Protein AF-A0A817W824-F1 (afdb_monomer_lite)

Sequence (498 aa):
MNGSAAKLKTNGKGLSEIQPPPGTFIQFACSANQTSLAVLGANRNSLYTKHLLQNITEENVPISDLFRRVRNAVHQESNQRQIPLSMDGLRQHKQASLNEVIVARLRTQDFLSKEPLSQSEYRYYERCKEYYRGTGKPLVSVASEVLDNSIGLTSSILKFGIDDNYCNFDVQDFLTTFCEKMPLKMDDIVVKGIQAGSVIMTVAITGETKSNDKKRCLQLVYKSFTDSLQDELGKMKTFFIFMGPEESLLKIQKYQEKLYLHPEFNRVYVRGRDFWQGALSDGKGRGSPYYCPVGWKRWSFYVTDRFDEKFNGWCICYHGTKFAYGISILLNGLKPAYRHEHGAGIYVTPSINYASHPRYAEVKQIPSSFRNTFKLGDYIQYVLECRVHPNSIKKIVLETLRCKNNVRIDPNIENERLEWVIDTYKKTIVDFNDPESPIVCTGLMIRVTQDHPGLLPESQWWFASHLCESENCCKAGIELSILTRKLQRGSTCSIIYD

Foldseek 3Di:
DDDDDDDDDDDDDDPPDDADPAPDKDKDCFDPPADFAQDPDDDPDTLLVVLLVVQLPDAPDQPVRSVVSSQVSSCVVVVNRGGMDIHDNYDPPDSDTRHHPCPPFDDLVVFADPDADDPLRVVVVVVLVVVCVLPLFAQEAEFLQLVDPVHFFPFWKKKWFAQDASVPDRPRVLVVVVVVQFVDDPVQKDWNHFHPDRTITIIGGHPPDDRSVSSVRLVRRVVSPDPVVRNVVSVRRISYIYTGDPVRVVQLSVVVVQWDWDAVPKFAQAPVGPYDPWFDDPPFAALDGAHGLHQWIKTFTDQDPCVSVLQGNWHKWKFAAEPSCVSNCSRFNDFWDCDDPVHIADKIFSDPLLCQQLVTKPKDQDDPSCCVVVVQFGIKIKIFIKTFDPVQFPDFAADPLCFDPPDDLDPRDDNGGGITGGHPVPDRGQGQNPSPGRMHGGIMIMWTKNDTCCQEPSNVSSCRGPCVVDPCCVVSVDPVVVVVVCVVVVHHMDTDRD

Structure (mmCIF, N/CA/C/O backbone):
data_AF-A0A817W824-F1
#
_entry.id   AF-A0A817W824-F1
#
loop_
_atom_site.group_PDB
_atom_site.id
_atom_site.type_symbol
_atom_site.label_atom_id
_atom_site.label_alt_id
_atom_site.label_comp_id
_atom_site.label_asym_id
_atom_site.label_entity_id
_atom_site.label_seq_id
_atom_site.pdbx_PDB_ins_code
_atom_site.Cartn_x
_atom_site.Cartn_y
_atom_site.Cartn_z
_atom_site.occupancy
_atom_site.B_iso_or_equiv
_atom_site.auth_seq_id
_atom_site.auth_comp_id
_atom_site.auth_asym_id
_atom_site.auth_atom_id
_atom_site.pdbx_PDB_model_num
ATOM 1 N N . MET A 1 1 ? -55.460 3.323 70.180 1.00 33.94 1 MET A N 1
ATOM 2 C CA . MET A 1 1 ? -55.180 2.796 71.528 1.00 33.94 1 MET A CA 1
ATOM 3 C C . MET A 1 1 ? -55.317 1.287 71.496 1.00 33.94 1 MET A C 1
ATOM 5 O O . MET A 1 1 ? -56.311 0.809 70.976 1.00 33.94 1 MET A O 1
ATOM 9 N N . ASN A 1 2 ? -54.302 0.620 72.046 1.00 33.72 2 ASN A N 1
ATOM 10 C CA . ASN A 1 2 ? -54.263 -0.722 72.637 1.00 33.72 2 ASN A CA 1
ATOM 11 C C . ASN A 1 2 ? -54.686 -1.945 71.812 1.00 33.72 2 ASN A C 1
ATOM 13 O O . ASN A 1 2 ? -55.840 -2.131 71.445 1.00 33.72 2 ASN A O 1
ATOM 17 N N . GLY A 1 3 ? -53.693 -2.819 71.620 1.00 35.75 3 GLY A N 1
ATOM 18 C CA . GLY A 1 3 ? -53.843 -4.168 71.096 1.00 35.75 3 GLY A CA 1
ATOM 19 C C . GLY A 1 3 ? -54.242 -5.190 72.155 1.00 35.75 3 GLY A C 1
ATOM 20 O O . GLY A 1 3 ? -54.479 -4.867 73.315 1.00 35.75 3 GLY A O 1
ATOM 21 N N . SER A 1 4 ? -54.262 -6.455 71.747 1.00 33.66 4 SER A N 1
ATOM 22 C CA . SER A 1 4 ? -54.171 -7.590 72.661 1.00 33.66 4 SER A CA 1
ATOM 23 C C . SER A 1 4 ? -53.652 -8.824 71.924 1.00 33.66 4 SER A C 1
ATOM 25 O O . SER A 1 4 ? -53.941 -9.064 70.754 1.00 33.66 4 SER A O 1
ATOM 27 N N . ALA A 1 5 ? -52.770 -9.526 72.627 1.00 36.53 5 ALA A N 1
ATOM 28 C CA . ALA A 1 5 ? -51.858 -10.538 72.139 1.00 36.53 5 ALA A CA 1
ATOM 29 C C . ALA A 1 5 ? -52.514 -11.922 72.040 1.00 36.53 5 ALA A C 1
ATOM 31 O O . ALA A 1 5 ? -53.198 -12.365 72.965 1.00 36.53 5 ALA A O 1
ATOM 32 N N . ALA A 1 6 ? -52.225 -12.646 70.959 1.00 35.97 6 ALA A N 1
ATOM 33 C CA . ALA A 1 6 ? -52.549 -14.061 70.843 1.00 35.97 6 ALA A CA 1
ATOM 34 C C . ALA A 1 6 ? -51.421 -14.913 71.454 1.00 35.97 6 ALA A C 1
ATOM 36 O O . ALA A 1 6 ? -50.304 -14.968 70.943 1.00 35.97 6 ALA A O 1
ATOM 37 N N . LYS A 1 7 ? -51.740 -15.587 72.566 1.00 39.16 7 LYS A N 1
ATOM 38 C CA . LYS A 1 7 ? -50.962 -16.682 73.165 1.00 39.16 7 LYS A CA 1
ATOM 39 C C . LYS A 1 7 ? -50.771 -17.812 72.144 1.00 39.16 7 LYS A C 1
ATOM 41 O O . LYS A 1 7 ? -51.750 -18.463 71.783 1.00 39.16 7 LYS A O 1
ATOM 46 N N . LEU A 1 8 ? -49.530 -18.120 71.763 1.00 34.06 8 LEU A N 1
ATOM 47 C CA . LEU A 1 8 ? -49.213 -19.413 71.151 1.00 34.06 8 LEU A CA 1
ATOM 48 C C . LEU A 1 8 ? -49.049 -20.476 72.244 1.00 34.06 8 LEU A C 1
ATOM 50 O O . LEU A 1 8 ? -48.217 -20.351 73.141 1.00 34.06 8 LEU A O 1
ATOM 54 N N . LYS A 1 9 ? -49.868 -21.526 72.152 1.00 35.78 9 LYS A N 1
ATOM 55 C CA . LYS A 1 9 ? -49.741 -22.760 72.930 1.00 35.78 9 LYS A CA 1
ATOM 56 C C . LYS A 1 9 ? -48.498 -23.524 72.472 1.00 35.78 9 LYS A C 1
ATOM 58 O O . LYS A 1 9 ? -48.364 -23.834 71.293 1.00 35.78 9 LYS A O 1
ATOM 63 N N . THR A 1 10 ? -47.638 -23.877 73.416 1.00 41.62 10 THR A N 1
ATOM 64 C CA . THR A 1 10 ? -46.582 -24.875 73.244 1.00 41.62 10 THR A CA 1
ATOM 65 C C . THR A 1 10 ? -47.150 -26.259 73.551 1.00 41.62 10 THR A C 1
ATOM 67 O O . THR A 1 10 ? -47.807 -26.432 74.573 1.00 41.62 10 THR A O 1
ATOM 70 N N . ASN A 1 11 ? -46.926 -27.232 72.662 1.00 35.66 11 ASN A N 1
ATOM 71 C CA . ASN A 1 11 ? -46.833 -28.659 72.997 1.00 35.66 11 ASN A CA 1
ATOM 72 C C . ASN A 1 11 ? -46.368 -29.463 71.771 1.00 35.66 11 ASN A C 1
ATOM 74 O O . ASN A 1 11 ? -47.133 -29.661 70.832 1.00 35.66 11 ASN A O 1
ATOM 78 N N . GLY A 1 12 ? -45.123 -29.950 71.801 1.00 34.41 12 GLY A N 1
ATOM 79 C CA . GLY A 1 12 ? -44.582 -30.883 70.806 1.00 34.41 12 GLY A CA 1
ATOM 80 C C . GLY A 1 12 ? -43.052 -30.870 70.746 1.00 34.41 12 GLY A C 1
ATOM 81 O O . GLY A 1 12 ? -42.460 -29.886 70.330 1.00 34.41 12 GLY A O 1
ATOM 82 N N . LYS A 1 13 ? -42.426 -31.956 71.205 1.00 39.25 13 LYS A N 1
ATOM 83 C CA . LYS A 1 13 ? -40.979 -32.220 71.310 1.00 39.25 13 LYS A CA 1
ATOM 84 C C . LYS A 1 13 ? -40.183 -31.992 70.008 1.00 39.25 13 LYS A C 1
ATOM 86 O O . LYS A 1 13 ? -40.569 -32.509 68.967 1.00 39.25 13 LYS A O 1
ATOM 91 N N . GLY A 1 14 ? -38.992 -31.395 70.144 1.00 39.66 14 GLY A N 1
ATOM 92 C CA . GLY A 1 14 ? -37.876 -31.483 69.189 1.00 39.66 14 GLY A CA 1
ATOM 93 C C . GLY A 1 14 ? -37.469 -30.137 68.585 1.00 39.66 14 GLY A C 1
ATOM 94 O O . GLY A 1 14 ? -38.299 -29.453 67.997 1.00 39.66 14 GLY A O 1
ATOM 95 N N . LEU A 1 15 ? -36.192 -29.756 68.717 1.00 51.53 15 LEU A N 1
ATOM 96 C CA . LEU A 1 15 ? -35.579 -28.678 67.932 1.00 51.53 15 LEU A CA 1
ATOM 97 C C . LEU A 1 15 ? -35.650 -29.085 66.456 1.00 51.53 15 LEU A C 1
ATOM 99 O O . LEU A 1 15 ? -34.786 -29.815 65.977 1.00 51.53 15 LEU A O 1
ATOM 103 N N . SER A 1 16 ? -36.718 -28.683 65.767 1.00 48.47 16 SER A N 1
ATOM 104 C CA . SER A 1 16 ? -36.835 -28.876 64.325 1.00 48.47 16 SER A CA 1
ATOM 105 C C . SER A 1 16 ? -35.619 -28.245 63.657 1.00 48.47 16 SER A C 1
ATOM 107 O O . SER A 1 16 ? -35.269 -27.102 63.958 1.00 48.47 16 SER A O 1
ATOM 109 N N . GLU A 1 17 ? -34.973 -28.997 62.771 1.00 58.81 17 GLU A N 1
ATOM 110 C CA . GLU A 1 17 ? -33.872 -28.506 61.952 1.00 58.81 17 GLU A CA 1
ATOM 111 C C . GLU A 1 17 ? -34.343 -27.251 61.202 1.00 58.81 17 GLU A C 1
ATOM 113 O O . GLU A 1 17 ? -35.356 -27.279 60.496 1.00 58.81 17 GLU A O 1
ATOM 118 N N . ILE A 1 18 ? -33.668 -26.120 61.426 1.00 67.31 18 ILE A N 1
ATOM 119 C CA . ILE A 1 18 ? -33.978 -24.869 60.731 1.00 67.31 18 ILE A CA 1
ATOM 120 C C . ILE A 1 18 ? -33.512 -25.050 59.289 1.00 67.31 18 ILE A C 1
ATOM 122 O O . ILE A 1 18 ? -32.314 -25.051 59.018 1.00 67.31 18 ILE A O 1
ATOM 126 N N . GLN A 1 19 ? -34.459 -25.202 58.368 1.00 75.50 19 GLN A N 1
ATOM 127 C CA . GLN A 1 19 ? -34.163 -25.159 56.941 1.00 75.50 19 GLN A CA 1
ATOM 128 C C . GLN A 1 19 ? -33.895 -23.696 56.545 1.00 75.50 19 GLN A C 1
ATOM 130 O O . GLN A 1 19 ? -34.732 -22.833 56.841 1.00 75.50 19 GLN A O 1
ATOM 135 N N . PRO A 1 20 ? -32.748 -23.375 55.919 1.00 82.56 20 PRO A N 1
ATOM 136 C CA . PRO A 1 20 ? -32.449 -22.006 55.515 1.00 82.56 20 PRO A CA 1
ATOM 137 C C . PRO A 1 20 ? -33.478 -21.527 54.473 1.00 82.56 20 PRO A C 1
ATOM 139 O O . PRO A 1 20 ? -33.808 -22.283 53.553 1.00 82.56 20 PRO A O 1
ATOM 142 N N . PRO A 1 21 ? -33.999 -20.286 54.565 1.00 85.31 21 PRO A N 1
ATOM 143 C CA . PRO A 1 21 ? -34.877 -19.739 53.535 1.00 85.31 21 PRO A CA 1
ATOM 144 C C . PRO A 1 21 ? -34.231 -19.812 52.137 1.00 85.31 21 PRO A C 1
ATOM 146 O O . PRO A 1 21 ? -33.022 -19.582 52.015 1.00 85.31 21 PRO A O 1
ATOM 149 N N . PRO A 1 22 ? -34.993 -20.085 51.060 1.00 81.56 22 PRO A N 1
ATOM 150 C CA . PRO A 1 22 ? -34.438 -20.127 49.710 1.00 81.56 22 PRO A CA 1
ATOM 151 C C . PRO A 1 22 ? -33.696 -18.834 49.344 1.00 81.56 22 PRO A C 1
ATOM 153 O O . PRO A 1 22 ? -34.224 -17.740 49.528 1.00 81.56 22 PRO A O 1
ATOM 156 N N . GLY A 1 23 ? -32.493 -18.961 48.785 1.00 79.19 23 GLY A N 1
ATOM 157 C CA . GLY A 1 23 ? -31.634 -17.829 48.424 1.00 79.19 23 GLY A CA 1
ATOM 158 C C . GLY A 1 23 ? -30.788 -17.276 49.574 1.00 79.19 23 GLY A C 1
ATOM 159 O O . GLY A 1 23 ? -30.166 -16.231 49.404 1.00 79.19 23 GLY A O 1
ATOM 160 N N . THR A 1 24 ? -30.747 -17.954 50.723 1.00 82.56 24 THR A N 1
ATOM 161 C CA . THR A 1 24 ? -29.901 -17.565 51.859 1.00 82.56 24 THR A CA 1
ATOM 162 C C . THR A 1 24 ? -28.733 -18.527 52.048 1.00 82.56 24 THR A C 1
ATOM 164 O O . THR A 1 24 ? -28.834 -19.715 51.748 1.00 82.56 24 THR A O 1
ATOM 167 N N . PHE A 1 25 ? -27.625 -18.006 52.568 1.00 85.62 25 PHE A N 1
ATOM 168 C CA . PHE A 1 25 ? -26.520 -18.795 53.097 1.00 85.62 25 PHE A CA 1
ATOM 169 C C . PHE A 1 25 ? -26.257 -18.296 54.516 1.00 85.62 25 PHE A C 1
ATOM 171 O O . PHE A 1 25 ? -25.904 -17.131 54.709 1.00 85.62 25 PHE A O 1
ATOM 178 N N . ILE A 1 26 ? -26.498 -19.140 55.516 1.00 86.81 26 ILE A N 1
ATOM 179 C CA . ILE A 1 26 ? -26.405 -18.756 56.927 1.00 86.81 26 ILE A CA 1
ATOM 180 C C . ILE A 1 26 ? -25.192 -19.450 57.531 1.00 86.81 26 ILE A C 1
ATOM 182 O O . ILE A 1 26 ? -25.079 -20.675 57.492 1.00 86.81 26 ILE A O 1
ATOM 186 N N . GLN A 1 27 ? -24.296 -18.660 58.118 1.00 89.38 27 GLN A N 1
ATOM 187 C CA . GLN A 1 27 ? -23.074 -19.164 58.724 1.00 89.38 27 GLN A CA 1
ATOM 188 C C . GLN A 1 27 ? -22.977 -18.751 60.191 1.00 89.38 27 GLN A C 1
ATOM 190 O O . GLN A 1 27 ? -22.988 -17.567 60.524 1.00 89.38 27 GLN A O 1
ATOM 195 N N . PHE A 1 28 ? -22.814 -19.742 61.063 1.00 90.44 28 PHE A N 1
ATOM 196 C CA . PHE A 1 28 ? -22.584 -19.546 62.489 1.00 90.44 28 PHE A CA 1
ATOM 197 C C . PHE A 1 28 ? -21.120 -19.805 62.842 1.00 90.44 28 PHE A C 1
ATOM 199 O O . PHE A 1 28 ? -20.484 -20.721 62.310 1.00 90.44 28 PHE A O 1
ATOM 206 N N . ALA A 1 29 ? -20.600 -19.032 63.798 1.00 90.44 29 ALA A N 1
ATOM 207 C CA . ALA A 1 29 ? -19.232 -19.179 64.292 1.00 90.44 29 ALA A CA 1
ATOM 208 C C . ALA A 1 29 ? -18.984 -20.531 64.988 1.00 90.44 29 ALA A C 1
ATOM 210 O O . ALA A 1 29 ? -17.847 -20.994 65.043 1.00 90.44 29 ALA A O 1
ATOM 211 N N . CYS A 1 30 ? -20.026 -21.176 65.515 1.00 88.50 30 CYS A N 1
ATOM 212 C CA . CYS A 1 30 ? -19.957 -22.483 66.164 1.00 88.50 30 CYS A CA 1
ATOM 213 C C . CYS A 1 30 ? -21.294 -23.231 66.027 1.00 88.50 30 CYS A C 1
ATOM 215 O O . CYS A 1 30 ? -22.297 -22.643 65.618 1.00 88.50 30 CYS A O 1
ATOM 217 N N . SER A 1 31 ? -21.293 -24.529 66.331 1.00 86.69 31 SER A N 1
ATOM 218 C CA . SER A 1 31 ? -22.484 -25.379 66.276 1.00 86.69 31 SER A CA 1
ATOM 219 C C . SER A 1 31 ? -23.398 -25.126 67.478 1.00 86.69 31 SER A C 1
ATOM 221 O O . SER A 1 31 ? -22.984 -24.530 68.473 1.00 86.69 31 SER A O 1
ATOM 223 N N . ALA A 1 32 ? -24.646 -25.596 67.406 1.00 78.81 32 ALA A N 1
ATOM 224 C CA . ALA A 1 32 ? -25.571 -25.507 68.533 1.00 78.81 32 ALA A CA 1
ATOM 225 C C . ALA A 1 32 ? -24.942 -26.102 69.806 1.00 78.81 32 ALA A C 1
ATOM 227 O O . ALA A 1 32 ? -24.290 -27.146 69.757 1.00 78.81 32 ALA A O 1
ATOM 228 N N . ASN A 1 33 ? -25.146 -25.430 70.941 1.00 76.94 33 ASN A N 1
ATOM 229 C CA . ASN A 1 33 ? -24.584 -25.790 72.249 1.00 76.94 33 ASN A CA 1
ATOM 230 C C . ASN A 1 33 ? -23.044 -25.723 72.353 1.00 76.94 33 ASN A C 1
ATOM 232 O O . ASN A 1 33 ? -22.486 -26.222 73.328 1.00 76.94 33 ASN A O 1
ATOM 236 N N . GLN A 1 34 ? -22.350 -25.099 71.394 1.00 79.94 34 GLN A N 1
ATOM 237 C CA . GLN A 1 34 ? -20.930 -24.751 71.512 1.00 79.94 34 GLN A CA 1
ATOM 238 C C . GLN A 1 34 ? -20.745 -23.256 71.800 1.00 79.94 34 GLN A C 1
ATOM 240 O O . GLN A 1 34 ? -21.604 -22.432 71.489 1.00 79.94 34 GLN A O 1
ATOM 245 N N . THR A 1 35 ? -19.591 -22.904 72.369 1.00 81.88 35 THR A N 1
ATOM 246 C CA . THR A 1 35 ? -19.188 -21.511 72.601 1.00 81.88 35 THR A CA 1
ATOM 247 C C . THR A 1 35 ? -18.170 -21.090 71.547 1.00 81.88 35 THR A C 1
ATOM 249 O O . THR A 1 35 ? -17.192 -21.796 71.304 1.00 81.88 35 THR A O 1
ATOM 252 N N . SER A 1 36 ? -18.365 -19.918 70.939 1.00 83.88 36 SER A N 1
ATOM 253 C CA . SER A 1 36 ? -17.357 -19.324 70.056 1.00 83.88 36 SER A CA 1
ATOM 254 C C . SER A 1 36 ? -16.150 -18.861 70.872 1.00 83.88 36 SER A C 1
ATOM 256 O O . SER A 1 36 ? -16.294 -18.069 71.802 1.00 83.88 36 SER A O 1
ATOM 258 N N . LEU A 1 37 ? -14.956 -19.321 70.507 1.00 83.50 37 LEU A N 1
ATOM 259 C CA . LEU A 1 37 ? -13.717 -19.001 71.208 1.00 83.50 37 LEU A CA 1
ATOM 260 C C . LEU A 1 37 ? -13.140 -17.655 70.747 1.00 83.50 37 LEU A C 1
ATOM 262 O O . LEU A 1 37 ? -13.257 -17.255 69.583 1.00 83.50 37 LEU A O 1
ATOM 266 N N . ALA A 1 38 ? -12.473 -16.969 71.672 1.00 80.38 38 ALA A N 1
ATOM 267 C CA . ALA A 1 38 ? -11.562 -15.877 71.352 1.00 80.38 38 ALA A CA 1
ATOM 268 C C . ALA A 1 38 ? -10.203 -16.436 70.900 1.00 80.38 38 ALA A C 1
ATOM 270 O O . ALA A 1 38 ? -9.845 -17.571 71.223 1.00 80.38 38 ALA A O 1
ATOM 271 N N . VAL A 1 39 ? -9.436 -15.637 70.161 1.00 74.56 39 VAL A N 1
ATOM 272 C CA . VAL A 1 39 ? -8.028 -15.952 69.879 1.00 74.56 39 VAL A CA 1
ATOM 273 C C . VAL A 1 39 ? -7.235 -15.834 71.186 1.00 74.56 39 VAL A C 1
ATOM 275 O O . VAL A 1 39 ? -7.448 -14.893 71.946 1.00 74.56 39 VAL A O 1
ATOM 278 N N . LEU A 1 40 ? -6.323 -16.770 71.464 1.00 66.62 40 LEU A N 1
ATOM 279 C CA . LEU A 1 40 ? -5.435 -16.667 72.627 1.00 66.62 40 LEU A CA 1
ATOM 280 C C . LEU A 1 40 ? -4.530 -15.426 72.481 1.00 66.62 40 LEU A C 1
ATOM 282 O O . LEU A 1 40 ? -3.820 -15.293 71.486 1.00 66.62 40 LEU A O 1
ATOM 286 N N . GLY A 1 41 ? -4.568 -14.518 73.464 1.00 61.50 41 GLY A N 1
ATOM 287 C CA . GLY A 1 41 ? -3.833 -13.243 73.461 1.00 61.50 41 GLY A CA 1
ATOM 288 C C . GLY A 1 41 ? -4.727 -12.006 73.274 1.00 61.50 41 GLY A C 1
ATOM 289 O O . GLY A 1 41 ? -5.947 -12.107 73.197 1.00 61.50 41 GLY A O 1
ATOM 290 N N . ALA A 1 42 ? -4.124 -10.815 73.211 1.00 56.88 42 ALA A N 1
ATOM 291 C CA . ALA A 1 42 ? -4.818 -9.517 73.161 1.00 56.88 42 ALA A CA 1
ATOM 292 C C . ALA A 1 42 ? -5.423 -9.167 71.779 1.00 56.88 42 ALA A C 1
ATOM 294 O O . ALA A 1 42 ? -5.373 -8.019 71.337 1.00 56.88 42 ALA A O 1
ATOM 295 N N . ASN A 1 43 ? -5.970 -10.149 71.060 1.00 62.16 43 ASN A N 1
ATOM 296 C CA . ASN A 1 43 ? -6.572 -9.923 69.748 1.00 62.16 43 ASN A CA 1
ATOM 297 C C . ASN A 1 43 ? -8.046 -9.507 69.889 1.00 62.16 43 ASN A C 1
ATOM 299 O O . ASN A 1 43 ? -8.803 -10.127 70.628 1.00 62.16 43 ASN A O 1
ATOM 303 N N . ARG A 1 44 ? -8.480 -8.473 69.153 1.00 77.81 44 ARG A N 1
ATOM 304 C CA . ARG A 1 44 ? -9.856 -7.927 69.241 1.00 77.81 44 ARG A CA 1
ATOM 305 C C . ARG A 1 44 ? -10.937 -8.836 68.632 1.00 77.81 44 ARG A C 1
ATOM 307 O O . ARG A 1 44 ? -12.118 -8.586 68.847 1.00 77.81 44 ARG A O 1
ATOM 314 N N . ASN A 1 45 ? -10.551 -9.856 67.863 1.00 83.94 45 ASN A N 1
ATOM 315 C CA . ASN A 1 45 ? -11.455 -10.676 67.054 1.00 83.94 45 ASN A CA 1
ATOM 316 C C . ASN A 1 45 ? -11.655 -12.085 67.634 1.00 83.94 45 ASN A C 1
ATOM 318 O O . ASN A 1 45 ? -10.752 -12.660 68.243 1.00 83.94 45 ASN A O 1
ATOM 322 N N . SER A 1 46 ? -12.827 -12.677 67.370 1.00 89.31 46 SER A N 1
ATOM 323 C CA . SER A 1 46 ? -13.064 -14.101 67.635 1.00 89.31 46 SER A CA 1
ATOM 324 C C . SER A 1 46 ? -12.182 -14.984 66.744 1.00 89.31 46 SER A C 1
ATOM 326 O O . SER A 1 46 ? -11.755 -14.558 65.665 1.00 89.31 46 SER A O 1
ATOM 328 N N . LEU A 1 47 ? -11.948 -16.232 67.160 1.00 90.94 47 LEU A N 1
ATOM 329 C CA . LEU A 1 47 ? -11.202 -17.207 66.359 1.00 90.94 47 LEU A CA 1
ATOM 330 C C . LEU A 1 47 ? -11.839 -17.405 64.974 1.00 90.94 47 LEU A C 1
ATOM 332 O O . LEU A 1 47 ? -11.144 -17.451 63.962 1.00 90.94 47 LEU A O 1
ATOM 336 N N . TYR A 1 48 ? -13.170 -17.442 64.921 1.00 93.00 48 TYR A N 1
ATOM 337 C CA . TYR A 1 48 ? -13.915 -17.515 63.669 1.00 93.00 48 TYR A CA 1
ATOM 338 C C . TYR A 1 48 ? -13.696 -16.274 62.790 1.00 93.00 48 TYR A C 1
ATOM 340 O O . TYR A 1 48 ? -13.384 -16.400 61.609 1.00 93.00 48 TYR A O 1
ATOM 348 N N . THR A 1 49 ? -13.803 -15.073 63.365 1.00 92.44 49 THR A N 1
ATOM 349 C CA . THR A 1 49 ? -13.611 -13.808 62.637 1.00 92.44 49 THR A CA 1
ATOM 350 C C . THR A 1 49 ? -12.194 -13.685 62.077 1.00 92.44 49 THR A C 1
ATOM 352 O O . THR A 1 49 ? -12.035 -13.224 60.952 1.00 92.44 49 THR A O 1
ATOM 355 N N . LYS A 1 50 ? -11.169 -14.132 62.817 1.00 91.88 50 LYS A N 1
ATOM 356 C CA . LYS A 1 50 ? -9.778 -14.193 62.333 1.00 91.88 50 LYS A CA 1
ATOM 357 C C . LYS A 1 50 ? -9.683 -14.992 61.028 1.00 91.88 50 LYS A C 1
ATOM 359 O O . LYS A 1 50 ? -9.186 -14.469 60.036 1.00 91.88 50 LYS A O 1
ATOM 364 N N . HIS A 1 51 ? -10.188 -16.226 61.026 1.00 93.19 51 HIS A N 1
ATOM 365 C CA . HIS A 1 51 ? -10.126 -17.111 59.856 1.00 93.19 51 HIS A CA 1
ATOM 366 C C . HIS A 1 51 ? -11.011 -16.639 58.705 1.00 93.19 51 HIS A C 1
ATOM 368 O O . HIS A 1 51 ? -10.615 -16.749 57.548 1.00 93.19 51 HIS A O 1
ATOM 374 N N . LEU A 1 52 ? -12.174 -16.054 59.002 1.00 93.38 52 LEU A N 1
ATOM 375 C CA . LEU A 1 52 ? -13.020 -15.437 57.982 1.00 93.38 52 LEU A CA 1
ATOM 376 C C . LEU A 1 52 ? -12.281 -14.307 57.258 1.00 93.38 52 LEU A C 1
ATOM 378 O O . LEU A 1 52 ? -12.227 -14.310 56.034 1.00 93.38 52 LEU A O 1
ATOM 382 N N . LEU A 1 53 ? -11.667 -13.379 57.996 1.00 90.94 53 LEU A N 1
ATOM 383 C CA . LEU A 1 53 ? -10.941 -12.251 57.404 1.00 90.94 53 LEU A CA 1
ATOM 384 C C . LEU A 1 53 ? -9.735 -12.691 56.564 1.00 90.94 53 LEU A C 1
ATOM 386 O O . LEU A 1 53 ? -9.414 -12.028 55.586 1.00 90.94 53 LEU A O 1
ATOM 390 N N . GLN A 1 54 ? -9.094 -13.808 56.914 1.00 89.31 54 GLN A N 1
ATOM 391 C CA . GLN A 1 54 ? -7.991 -14.373 56.131 1.00 89.31 54 GLN A CA 1
ATOM 392 C C . GLN A 1 54 ? -8.442 -14.988 54.800 1.00 89.31 54 GLN A C 1
ATOM 394 O O . GLN A 1 54 ? -7.672 -14.979 53.850 1.00 89.31 54 GLN A O 1
ATOM 399 N N . ASN A 1 55 ? -9.663 -15.530 54.731 1.00 88.38 55 ASN A N 1
ATOM 400 C CA . ASN A 1 55 ? -10.162 -16.225 53.539 1.00 88.38 55 ASN A CA 1
ATOM 401 C C . ASN A 1 55 ? -11.062 -15.333 52.662 1.00 88.38 55 ASN A C 1
ATOM 403 O O . ASN A 1 55 ? -11.216 -15.611 51.479 1.00 88.38 55 ASN A O 1
ATOM 407 N N . ILE A 1 56 ? -11.664 -14.268 53.209 1.00 87.38 56 ILE A N 1
ATOM 408 C CA . ILE A 1 56 ? -12.620 -13.411 52.478 1.00 87.38 56 ILE A CA 1
ATOM 409 C C . ILE A 1 56 ? -11.973 -12.529 51.402 1.00 87.38 56 ILE A C 1
ATOM 411 O O . ILE A 1 56 ? -12.667 -12.007 50.535 1.00 87.38 56 ILE A O 1
ATOM 415 N N . THR A 1 57 ? -10.653 -12.351 51.455 1.00 82.31 57 THR A N 1
ATOM 416 C CA . THR A 1 57 ? -9.895 -11.580 50.461 1.00 82.31 57 THR A CA 1
ATOM 417 C C . THR A 1 57 ? -9.538 -12.392 49.218 1.00 82.31 57 THR A C 1
ATOM 419 O O . THR A 1 57 ? -9.026 -11.821 48.263 1.00 82.31 57 THR A O 1
ATOM 422 N N . GLU A 1 58 ? -9.766 -13.708 49.217 1.00 78.88 58 GLU A N 1
ATOM 423 C CA . GLU A 1 58 ? -9.512 -14.546 48.046 1.00 78.88 58 GLU A CA 1
ATOM 424 C C . GLU A 1 58 ? -10.651 -14.420 47.026 1.00 78.88 58 GLU A C 1
ATOM 426 O O . GLU A 1 58 ? -11.810 -14.716 47.319 1.00 78.88 58 GLU A O 1
ATOM 431 N N . GLU A 1 59 ? -10.313 -13.971 45.820 1.00 76.69 59 GLU A N 1
ATOM 432 C CA . GLU A 1 59 ? -11.261 -13.774 44.722 1.00 76.69 59 GLU A CA 1
ATOM 433 C C . GLU A 1 59 ? -11.661 -15.100 44.057 1.00 76.69 59 GLU A C 1
ATOM 435 O O . GLU A 1 59 ? -10.892 -16.063 44.034 1.00 76.69 59 GLU A O 1
ATOM 440 N N . ASN A 1 60 ? -12.855 -15.135 43.454 1.00 73.50 60 ASN A N 1
ATOM 441 C CA . ASN A 1 60 ? -13.364 -16.261 42.653 1.00 73.50 60 ASN A CA 1
ATOM 442 C C . ASN A 1 60 ? -13.456 -17.614 43.394 1.00 73.50 60 ASN A C 1
ATOM 444 O O . ASN A 1 60 ? -13.445 -18.675 42.767 1.00 73.50 60 ASN A O 1
ATOM 448 N N . VAL A 1 61 ? -13.569 -17.598 44.726 1.00 79.94 61 VAL A N 1
ATOM 449 C CA . VAL A 1 61 ? -13.814 -18.804 45.529 1.00 79.94 61 VAL A CA 1
ATOM 450 C C . VAL A 1 61 ? -15.324 -18.958 45.764 1.00 79.94 61 VAL A C 1
ATOM 452 O O . VAL A 1 61 ? -15.940 -18.042 46.323 1.00 79.94 61 VAL A O 1
ATOM 455 N N . PRO A 1 62 ? -15.938 -20.107 45.405 1.00 82.88 62 PRO A N 1
ATOM 456 C CA . PRO A 1 62 ? -17.333 -20.377 45.738 1.00 82.88 62 PRO A CA 1
ATOM 457 C C . PRO A 1 62 ? -17.581 -20.206 47.239 1.00 82.88 62 PRO A C 1
ATOM 459 O O . PRO A 1 62 ? -16.791 -20.677 48.060 1.00 82.88 62 PRO A O 1
ATOM 462 N N . ILE A 1 63 ? -18.691 -19.571 47.623 1.00 85.94 63 ILE A N 1
ATOM 463 C CA . ILE A 1 63 ? -18.991 -19.258 49.030 1.00 85.94 63 ILE A CA 1
ATOM 464 C C . ILE A 1 63 ? -18.968 -20.508 49.927 1.00 85.94 63 ILE A C 1
ATOM 466 O O . ILE A 1 63 ? -18.466 -20.468 51.051 1.00 85.94 63 ILE A O 1
ATOM 470 N N . SER A 1 64 ? -19.413 -21.650 49.395 1.00 84.25 64 SER A N 1
ATOM 471 C CA . SER A 1 64 ? -19.354 -22.956 50.055 1.00 84.25 64 SER A CA 1
ATOM 472 C C . SER A 1 64 ? -17.920 -23.401 50.357 1.00 84.25 64 SER A C 1
ATOM 474 O O . SER A 1 64 ? -17.646 -23.942 51.429 1.00 84.25 64 SER A O 1
ATOM 476 N N . ASP A 1 65 ? -16.989 -23.150 49.437 1.00 86.81 65 ASP A N 1
ATOM 477 C CA . ASP A 1 65 ? -15.582 -23.512 49.582 1.00 86.81 65 ASP A CA 1
ATOM 478 C C . ASP A 1 65 ? -14.857 -22.592 50.555 1.00 86.81 65 ASP A C 1
ATOM 480 O O . ASP A 1 65 ? -14.107 -23.081 51.402 1.00 86.81 65 ASP A O 1
ATOM 484 N N . LEU A 1 66 ? -15.137 -21.288 50.504 1.00 90.56 66 LEU A N 1
ATOM 485 C CA . LEU A 1 66 ? -14.627 -20.319 51.470 1.00 90.56 66 LEU A CA 1
ATOM 486 C C . LEU A 1 66 ? -15.012 -20.725 52.896 1.00 90.56 66 LEU A C 1
ATOM 488 O O . LEU A 1 66 ? -14.147 -20.871 53.762 1.00 90.56 66 LEU A O 1
ATOM 492 N N . PHE A 1 67 ? -16.297 -20.983 53.152 1.00 91.94 67 PHE A N 1
ATOM 493 C CA . PHE A 1 67 ? -16.742 -21.340 54.500 1.00 91.94 67 PHE A CA 1
ATOM 494 C C . PHE A 1 67 ? -16.315 -22.745 54.927 1.00 91.94 67 PHE A C 1
ATOM 496 O O . PHE A 1 67 ? -16.080 -22.972 56.116 1.00 91.94 67 PHE A O 1
ATOM 503 N N . ARG A 1 68 ? -16.103 -23.669 53.982 1.00 90.69 68 ARG A N 1
ATOM 504 C CA . ARG A 1 68 ? -15.455 -24.958 54.256 1.00 90.69 68 ARG A CA 1
ATOM 505 C C . ARG A 1 68 ? -14.012 -24.775 54.740 1.00 90.69 68 ARG A C 1
ATOM 507 O O . ARG A 1 68 ? -13.624 -25.418 55.715 1.00 90.69 68 ARG A O 1
ATOM 514 N N . ARG A 1 69 ? -13.234 -23.872 54.132 1.00 93.94 69 ARG A N 1
ATOM 515 C CA . ARG A 1 69 ? -11.869 -23.543 54.590 1.00 93.94 69 ARG A CA 1
ATOM 516 C C . ARG A 1 69 ? -11.874 -22.910 55.978 1.00 93.94 69 ARG A C 1
ATOM 518 O O . ARG A 1 69 ? -11.159 -23.386 56.858 1.00 93.94 69 ARG A O 1
ATOM 525 N N . VAL A 1 70 ? -12.741 -21.917 56.205 1.00 94.19 70 VAL A N 1
ATOM 526 C CA . VAL A 1 70 ? -12.911 -21.276 57.523 1.00 94.19 70 VAL A CA 1
ATOM 527 C C . VAL A 1 70 ? -13.278 -22.313 58.587 1.00 94.19 70 VAL A C 1
ATOM 529 O O . VAL A 1 70 ? -12.682 -22.331 59.664 1.00 94.19 70 VAL A O 1
ATOM 532 N N . ARG A 1 71 ? -14.215 -23.222 58.287 1.00 94.19 71 ARG A N 1
ATOM 533 C CA . ARG A 1 71 ? -14.610 -24.309 59.192 1.00 94.19 71 ARG A CA 1
ATOM 534 C C . ARG A 1 71 ? -13.426 -25.197 59.565 1.00 94.19 71 ARG A C 1
ATOM 536 O O . ARG A 1 71 ? -13.227 -25.455 60.751 1.00 94.19 71 ARG A O 1
ATOM 543 N N . ASN A 1 72 ? -12.643 -25.631 58.579 1.00 93.81 72 ASN A N 1
ATOM 544 C CA . ASN A 1 72 ? -11.480 -26.488 58.803 1.00 93.81 72 ASN A CA 1
ATOM 545 C C . ASN A 1 72 ? -10.419 -25.788 59.661 1.00 93.81 72 ASN A C 1
ATOM 547 O O . ASN A 1 72 ? -9.925 -26.381 60.618 1.00 93.81 72 ASN A O 1
ATOM 551 N N . ALA A 1 73 ? -10.122 -24.521 59.371 1.00 93.88 73 ALA A N 1
ATOM 552 C CA . ALA A 1 73 ? -9.104 -23.760 60.087 1.00 93.88 73 ALA A CA 1
ATOM 553 C C . ALA A 1 73 ? -9.496 -23.484 61.552 1.00 93.88 73 ALA A C 1
ATOM 555 O O . ALA A 1 73 ? -8.689 -23.676 62.463 1.00 93.88 73 ALA A O 1
ATOM 556 N N . VAL A 1 74 ? -10.764 -23.134 61.807 1.00 93.38 74 VAL A N 1
ATOM 557 C CA . VAL A 1 74 ? -11.295 -22.962 63.172 1.00 93.38 74 VAL A CA 1
ATOM 558 C C . VAL A 1 74 ? -11.296 -24.286 63.937 1.00 93.38 74 VAL A C 1
ATOM 560 O O . VAL A 1 74 ? -10.922 -24.320 65.111 1.00 93.38 74 VAL A O 1
ATOM 563 N N . HIS A 1 75 ? -11.690 -25.386 63.292 1.00 92.56 75 HIS A N 1
ATOM 564 C CA . HIS A 1 75 ? -11.706 -26.704 63.924 1.00 92.56 75 HIS A CA 1
ATOM 565 C C . HIS A 1 75 ? -10.300 -27.167 64.325 1.00 92.56 75 HIS A C 1
ATOM 567 O O . HIS A 1 75 ? -10.113 -27.684 65.426 1.00 92.56 75 HIS A O 1
ATOM 573 N N . GLN A 1 76 ? -9.306 -26.916 63.472 1.00 93.19 76 GLN A N 1
ATOM 574 C CA . GLN A 1 76 ? -7.906 -27.229 63.746 1.00 93.19 76 GLN A CA 1
ATOM 575 C C . GLN A 1 76 ? -7.330 -26.351 64.868 1.00 93.19 76 GLN A C 1
ATOM 577 O O . GLN A 1 76 ? -6.869 -26.887 65.872 1.00 93.19 76 GLN A O 1
ATOM 582 N N . GLU A 1 77 ? -7.408 -25.018 64.761 1.00 92.88 77 GLU A N 1
ATOM 583 C CA . GLU A 1 77 ? -6.807 -24.105 65.754 1.00 92.88 77 GLU A CA 1
ATOM 584 C C . GLU A 1 77 ? -7.491 -24.193 67.130 1.00 92.88 77 GLU A C 1
ATOM 586 O O . GLU A 1 77 ? -6.859 -23.990 68.167 1.00 92.88 77 GLU A O 1
ATOM 591 N N . SER A 1 78 ? -8.777 -24.551 67.175 1.00 89.88 78 SER A N 1
ATOM 592 C CA . SER A 1 78 ? -9.492 -24.748 68.441 1.00 89.88 78 SER A CA 1
ATOM 593 C C . SER A 1 78 ? -9.162 -26.065 69.153 1.00 89.88 78 SER A C 1
ATOM 595 O O . SER A 1 78 ? -9.703 -26.295 70.239 1.00 89.88 78 SER A O 1
ATOM 597 N N . ASN A 1 79 ? -8.298 -26.924 68.596 1.00 90.38 79 ASN A N 1
ATOM 598 C CA . ASN A 1 79 ? -8.128 -28.318 69.024 1.00 90.38 79 ASN A CA 1
ATOM 599 C C . ASN A 1 79 ? -9.479 -29.048 69.076 1.00 90.38 79 ASN A C 1
ATOM 601 O O . ASN A 1 79 ? -9.834 -29.656 70.083 1.00 90.38 79 ASN A O 1
ATOM 605 N N . GLN A 1 80 ? -10.265 -28.915 68.005 1.00 89.38 80 GLN A N 1
ATOM 606 C CA . GLN A 1 80 ? -11.580 -29.535 67.820 1.00 89.38 80 GLN A CA 1
ATOM 607 C C . GLN A 1 80 ? -12.693 -29.050 68.768 1.00 89.38 80 GLN A C 1
ATOM 609 O O . GLN A 1 80 ? -13.804 -29.577 68.735 1.00 89.38 80 GLN A O 1
ATOM 614 N N . ARG A 1 81 ? -12.444 -28.009 69.574 1.00 87.56 81 ARG A N 1
ATOM 615 C CA . ARG A 1 81 ? -13.422 -27.460 70.532 1.00 87.56 81 ARG A CA 1
ATOM 616 C C . ARG A 1 81 ? -14.488 -26.566 69.895 1.00 87.56 81 ARG A C 1
ATOM 618 O O . ARG A 1 81 ? -15.518 -26.328 70.517 1.00 87.56 81 ARG A O 1
ATOM 625 N N . GLN A 1 82 ? -14.255 -26.065 68.681 1.00 90.06 82 GLN A N 1
ATOM 626 C CA . GLN A 1 82 ? -15.190 -25.211 67.949 1.00 90.06 82 GLN A CA 1
ATOM 627 C C . GLN A 1 82 ? -15.400 -25.731 66.524 1.00 90.06 82 GLN A C 1
ATOM 629 O O . GLN A 1 82 ? -14.440 -25.969 65.792 1.00 90.06 82 GLN A O 1
ATOM 634 N N . ILE A 1 83 ? -16.662 -25.888 66.113 1.00 92.19 83 ILE A N 1
ATOM 635 C CA . ILE A 1 83 ? -17.040 -26.309 64.758 1.00 92.19 83 ILE A CA 1
ATOM 636 C C . ILE A 1 83 ? -18.047 -25.305 64.185 1.00 92.19 83 ILE A C 1
ATOM 638 O O . ILE A 1 83 ? -19.208 -25.328 64.596 1.00 92.19 83 ILE A O 1
ATOM 642 N N . PRO A 1 84 ? -17.651 -24.430 63.243 1.00 93.31 84 PRO A N 1
ATOM 643 C CA . PRO A 1 84 ? -18.585 -23.546 62.542 1.00 93.31 84 PRO A CA 1
ATOM 644 C C . PRO A 1 84 ? -19.676 -24.318 61.790 1.00 93.31 84 PRO A C 1
ATOM 646 O O . PRO A 1 84 ? -19.396 -25.357 61.192 1.00 93.31 84 PRO A O 1
ATOM 649 N N . LEU A 1 85 ? -20.906 -23.799 61.786 1.00 90.12 85 LEU A N 1
ATOM 650 C CA . LEU A 1 85 ? -22.069 -24.427 61.146 1.00 90.12 85 LEU A CA 1
ATOM 651 C C . LEU A 1 85 ? -22.523 -23.621 59.924 1.00 90.12 85 LEU A C 1
ATOM 653 O O . LEU A 1 85 ? -22.738 -22.416 60.035 1.00 90.12 85 LEU A O 1
ATOM 657 N N . SER A 1 86 ? -22.686 -24.304 58.791 1.00 88.06 86 SER A N 1
ATOM 658 C CA . SER A 1 86 ? -23.142 -23.741 57.514 1.00 88.06 86 SER A CA 1
ATOM 659 C C . SER A 1 86 ? -24.531 -24.278 57.185 1.00 88.06 86 SER A C 1
ATOM 661 O O . SER A 1 86 ? -24.745 -25.486 57.276 1.00 88.06 86 SER A O 1
ATOM 663 N N . MET A 1 87 ? -25.448 -23.403 56.785 1.00 88.31 87 MET A N 1
ATOM 664 C CA . MET A 1 87 ? -26.759 -23.764 56.247 1.00 88.31 87 MET A CA 1
ATOM 665 C C . MET A 1 87 ? -26.909 -23.131 54.866 1.00 88.31 87 MET A C 1
ATOM 667 O O . MET A 1 87 ? -26.834 -21.907 54.734 1.00 88.31 87 MET A O 1
ATOM 671 N N . ASP A 1 88 ? -27.116 -23.965 53.850 1.00 85.00 88 ASP A N 1
ATOM 672 C CA . ASP A 1 88 ? -27.151 -23.547 52.451 1.00 85.00 88 ASP A CA 1
ATOM 673 C C . ASP A 1 88 ? -28.566 -23.678 51.872 1.00 85.00 88 ASP A C 1
ATOM 675 O O . ASP A 1 88 ? -29.099 -24.778 51.738 1.00 85.00 88 ASP A O 1
ATOM 679 N N . GLY A 1 89 ? -29.190 -22.540 51.568 1.00 83.62 89 GLY A N 1
ATOM 680 C CA . GLY A 1 89 ? -30.463 -22.442 50.856 1.00 83.62 89 GLY A CA 1
ATOM 681 C C . GLY A 1 89 ? -30.307 -21.912 49.426 1.00 83.62 89 GLY A C 1
ATOM 682 O O . GLY A 1 89 ? -31.305 -21.509 48.816 1.00 83.62 89 GLY A O 1
ATOM 683 N N . LEU A 1 90 ? -29.084 -21.839 48.885 1.00 78.81 90 LEU A N 1
ATOM 684 C CA . LEU A 1 90 ? -28.809 -21.351 47.533 1.00 78.81 90 LEU A CA 1
ATOM 685 C C . LEU A 1 90 ? -29.295 -22.367 46.482 1.00 78.81 90 LEU A C 1
ATOM 687 O O . LEU A 1 90 ? -29.207 -23.581 46.652 1.00 78.81 90 LEU A O 1
ATOM 691 N N . ARG A 1 91 ? -29.850 -21.883 45.364 1.00 72.62 91 ARG A N 1
ATOM 692 C CA . ARG A 1 91 ? -30.353 -22.749 44.279 1.00 72.62 91 ARG A CA 1
ATOM 693 C C . ARG A 1 91 ? -29.217 -23.128 43.319 1.00 72.62 91 ARG A C 1
ATOM 695 O O . ARG A 1 91 ? -28.411 -22.270 42.972 1.00 72.62 91 ARG A O 1
ATOM 702 N N . GLN A 1 92 ? -29.231 -24.371 42.818 1.00 55.22 92 GLN A N 1
ATOM 703 C CA . GLN A 1 92 ? -28.180 -25.037 42.013 1.00 55.22 92 GLN A CA 1
ATOM 704 C C . GLN A 1 92 ? -27.619 -24.266 40.794 1.00 55.22 92 GLN A C 1
ATOM 706 O O . GLN A 1 92 ? -26.574 -24.645 40.278 1.00 55.22 92 GLN A O 1
ATOM 711 N N . HIS A 1 93 ? -28.257 -23.186 40.331 1.00 49.22 93 HIS A N 1
ATOM 712 C CA . HIS A 1 93 ? -27.817 -22.418 39.157 1.00 49.22 93 HIS A CA 1
ATOM 713 C C . HIS A 1 93 ? -26.957 -21.181 39.460 1.00 49.22 93 HIS A C 1
ATOM 715 O O . HIS A 1 93 ? -26.605 -20.459 38.531 1.00 49.22 93 HIS A O 1
ATOM 721 N N . LYS A 1 94 ? -26.602 -20.914 40.723 1.00 50.59 94 LYS A N 1
ATOM 722 C CA . LYS A 1 94 ? -25.645 -19.853 41.067 1.00 50.59 94 LYS A CA 1
ATOM 723 C C . LYS A 1 94 ? -24.660 -20.358 42.117 1.00 50.59 94 LYS A C 1
ATOM 725 O O . LYS A 1 94 ? -24.985 -20.373 43.300 1.00 50.59 94 LYS A O 1
ATOM 730 N N . GLN A 1 95 ? -23.455 -20.745 41.698 1.00 57.56 95 GLN A N 1
ATOM 731 C CA . GLN A 1 95 ? -22.303 -20.718 42.602 1.00 57.56 95 GLN A CA 1
ATOM 732 C C . GLN A 1 95 ? -22.069 -19.250 42.961 1.00 57.56 95 GLN A C 1
ATOM 734 O O . GLN A 1 95 ? -21.441 -18.524 42.207 1.00 57.56 95 GLN A O 1
ATOM 739 N N . ALA A 1 96 ? -22.656 -18.780 44.061 1.00 62.81 96 ALA A N 1
ATOM 740 C CA . ALA A 1 96 ? -22.370 -17.438 44.543 1.00 62.81 96 ALA A CA 1
ATOM 741 C C . ALA A 1 96 ? -20.911 -17.417 45.017 1.00 62.81 96 ALA A C 1
ATOM 743 O O . ALA A 1 96 ? -20.561 -18.159 45.936 1.00 62.81 96 ALA A O 1
ATOM 744 N N . SER A 1 97 ? -20.065 -16.604 44.392 1.00 65.12 97 SER A N 1
ATOM 745 C CA . SER A 1 97 ? -18.701 -16.355 44.869 1.00 65.12 97 SER A CA 1
ATOM 746 C C . SER A 1 97 ? -18.634 -14.957 45.480 1.00 65.12 97 SER A C 1
ATOM 748 O O . SER A 1 97 ? -19.302 -14.029 45.020 1.00 65.12 97 SER A O 1
ATOM 750 N N . LEU A 1 98 ? -17.865 -14.798 46.556 1.00 59.16 98 LEU A N 1
ATOM 751 C CA . LEU A 1 98 ? -17.538 -13.465 47.063 1.00 59.16 98 LEU A CA 1
ATOM 752 C C . LEU A 1 98 ? -16.456 -12.872 46.156 1.00 59.16 98 LEU A C 1
ATOM 754 O O . LEU A 1 98 ? -15.534 -13.580 45.758 1.00 59.16 98 LEU A O 1
ATOM 758 N N . ASN A 1 99 ? -16.597 -11.591 45.809 1.00 53.22 99 ASN A N 1
ATOM 759 C CA . ASN A 1 99 ? -15.722 -10.903 44.857 1.00 53.22 99 ASN A CA 1
ATOM 760 C C . ASN A 1 99 ? -15.656 -11.605 43.487 1.00 53.22 99 ASN A C 1
ATOM 762 O O . ASN A 1 99 ? -14.569 -11.786 42.940 1.00 53.22 99 ASN A O 1
ATOM 766 N N . GLU A 1 100 ? -16.802 -12.017 42.921 1.00 47.59 100 GLU A N 1
ATOM 767 C CA . GLU A 1 100 ? -16.838 -12.291 41.480 1.00 47.59 100 GLU A CA 1
ATOM 768 C C . GLU A 1 100 ? -16.333 -11.046 40.758 1.00 47.59 100 GLU A C 1
ATOM 770 O O . GLU A 1 100 ? -16.917 -9.963 40.882 1.00 47.59 100 GLU A O 1
ATOM 775 N N . VAL A 1 101 ? -15.261 -11.201 39.984 1.00 46.72 101 VAL A N 1
ATOM 776 C CA . VAL A 1 101 ? -14.904 -10.205 38.982 1.00 46.72 101 VAL A CA 1
ATOM 777 C C . VAL A 1 101 ? -15.986 -10.286 37.908 1.00 46.72 101 VAL A C 1
ATOM 779 O O . VAL A 1 101 ? -15.857 -10.989 36.908 1.00 46.72 101 VAL A O 1
ATOM 782 N N . ILE A 1 102 ? -17.098 -9.582 38.126 1.00 46.88 102 ILE A N 1
ATOM 783 C CA . ILE A 1 102 ? -18.049 -9.269 37.066 1.00 46.88 102 ILE A CA 1
ATOM 784 C C . ILE A 1 102 ? -17.320 -8.276 36.164 1.00 46.88 102 ILE A C 1
ATOM 786 O O . ILE A 1 102 ? -17.470 -7.062 36.297 1.00 46.88 102 ILE A O 1
ATOM 790 N N . VAL A 1 103 ? -16.499 -8.782 35.242 1.00 50.50 103 VAL A N 1
ATOM 791 C CA . VAL A 1 103 ? -16.147 -7.998 34.062 1.00 50.50 103 VAL A CA 1
ATOM 792 C C . VAL A 1 103 ? -17.475 -7.798 33.346 1.00 50.50 103 VAL A C 1
ATOM 794 O O . VAL A 1 103 ? -18.041 -8.748 32.804 1.00 50.50 103 VAL A O 1
ATOM 797 N N . ALA A 1 104 ? -18.048 -6.599 33.448 1.00 58.50 104 ALA A N 1
ATOM 798 C CA . ALA A 1 104 ? -19.289 -6.275 32.767 1.00 58.50 104 ALA A CA 1
ATOM 799 C C . ALA A 1 104 ? -19.094 -6.570 31.276 1.00 58.50 104 ALA A C 1
ATOM 801 O O . ALA A 1 104 ? -18.332 -5.882 30.598 1.00 58.50 104 ALA A O 1
ATOM 802 N N . ARG A 1 105 ? -19.734 -7.638 30.784 1.00 69.69 105 ARG A N 1
ATOM 803 C CA . ARG A 1 105 ? -19.655 -8.024 29.375 1.00 69.69 105 ARG A CA 1
ATOM 804 C C . ARG A 1 105 ? -20.134 -6.847 28.535 1.00 69.69 105 ARG A C 1
ATOM 806 O O . ARG A 1 105 ? -21.227 -6.333 28.777 1.00 69.69 105 ARG A O 1
ATOM 813 N N . LEU A 1 106 ? -19.341 -6.445 27.546 1.00 80.25 106 LEU A N 1
ATOM 814 C CA . LEU A 1 106 ? -19.748 -5.416 26.596 1.00 80.25 106 LEU A CA 1
ATOM 815 C C . LEU A 1 106 ? -21.003 -5.894 25.855 1.00 80.25 106 LEU A C 1
ATOM 817 O O . LEU A 1 106 ? -20.999 -6.968 25.251 1.00 80.25 106 LEU A O 1
ATOM 821 N N . ARG A 1 107 ? -22.082 -5.106 25.892 1.00 83.44 107 ARG A N 1
ATOM 822 C CA . ARG A 1 107 ? -23.292 -5.376 25.104 1.00 83.44 107 ARG A CA 1
ATOM 823 C C . ARG A 1 107 ? -23.340 -4.415 23.934 1.00 83.44 107 ARG A C 1
ATOM 825 O O . ARG A 1 107 ? -23.254 -3.206 24.118 1.00 83.44 107 ARG A O 1
ATOM 832 N N . THR A 1 108 ? -23.538 -4.945 22.735 1.00 82.62 108 THR A N 1
ATOM 833 C CA . THR A 1 108 ? -23.589 -4.155 21.496 1.00 82.62 108 THR A CA 1
ATOM 834 C C . THR A 1 108 ? -24.610 -3.021 21.580 1.00 82.62 108 THR A C 1
ATOM 836 O O . THR A 1 108 ? -24.310 -1.905 21.165 1.00 82.62 108 THR A O 1
ATOM 839 N N . GLN A 1 109 ? -25.769 -3.267 22.205 1.00 83.69 109 GLN A N 1
ATOM 840 C CA . GLN A 1 109 ? -26.834 -2.272 22.387 1.00 83.69 109 GLN A CA 1
ATOM 841 C C . GLN A 1 109 ? -26.377 -1.009 23.134 1.00 83.69 109 GLN A C 1
ATOM 843 O O . GLN A 1 109 ? -26.931 0.061 22.889 1.00 83.69 109 GLN A O 1
ATOM 848 N N . ASP A 1 110 ? -25.359 -1.110 23.994 1.00 84.31 110 ASP A N 1
ATOM 849 C CA . ASP A 1 110 ? -24.866 0.013 24.798 1.00 84.31 110 ASP A CA 1
ATOM 850 C C . ASP A 1 110 ? -24.035 1.015 23.963 1.00 84.31 110 ASP A C 1
ATOM 852 O O . ASP A 1 110 ? -23.815 2.144 24.397 1.00 84.31 110 ASP A O 1
ATOM 856 N N . PHE A 1 111 ? -23.606 0.638 22.750 1.00 85.25 111 PHE A N 1
ATOM 857 C CA . PHE A 1 111 ? -22.713 1.440 21.897 1.00 85.25 111 PHE A CA 1
ATOM 858 C C . PHE A 1 111 ? -23.352 1.895 20.585 1.00 85.25 111 PHE A C 1
ATOM 860 O O . PHE A 1 111 ? -22.675 2.461 19.727 1.00 85.25 111 PHE A O 1
ATOM 867 N N . LEU A 1 112 ? -24.644 1.641 20.398 1.00 82.25 112 LEU A N 1
ATOM 868 C CA . LEU A 1 112 ? -25.328 1.953 19.153 1.00 82.25 112 LEU A CA 1
ATOM 869 C C . LEU A 1 112 ? -25.413 3.464 18.925 1.00 82.25 112 LEU A C 1
ATOM 871 O O . LEU A 1 112 ? -26.015 4.202 19.707 1.00 82.25 112 LEU A O 1
ATOM 875 N N . SER A 1 113 ? -24.834 3.919 17.816 1.00 80.88 113 SER A N 1
ATOM 876 C CA . SER A 1 113 ? -24.987 5.293 17.356 1.00 80.88 113 SER A CA 1
ATOM 877 C C . SER A 1 113 ? -26.372 5.487 16.746 1.00 80.88 113 SER A C 1
ATOM 879 O O . SER A 1 113 ? -26.860 4.652 15.982 1.00 80.88 113 SER A O 1
ATOM 881 N N . LYS A 1 114 ? -26.993 6.629 17.051 1.00 71.25 114 LYS A N 1
ATOM 882 C CA . LYS A 1 114 ? -28.242 7.063 16.406 1.00 71.25 114 LYS A CA 1
ATOM 883 C C . LYS A 1 114 ? -28.003 7.678 15.026 1.00 71.25 114 LYS A C 1
ATOM 885 O O . LYS A 1 114 ? -28.954 7.819 14.263 1.00 71.25 114 LYS A O 1
ATOM 890 N N . GLU A 1 115 ? -26.762 8.049 14.715 1.00 80.62 115 GLU A N 1
ATOM 891 C CA . GLU A 1 115 ? -26.405 8.676 13.446 1.00 80.62 115 GLU A CA 1
ATOM 892 C C . GLU A 1 115 ? -25.991 7.611 12.420 1.00 80.62 115 GLU A C 1
ATOM 894 O O . GLU A 1 115 ? -24.990 6.908 12.635 1.00 80.62 115 GLU A O 1
ATOM 899 N N . PRO A 1 116 ? -26.739 7.464 11.309 1.00 79.25 116 PRO A N 1
ATOM 900 C CA . PRO A 1 116 ? -26.346 6.566 10.234 1.00 79.25 116 PRO A CA 1
ATOM 901 C C . PRO A 1 116 ? -25.074 7.073 9.546 1.00 79.25 116 PRO A C 1
ATOM 903 O O . PRO A 1 116 ? -24.703 8.241 9.662 1.00 79.25 116 PRO A O 1
ATOM 906 N N . LEU A 1 117 ? -24.423 6.189 8.791 1.00 86.19 117 LEU A N 1
ATOM 907 C CA . LEU A 1 117 ? -23.310 6.576 7.928 1.00 86.19 117 LEU A CA 1
ATOM 908 C C . LEU A 1 117 ? -23.753 7.646 6.928 1.00 86.19 117 LEU A C 1
ATOM 910 O O . LEU A 1 117 ? -24.835 7.554 6.340 1.00 86.19 117 LEU A O 1
ATOM 914 N N . SER A 1 118 ? -22.881 8.620 6.675 1.00 87.38 118 SER A N 1
ATOM 915 C CA . SER A 1 118 ? -23.077 9.534 5.552 1.00 87.38 118 SER A CA 1
ATOM 916 C C . SER A 1 118 ? -23.036 8.777 4.214 1.00 87.38 118 SER A C 1
ATOM 918 O O . SER A 1 118 ? -22.484 7.680 4.096 1.00 87.38 118 SER A O 1
ATOM 920 N N . GLN A 1 119 ? -23.609 9.364 3.159 1.00 86.25 119 GLN A N 1
ATOM 921 C CA . GLN A 1 119 ? -23.662 8.722 1.840 1.00 86.25 119 GLN A CA 1
ATOM 922 C C . GLN A 1 119 ? -22.266 8.433 1.251 1.00 86.25 119 GLN A C 1
ATOM 924 O O . GLN A 1 119 ? -22.098 7.436 0.541 1.00 86.25 119 GLN A O 1
ATOM 929 N N . SER A 1 120 ? -21.284 9.294 1.531 1.00 82.12 120 SER A N 1
ATOM 930 C CA . SER A 1 120 ? -19.880 9.132 1.132 1.00 82.12 120 SER A CA 1
ATOM 931 C C . SER A 1 120 ? -19.208 7.996 1.903 1.00 82.12 120 SER A C 1
ATOM 933 O O . SER A 1 120 ? -18.595 7.120 1.292 1.00 82.12 120 SER A O 1
ATOM 935 N N . GLU A 1 121 ? -19.393 7.935 3.225 1.00 87.44 121 GLU A N 1
ATOM 936 C CA . GLU A 1 121 ? -18.904 6.826 4.053 1.00 87.44 121 GLU A CA 1
ATOM 937 C C . GLU A 1 121 ? -19.504 5.491 3.620 1.00 87.44 121 GLU A C 1
ATOM 939 O O . GLU A 1 121 ? -18.777 4.511 3.471 1.00 87.44 121 GLU A O 1
ATOM 944 N N . TYR A 1 122 ? -20.812 5.451 3.357 1.00 87.56 122 TYR A N 1
ATOM 945 C CA . TYR A 1 122 ? -21.472 4.250 2.858 1.00 87.56 122 TYR A CA 1
ATOM 946 C C . TYR A 1 122 ? -20.810 3.746 1.567 1.00 87.56 122 TYR A C 1
ATOM 948 O O . TYR A 1 122 ? -20.413 2.585 1.489 1.00 87.56 122 TYR A O 1
ATOM 956 N N . ARG A 1 123 ? -20.601 4.626 0.575 1.00 85.00 123 ARG A N 1
ATOM 957 C CA . ARG A 1 123 ? -19.921 4.268 -0.686 1.00 85.00 123 ARG A CA 1
ATOM 958 C C . ARG A 1 123 ? -18.484 3.802 -0.459 1.00 85.00 123 ARG A C 1
ATOM 960 O O . ARG A 1 123 ? -18.049 2.848 -1.100 1.00 85.00 123 ARG A O 1
ATOM 967 N N . TYR A 1 124 ? -17.754 4.460 0.439 1.00 86.00 124 TYR A N 1
ATOM 968 C CA . TYR A 1 124 ? -16.397 4.067 0.807 1.00 86.00 124 TYR A CA 1
ATOM 969 C C . TYR A 1 124 ? -16.362 2.646 1.386 1.00 86.00 124 TYR A C 1
ATOM 971 O O . TYR A 1 124 ? -15.577 1.809 0.937 1.00 86.00 124 TYR A O 1
ATOM 979 N N . TYR A 1 125 ? -17.239 2.343 2.344 1.00 89.69 125 TYR A N 1
ATOM 980 C CA . TYR A 1 125 ? -17.280 1.025 2.970 1.00 89.69 125 TYR A CA 1
ATOM 981 C C . TYR A 1 125 ? -17.821 -0.062 2.035 1.00 89.69 125 TYR A C 1
ATOM 983 O O . TYR A 1 125 ? -17.327 -1.183 2.105 1.00 89.69 125 TYR A O 1
ATOM 991 N N . GLU A 1 126 ? -18.743 0.237 1.113 1.00 87.75 126 GLU A N 1
ATOM 992 C CA . GLU A 1 126 ? -19.143 -0.721 0.068 1.00 87.75 126 GLU A CA 1
ATOM 993 C C . GLU A 1 126 ? -17.966 -1.100 -0.843 1.00 87.75 126 GLU A C 1
ATOM 995 O O . GLU A 1 126 ? -17.747 -2.283 -1.090 1.00 87.75 126 GLU A O 1
ATOM 1000 N N . ARG A 1 127 ? -17.120 -0.141 -1.246 1.00 82.81 127 ARG A N 1
ATOM 1001 C CA . ARG A 1 127 ? -15.882 -0.450 -1.992 1.00 82.81 127 ARG A CA 1
ATOM 1002 C C . ARG A 1 127 ? -14.912 -1.309 -1.178 1.00 82.81 127 ARG A C 1
ATOM 1004 O O . ARG A 1 127 ? -14.275 -2.214 -1.715 1.00 82.81 127 ARG A O 1
ATOM 1011 N N . CYS A 1 128 ? -14.803 -1.058 0.129 1.00 87.12 128 CYS A N 1
ATOM 1012 C CA . CYS A 1 128 ? -14.004 -1.907 1.017 1.00 87.12 128 CYS A CA 1
ATOM 1013 C C . CYS A 1 128 ? -14.574 -3.335 1.093 1.00 87.12 128 CYS A C 1
ATOM 1015 O O . CYS A 1 128 ? -13.811 -4.300 1.095 1.00 87.12 128 CYS A O 1
ATOM 1017 N N . LYS A 1 129 ? -15.905 -3.492 1.091 1.00 88.19 129 LYS A N 1
ATOM 1018 C CA . LYS A 1 129 ? -16.559 -4.808 1.019 1.00 88.19 129 LYS A CA 1
ATOM 1019 C C . LYS A 1 129 ? -16.337 -5.494 -0.319 1.00 88.19 129 LYS A C 1
ATOM 1021 O O . LYS A 1 129 ? -16.127 -6.698 -0.329 1.00 88.19 129 LYS A O 1
ATOM 1026 N N . GLU A 1 130 ? -16.363 -4.778 -1.439 1.00 80.12 130 GLU A N 1
ATOM 1027 C CA . GLU A 1 130 ? -16.027 -5.347 -2.752 1.00 80.12 130 GLU A CA 1
ATOM 1028 C C . GLU A 1 130 ? -14.598 -5.904 -2.765 1.00 80.12 130 GLU A C 1
ATOM 1030 O O . GLU A 1 130 ? -14.385 -7.042 -3.189 1.00 80.12 130 GLU A O 1
ATOM 1035 N N . TYR A 1 131 ? -13.636 -5.151 -2.216 1.00 79.06 131 TYR A N 1
ATOM 1036 C CA . TYR A 1 131 ? -12.267 -5.631 -2.015 1.00 79.06 131 TYR A CA 1
ATOM 1037 C C . TYR A 1 131 ? -12.234 -6.900 -1.154 1.00 79.06 131 TYR A C 1
ATOM 1039 O O . TYR A 1 131 ? -11.620 -7.896 -1.543 1.00 79.06 131 TYR A O 1
ATOM 1047 N N . TYR A 1 132 ? -12.928 -6.898 -0.015 1.00 84.81 132 TYR A N 1
ATOM 1048 C CA . TYR A 1 132 ? -13.020 -8.060 0.868 1.00 84.81 132 TYR A CA 1
ATOM 1049 C C . TYR A 1 132 ? -13.659 -9.273 0.180 1.00 84.81 132 TYR A C 1
ATOM 1051 O O . TYR A 1 132 ? -13.108 -10.364 0.246 1.00 84.81 132 TYR A O 1
ATOM 1059 N N . ARG A 1 133 ? -14.757 -9.101 -0.562 1.00 84.69 133 ARG A N 1
ATOM 1060 C CA . ARG A 1 133 ? -15.421 -10.177 -1.321 1.00 84.69 133 ARG A CA 1
ATOM 1061 C C . ARG A 1 133 ? -14.508 -10.770 -2.393 1.00 84.69 133 ARG A C 1
ATOM 1063 O O . ARG A 1 133 ? -14.552 -11.973 -2.629 1.00 84.69 133 ARG A O 1
ATOM 1070 N N . GLY A 1 134 ? -13.680 -9.943 -3.032 1.00 73.56 134 GLY A N 1
ATOM 1071 C CA . GLY A 1 134 ? -12.722 -10.401 -4.039 1.00 73.56 134 GLY A CA 1
ATOM 1072 C C . GLY A 1 134 ? -11.495 -11.104 -3.453 1.00 73.56 134 GLY A C 1
ATOM 1073 O O . GLY A 1 134 ? -10.957 -12.022 -4.071 1.00 73.56 134 GLY A O 1
ATOM 1074 N N . THR A 1 135 ? -11.035 -10.679 -2.274 1.00 77.06 135 THR A N 1
ATOM 1075 C CA . THR A 1 135 ? -9.738 -11.102 -1.711 1.00 77.06 135 THR A CA 1
ATOM 1076 C C . THR A 1 135 ? -9.839 -12.029 -0.504 1.00 77.06 135 THR A C 1
ATOM 1078 O O . THR A 1 135 ? -8.854 -12.677 -0.164 1.00 77.06 135 THR A O 1
ATOM 1081 N N . GLY A 1 136 ? -10.992 -12.075 0.161 1.00 82.75 136 GLY A N 1
ATOM 1082 C CA . GLY A 1 136 ? -11.175 -12.691 1.472 1.00 82.75 136 GLY A CA 1
ATOM 1083 C C . GLY A 1 136 ? -10.488 -11.944 2.621 1.00 82.75 136 GLY A C 1
ATOM 1084 O O . GLY A 1 136 ? -10.466 -12.468 3.729 1.00 82.75 136 GLY A O 1
ATOM 1085 N N . LYS A 1 137 ? -9.921 -10.748 2.388 1.00 86.81 137 LYS A N 1
ATOM 1086 C CA . LYS A 1 137 ? -9.072 -10.017 3.347 1.00 86.81 137 LYS A CA 1
ATOM 1087 C C . LYS A 1 137 ? -9.605 -8.610 3.642 1.00 86.81 137 LYS A C 1
ATOM 1089 O O . LYS A 1 137 ? -10.154 -7.974 2.740 1.00 86.81 137 LYS A O 1
ATOM 1094 N N . PRO A 1 138 ? -9.421 -8.078 4.866 1.00 91.62 138 PRO A N 1
ATOM 1095 C CA . PRO A 1 138 ? -9.769 -6.695 5.161 1.00 91.62 138 PRO A CA 1
ATOM 1096 C C . PRO A 1 138 ? -8.875 -5.715 4.397 1.00 91.62 138 PRO A C 1
ATOM 1098 O O . PRO A 1 138 ? -7.675 -5.941 4.234 1.00 91.62 138 PRO A O 1
ATOM 1101 N N . LEU A 1 139 ? -9.432 -4.567 4.011 1.00 86.44 139 LEU A N 1
ATOM 1102 C CA . LEU A 1 139 ? -8.621 -3.414 3.640 1.00 86.44 139 LEU A CA 1
ATOM 1103 C C . LEU A 1 139 ? -8.035 -2.787 4.913 1.00 86.44 139 LEU A C 1
ATOM 1105 O O . LEU A 1 139 ? -8.769 -2.250 5.744 1.00 86.44 139 LEU A O 1
ATOM 1109 N N . VAL A 1 140 ? -6.711 -2.846 5.056 1.00 88.31 140 VAL A N 1
ATOM 1110 C CA . VAL A 1 140 ? -5.985 -2.290 6.205 1.00 88.31 140 VAL A CA 1
ATOM 1111 C C . VAL A 1 140 ? -5.403 -0.928 5.836 1.00 88.31 140 VAL A C 1
ATOM 1113 O O . VAL A 1 140 ? -4.608 -0.808 4.905 1.00 88.31 140 VAL A O 1
ATOM 1116 N N . SER A 1 141 ? -5.783 0.104 6.584 1.00 84.88 141 SER A N 1
ATOM 1117 C CA . SER A 1 141 ? -5.348 1.487 6.390 1.00 84.88 141 SER A CA 1
ATOM 1118 C C . SER A 1 141 ? -4.757 2.055 7.678 1.00 84.88 141 SER A C 1
ATOM 1120 O O . SER A 1 141 ? -5.198 1.740 8.781 1.00 84.88 141 SER A O 1
ATOM 1122 N N . VAL A 1 142 ? -3.739 2.900 7.560 1.00 84.62 142 VAL A N 1
ATOM 1123 C CA . VAL A 1 142 ? -3.076 3.528 8.706 1.00 84.62 142 VAL A CA 1
ATOM 1124 C C . VAL A 1 142 ? -2.765 4.980 8.384 1.00 84.62 142 VAL A C 1
ATOM 1126 O O . VAL A 1 142 ? -2.279 5.295 7.298 1.00 84.62 142 VAL A O 1
ATOM 1129 N N . ALA A 1 143 ? -3.055 5.863 9.330 1.00 81.75 143 ALA A N 1
ATOM 1130 C CA . ALA A 1 143 ? -2.795 7.283 9.202 1.00 81.75 143 ALA A CA 1
ATOM 1131 C C . ALA A 1 143 ? -1.288 7.576 9.254 1.00 81.75 143 ALA A C 1
ATOM 1133 O O . ALA A 1 143 ? -0.511 6.884 9.927 1.00 81.75 143 ALA A O 1
ATOM 1134 N N . SER A 1 144 ? -0.868 8.635 8.568 1.00 70.50 144 SER A N 1
ATOM 1135 C CA . SER A 1 144 ? 0.534 9.060 8.515 1.00 70.50 144 SER A CA 1
ATOM 1136 C C . SER A 1 144 ? 1.085 9.370 9.908 1.00 70.50 144 SER A C 1
ATOM 1138 O O . SER A 1 144 ? 2.204 8.982 10.252 1.00 70.50 144 SER A O 1
ATOM 1140 N N . GLU A 1 145 ? 0.239 9.958 10.751 1.00 81.44 145 GLU A N 1
ATOM 1141 C CA . GLU A 1 145 ? 0.510 10.340 12.127 1.00 81.44 145 GLU A CA 1
ATOM 1142 C C . GLU A 1 145 ? 0.791 9.129 13.017 1.00 81.44 145 GLU A C 1
ATOM 1144 O O . GLU A 1 145 ? 1.414 9.279 14.059 1.00 81.44 145 GLU A O 1
ATOM 1149 N N . VAL A 1 146 ? 0.387 7.913 12.640 1.00 81.75 146 VAL A N 1
ATOM 1150 C CA . VAL A 1 146 ? 0.795 6.692 13.356 1.00 81.75 146 VAL A CA 1
ATOM 1151 C C . VAL A 1 146 ? 2.210 6.291 12.954 1.00 81.75 146 VAL A C 1
ATOM 1153 O O . VAL A 1 146 ? 3.010 5.883 13.795 1.00 81.75 146 VAL A O 1
ATOM 1156 N N . LEU A 1 147 ? 2.545 6.417 11.673 1.00 73.50 147 LEU A N 1
ATOM 1157 C CA . LEU A 1 147 ? 3.797 5.927 11.101 1.00 73.50 147 LEU A CA 1
ATOM 1158 C C . LEU A 1 147 ? 4.999 6.858 11.311 1.00 73.50 147 LEU A C 1
ATOM 1160 O O . LEU A 1 147 ? 6.136 6.398 11.159 1.00 73.50 147 LEU A O 1
ATOM 1164 N N . ASP A 1 148 ? 4.759 8.129 11.624 1.00 66.56 148 ASP A N 1
ATOM 1165 C CA . ASP A 1 148 ? 5.782 9.166 11.752 1.00 66.56 148 ASP A CA 1
ATOM 1166 C C . ASP A 1 148 ? 5.921 9.683 13.185 1.00 66.56 148 ASP A C 1
ATOM 1168 O O . ASP A 1 148 ? 5.093 10.456 13.647 1.00 66.56 148 ASP A O 1
ATOM 1172 N N . ASN A 1 149 ? 7.020 9.349 13.863 1.00 74.00 149 ASN A N 1
ATOM 1173 C CA . ASN A 1 149 ? 7.288 9.749 15.249 1.00 74.00 149 ASN A CA 1
ATOM 1174 C C . ASN A 1 149 ? 7.422 11.265 15.488 1.00 74.00 149 ASN A C 1
ATOM 1176 O O . ASN A 1 149 ? 7.402 11.667 16.646 1.00 74.00 149 ASN A O 1
ATOM 1180 N N . SER A 1 150 ? 7.555 12.092 14.447 1.00 67.75 150 SER A N 1
ATOM 1181 C CA . SER A 1 150 ? 7.662 13.550 14.594 1.00 67.75 150 SER A CA 1
ATOM 1182 C C . SER A 1 150 ? 6.313 14.264 14.740 1.00 67.75 150 SER A C 1
ATOM 1184 O O . SER A 1 150 ? 6.267 15.385 15.240 1.00 67.75 150 SER A O 1
ATOM 1186 N N . ILE A 1 151 ? 5.212 13.609 14.359 1.00 69.56 151 ILE A N 1
ATOM 1187 C CA . ILE A 1 151 ? 3.857 14.173 14.413 1.00 69.56 151 ILE A CA 1
ATOM 1188 C C . ILE A 1 151 ? 3.122 13.662 15.662 1.00 69.56 151 ILE A C 1
ATOM 1190 O O . ILE A 1 151 ? 3.227 12.491 16.023 1.00 69.56 151 ILE A O 1
ATOM 1194 N N . GLY A 1 152 ? 2.367 14.518 16.349 1.00 76.44 152 GLY A N 1
ATOM 1195 C CA . GLY A 1 152 ? 1.512 14.105 17.469 1.00 76.44 152 GLY A CA 1
ATOM 1196 C C . GLY A 1 152 ? 0.236 13.390 17.005 1.00 76.44 152 GLY A C 1
ATOM 1197 O O . GLY A 1 152 ? -0.259 13.647 15.914 1.00 76.44 152 GLY A O 1
ATOM 1198 N N . LEU A 1 153 ? -0.326 12.509 17.838 1.00 82.81 153 LEU A N 1
ATOM 1199 C CA . LEU A 1 153 ? -1.662 11.948 17.598 1.00 82.81 153 LEU A CA 1
ATOM 1200 C C . LEU A 1 153 ? -2.729 12.835 18.243 1.00 82.81 153 LEU A C 1
ATOM 1202 O O . LEU A 1 153 ? -2.690 13.045 19.453 1.00 82.81 153 LEU A O 1
ATOM 1206 N N . THR A 1 154 ? -3.700 13.302 17.455 1.00 85.06 154 THR A N 1
ATOM 1207 C CA . THR A 1 154 ? -4.899 13.982 17.979 1.00 85.06 154 THR A CA 1
ATOM 1208 C C . THR A 1 154 ? -5.888 12.986 18.585 1.00 85.06 154 THR A C 1
ATOM 1210 O O . THR A 1 154 ? -6.534 13.276 19.586 1.00 85.06 154 THR A O 1
ATOM 1213 N N . SER A 1 155 ? -5.965 11.777 18.027 1.00 88.75 155 SER A N 1
ATOM 1214 C CA . SER A 1 155 ? -6.673 10.636 18.609 1.00 88.75 155 SER A CA 1
ATOM 1215 C C . SER A 1 155 ? -5.991 9.317 18.239 1.00 88.75 155 SER A C 1
ATOM 1217 O O . SER A 1 155 ? -5.147 9.250 17.342 1.00 88.75 155 SER A O 1
ATOM 1219 N N . SER A 1 156 ? -6.299 8.260 18.990 1.00 91.50 156 SER A N 1
ATOM 1220 C CA . SER A 1 156 ? -5.734 6.920 18.805 1.00 91.50 156 SER A CA 1
ATOM 1221 C C . SER A 1 156 ? -6.871 5.918 18.682 1.00 91.50 156 SER A C 1
ATOM 1223 O O . SER A 1 156 ? -7.231 5.274 19.668 1.00 91.50 156 SER A O 1
ATOM 1225 N N . ILE A 1 157 ? -7.477 5.850 17.494 1.00 94.81 157 ILE A N 1
ATOM 1226 C CA . ILE A 1 157 ? -8.602 4.953 17.237 1.00 94.81 157 ILE A CA 1
ATOM 1227 C C . ILE A 1 157 ? -8.217 3.792 16.319 1.00 94.81 157 ILE A C 1
ATOM 1229 O O . ILE A 1 157 ? -7.343 3.908 15.454 1.00 94.81 157 ILE A O 1
ATOM 1233 N N . LEU A 1 158 ? -8.917 2.684 16.526 1.00 96.19 158 LEU A N 1
ATOM 1234 C CA . LEU A 1 158 ? -9.105 1.596 15.584 1.00 96.19 158 LEU A CA 1
ATOM 1235 C C . LEU A 1 158 ? -10.545 1.689 15.073 1.00 96.19 158 LEU A C 1
ATOM 1237 O O . LEU A 1 158 ? -11.481 1.637 15.873 1.00 96.19 158 LEU A O 1
ATOM 1241 N N . LYS A 1 159 ? -10.735 1.850 13.763 1.00 95.88 159 LYS A N 1
ATOM 1242 C CA . LYS A 1 159 ? -12.068 1.813 13.143 1.00 95.88 159 LYS A CA 1
ATOM 1243 C C . LYS A 1 159 ? -12.211 0.533 12.338 1.00 95.88 159 LYS A C 1
ATOM 1245 O O . LYS A 1 159 ? -11.372 0.257 11.487 1.00 95.88 159 LYS A O 1
ATOM 1250 N N . PHE A 1 160 ? -13.252 -0.236 12.620 1.00 96.62 160 PHE A N 1
ATOM 1251 C CA . PHE A 1 160 ? -13.524 -1.536 12.023 1.00 96.62 160 PHE A CA 1
ATOM 1252 C C . PHE A 1 160 ? -14.746 -1.457 11.118 1.00 96.62 160 PHE A C 1
ATOM 1254 O O . PHE A 1 160 ? -15.731 -0.808 11.463 1.00 96.62 160 PHE A O 1
ATOM 1261 N N . GLY A 1 161 ? -14.688 -2.161 9.994 1.00 96.06 161 GLY A N 1
ATOM 1262 C CA . GLY A 1 161 ? -15.853 -2.545 9.212 1.00 96.06 161 GLY A CA 1
ATOM 1263 C C . GLY A 1 161 ? -15.984 -4.062 9.217 1.00 96.06 161 GLY A C 1
ATOM 1264 O O . GLY A 1 161 ? -15.060 -4.759 8.789 1.00 96.06 161 GLY A O 1
ATOM 1265 N N . ILE A 1 162 ? -17.114 -4.566 9.709 1.00 95.75 162 ILE A N 1
ATOM 1266 C CA . ILE A 1 162 ? -17.386 -5.996 9.879 1.00 95.75 162 ILE A CA 1
ATOM 1267 C C . ILE A 1 162 ? -18.687 -6.333 9.150 1.00 95.75 162 ILE A C 1
ATOM 1269 O O . ILE A 1 162 ? -19.720 -5.710 9.395 1.00 95.75 162 ILE A O 1
ATOM 1273 N N . ASP A 1 163 ? -18.640 -7.294 8.229 1.00 93.19 163 ASP A N 1
ATOM 1274 C CA . ASP A 1 163 ? -19.776 -7.695 7.397 1.00 93.19 163 ASP A CA 1
ATOM 1275 C C . ASP A 1 163 ? -20.703 -8.648 8.160 1.00 93.19 163 ASP A C 1
ATOM 1277 O O . ASP A 1 163 ? -20.838 -9.828 7.839 1.00 93.19 163 ASP A O 1
ATOM 1281 N N . ASP A 1 164 ? -21.299 -8.137 9.235 1.00 87.88 164 ASP A N 1
ATOM 1282 C CA . ASP A 1 164 ? -22.266 -8.858 10.054 1.00 87.88 164 ASP A CA 1
ATOM 1283 C C . ASP A 1 164 ? -23.533 -8.037 10.297 1.00 87.88 164 ASP A C 1
ATOM 1285 O O . ASP A 1 164 ? -23.579 -6.820 10.086 1.00 87.88 164 ASP A O 1
ATOM 1289 N N . ASN A 1 165 ? -24.576 -8.726 10.750 1.00 79.62 165 ASN A N 1
ATOM 1290 C CA . ASN A 1 165 ? -25.833 -8.107 11.111 1.00 79.62 165 ASN A CA 1
ATOM 1291 C C . ASN A 1 165 ? -25.665 -7.300 12.401 1.00 79.62 165 ASN A C 1
ATOM 1293 O O . ASN A 1 165 ? -25.516 -7.849 13.493 1.00 79.62 165 ASN A O 1
ATOM 1297 N N . TYR A 1 166 ? -25.781 -5.984 12.255 1.00 72.75 166 TYR A N 1
ATOM 1298 C CA . TYR A 1 166 ? -25.739 -5.001 13.330 1.00 72.75 166 TYR A CA 1
ATOM 1299 C C . TYR A 1 166 ? -26.588 -5.351 14.566 1.00 72.75 166 TYR A C 1
ATOM 1301 O O . TYR A 1 166 ? -26.156 -5.105 15.689 1.00 72.75 166 TYR A O 1
ATOM 1309 N N . CYS A 1 167 ? -27.768 -5.954 14.394 1.00 73.00 167 CYS A N 1
ATOM 1310 C CA . CYS A 1 167 ? -28.658 -6.287 15.509 1.00 73.00 167 CYS A CA 1
ATOM 1311 C C . CYS A 1 167 ? -28.183 -7.488 16.342 1.00 73.00 167 CYS A C 1
ATOM 1313 O O . CYS A 1 167 ? -28.549 -7.586 17.512 1.00 73.00 167 CYS A O 1
ATOM 1315 N N . ASN A 1 168 ? -27.379 -8.377 15.751 1.00 81.19 168 ASN A N 1
ATOM 1316 C CA . ASN A 1 168 ? -26.957 -9.648 16.351 1.00 81.19 168 ASN A CA 1
ATOM 1317 C C . ASN A 1 168 ? -25.444 -9.725 16.599 1.00 81.19 168 ASN A C 1
ATOM 1319 O O . ASN A 1 168 ? -24.947 -10.760 17.036 1.00 81.19 168 ASN A O 1
ATOM 1323 N N . PHE A 1 169 ? -24.708 -8.659 16.293 1.00 88.44 169 PHE A N 1
ATOM 1324 C CA . PHE A 1 169 ? -23.265 -8.611 16.470 1.00 88.44 169 PHE A CA 1
ATOM 1325 C C . PHE A 1 169 ? -22.892 -8.707 17.954 1.00 88.44 169 PHE A C 1
ATOM 1327 O O . PHE A 1 169 ? -23.460 -7.985 18.772 1.00 88.44 169 PHE A O 1
ATOM 1334 N N . ASP A 1 170 ? -21.928 -9.562 18.301 1.00 90.38 170 ASP A N 1
ATOM 1335 C CA . ASP A 1 170 ? -21.381 -9.687 19.656 1.00 90.38 170 ASP A CA 1
ATOM 1336 C C . ASP A 1 170 ? -20.044 -8.941 19.750 1.00 90.38 170 ASP A C 1
ATOM 1338 O O . ASP A 1 170 ? -18.988 -9.443 19.360 1.00 90.38 170 ASP A O 1
ATOM 1342 N N . VAL A 1 171 ? -20.099 -7.708 20.258 1.00 91.75 171 VAL A N 1
ATOM 1343 C CA . VAL A 1 171 ? -18.917 -6.849 20.388 1.00 91.75 171 VAL A CA 1
ATOM 1344 C C . VAL A 1 171 ? -17.871 -7.419 21.348 1.00 91.75 171 VAL A C 1
ATOM 1346 O O . VAL A 1 171 ? -16.677 -7.221 21.122 1.00 91.75 171 VAL A O 1
ATOM 1349 N N . GLN A 1 172 ? -18.290 -8.135 22.399 1.00 91.38 172 GLN A N 1
ATOM 1350 C CA . GLN A 1 172 ? -17.355 -8.730 23.350 1.00 91.38 172 GLN A CA 1
ATOM 1351 C C . GLN A 1 172 ? -16.551 -9.830 22.665 1.00 91.38 172 GLN A C 1
ATOM 1353 O O . GLN A 1 172 ? -15.325 -9.806 22.722 1.00 91.38 172 GLN A O 1
ATOM 1358 N N . ASP A 1 173 ? -17.240 -10.775 22.027 1.00 91.88 173 ASP A N 1
ATOM 1359 C CA . ASP A 1 173 ? -16.611 -11.934 21.390 1.00 91.88 173 ASP A CA 1
ATOM 1360 C C . ASP A 1 173 ? -15.644 -11.510 20.275 1.00 91.88 173 ASP A C 1
ATOM 1362 O O . ASP A 1 173 ? -14.492 -11.955 20.225 1.00 91.88 173 ASP A O 1
ATOM 1366 N N . PHE A 1 174 ? -16.073 -10.553 19.444 1.00 95.12 174 PHE A N 1
ATOM 1367 C CA . PHE A 1 174 ? -15.231 -9.994 18.393 1.00 95.12 174 PHE A CA 1
ATOM 1368 C C . PHE A 1 174 ? -13.956 -9.353 18.955 1.00 95.12 174 PHE A C 1
ATOM 1370 O O . PHE A 1 174 ? -12.859 -9.655 18.481 1.00 95.12 174 PHE A O 1
ATOM 1377 N N . LEU A 1 175 ? -14.078 -8.468 19.954 1.00 94.56 175 LEU A N 1
ATOM 1378 C CA . LEU A 1 175 ? -12.924 -7.754 20.505 1.00 94.56 175 LEU A CA 1
ATOM 1379 C C . LEU A 1 175 ? -11.998 -8.676 21.295 1.00 94.56 175 LEU A C 1
ATOM 1381 O O . LEU A 1 175 ? -10.785 -8.531 21.175 1.00 94.56 175 LEU A O 1
ATOM 1385 N N . THR A 1 176 ? -12.536 -9.648 22.036 1.00 92.44 176 THR A N 1
ATOM 1386 C CA . THR A 1 176 ? -11.730 -10.671 22.712 1.00 92.44 176 THR A CA 1
ATOM 1387 C C . THR A 1 176 ? -10.899 -11.445 21.689 1.00 92.44 176 THR A C 1
ATOM 1389 O O . THR A 1 176 ? -9.673 -11.462 21.793 1.00 92.44 176 THR A O 1
ATOM 1392 N N . THR A 1 177 ? -11.534 -11.968 20.636 1.00 93.81 177 THR A N 1
ATOM 1393 C CA . THR A 1 177 ? -10.844 -12.707 19.566 1.00 93.81 177 THR A CA 1
ATOM 1394 C C . THR A 1 177 ? -9.815 -11.838 18.835 1.00 93.81 177 THR A C 1
ATOM 1396 O O . THR A 1 177 ? -8.729 -12.300 18.482 1.00 93.81 177 THR A O 1
ATOM 1399 N N . PHE A 1 178 ? -10.131 -10.562 18.595 1.00 94.75 178 PHE A N 1
ATOM 1400 C CA . PHE A 1 178 ? -9.210 -9.622 17.958 1.00 94.75 178 PHE A CA 1
ATOM 1401 C C . PHE A 1 178 ? -7.984 -9.340 18.836 1.00 94.75 178 PHE A C 1
ATOM 1403 O O . PHE A 1 178 ? -6.854 -9.397 18.350 1.00 94.75 178 PHE A O 1
ATOM 1410 N N . CYS A 1 179 ? -8.191 -9.062 20.125 1.00 92.06 179 CYS A N 1
ATOM 1411 C CA . CYS A 1 179 ? -7.125 -8.780 21.085 1.00 92.06 179 CYS A CA 1
ATOM 1412 C C . CYS A 1 179 ? -6.219 -9.998 21.320 1.00 92.06 179 CYS A C 1
ATOM 1414 O O . CYS A 1 179 ? -5.012 -9.827 21.420 1.00 92.06 179 CYS A O 1
ATOM 1416 N N . GLU A 1 180 ? -6.745 -11.227 21.311 1.00 92.69 180 GLU A N 1
ATOM 1417 C CA . GLU A 1 180 ? -5.924 -12.452 21.383 1.00 92.69 180 GLU A CA 1
ATOM 1418 C C . GLU A 1 180 ? -4.923 -12.580 20.223 1.00 92.69 180 GLU A C 1
ATOM 1420 O O . GLU A 1 180 ? -3.860 -13.185 20.369 1.00 92.69 180 GLU A O 1
ATOM 1425 N N . LYS A 1 181 ? -5.248 -11.995 19.066 1.00 91.19 181 LYS A N 1
ATOM 1426 C CA . LYS A 1 181 ? -4.427 -12.037 17.847 1.00 91.19 181 LYS A CA 1
ATOM 1427 C C . LYS A 1 181 ? -3.502 -10.832 17.690 1.00 91.19 181 LYS A C 1
ATOM 1429 O O . LYS A 1 181 ? -2.710 -10.788 16.748 1.00 91.19 181 LYS A O 1
ATOM 1434 N N . MET A 1 182 ? -3.612 -9.843 18.572 1.00 90.31 182 MET A N 1
ATOM 1435 C CA . MET A 1 182 ? -2.942 -8.552 18.449 1.00 90.31 182 MET A CA 1
ATOM 1436 C C . MET A 1 182 ? -2.127 -8.235 19.705 1.00 90.31 182 MET A C 1
ATOM 1438 O O . MET A 1 182 ? -2.437 -8.704 20.794 1.00 90.31 182 MET A O 1
ATOM 1442 N N . PRO A 1 183 ? -1.092 -7.385 19.611 1.00 87.75 183 PRO A N 1
ATOM 1443 C CA . PRO A 1 183 ? -0.393 -6.869 20.786 1.00 87.75 183 PRO A CA 1
ATOM 1444 C C . PRO A 1 183 ? -1.232 -5.779 21.489 1.00 87.75 183 PRO A C 1
ATOM 1446 O O . PRO A 1 183 ? -0.789 -4.637 21.619 1.00 87.75 183 PRO A O 1
ATOM 1449 N N . LEU A 1 184 ? -2.464 -6.116 21.887 1.00 88.56 184 LEU A N 1
ATOM 1450 C CA . LEU A 1 184 ? -3.473 -5.216 22.446 1.00 88.56 184 LEU A CA 1
ATOM 1451 C C . LEU A 1 184 ? -4.317 -5.959 23.491 1.00 88.56 184 LEU A C 1
ATOM 1453 O O . LEU A 1 184 ? -4.729 -7.089 23.251 1.00 88.56 184 LEU A O 1
ATOM 1457 N N . LYS A 1 185 ? -4.587 -5.335 24.641 1.00 87.12 185 LYS A N 1
ATOM 1458 C CA . LYS A 1 185 ? -5.438 -5.917 25.690 1.00 87.12 185 LYS A CA 1
ATOM 1459 C C . LYS A 1 185 ? -6.836 -5.311 25.662 1.00 87.12 185 LYS A C 1
ATOM 1461 O O . LYS A 1 185 ? -7.001 -4.153 25.289 1.00 87.12 185 LYS A O 1
ATOM 1466 N N . MET A 1 186 ? -7.821 -6.071 26.140 1.00 85.94 186 MET A N 1
ATOM 1467 C CA . MET A 1 186 ? -9.197 -5.585 26.306 1.00 85.94 186 MET A CA 1
ATOM 1468 C C . MET A 1 186 ? -9.284 -4.357 27.223 1.00 85.94 186 MET A C 1
ATOM 1470 O O . MET A 1 186 ? -10.020 -3.428 26.913 1.00 85.94 186 MET A O 1
ATOM 1474 N N . ASP A 1 187 ? -8.487 -4.306 28.291 1.00 84.94 187 ASP A N 1
ATOM 1475 C CA . ASP A 1 187 ? -8.484 -3.174 29.233 1.00 84.94 187 ASP A CA 1
ATOM 1476 C C . ASP A 1 187 ? -7.873 -1.892 28.635 1.00 84.94 187 ASP A C 1
ATOM 1478 O O . ASP A 1 187 ? -8.110 -0.786 29.123 1.00 84.94 187 ASP A O 1
ATOM 1482 N N . ASP A 1 188 ? -7.103 -2.023 27.549 1.00 87.00 188 ASP A N 1
ATOM 1483 C CA . ASP A 1 188 ? -6.462 -0.899 26.864 1.00 87.00 188 ASP A CA 1
ATOM 1484 C C . ASP A 1 188 ? -7.381 -0.234 25.831 1.00 87.00 188 ASP A C 1
ATOM 1486 O O . ASP A 1 188 ? -6.956 0.715 25.159 1.00 87.00 188 ASP A O 1
ATOM 1490 N N . ILE A 1 189 ? -8.618 -0.716 25.678 1.00 90.06 189 ILE A N 1
ATOM 1491 C CA . ILE A 1 189 ? -9.554 -0.232 24.669 1.00 90.06 189 ILE A CA 1
ATOM 1492 C C . ILE A 1 189 ? -10.923 0.142 25.230 1.00 90.06 189 ILE A C 1
ATOM 1494 O O . ILE A 1 189 ? -11.448 -0.464 26.155 1.00 90.06 189 ILE A O 1
ATOM 1498 N N . VAL A 1 190 ? -11.545 1.135 24.595 1.00 90.75 190 VAL A N 1
ATOM 1499 C CA . VAL A 1 190 ? -12.924 1.548 24.873 1.00 90.75 190 VAL A CA 1
ATOM 1500 C C . VAL A 1 190 ? -13.690 1.697 23.569 1.00 90.75 190 VAL A C 1
ATOM 1502 O O . VAL A 1 190 ? -13.294 2.466 22.689 1.00 90.75 190 VAL A O 1
ATOM 1505 N N . VAL A 1 191 ? -14.823 1.004 23.461 1.00 91.81 191 VAL A N 1
ATOM 1506 C CA . VAL A 1 191 ? -15.758 1.153 22.339 1.00 91.81 191 VAL A CA 1
ATOM 1507 C C . VAL A 1 191 ? -16.406 2.536 22.408 1.00 91.81 191 VAL A C 1
ATOM 1509 O O . VAL A 1 191 ? -16.938 2.937 23.442 1.00 91.81 191 VAL A O 1
ATOM 1512 N N . LYS A 1 192 ? -16.323 3.296 21.314 1.00 91.06 192 LYS A N 1
ATOM 1513 C CA . LYS A 1 192 ? -16.868 4.659 21.206 1.00 91.06 192 LYS A CA 1
ATOM 1514 C C . LYS A 1 192 ? -18.221 4.708 20.521 1.00 91.06 192 LYS A C 1
ATOM 1516 O O . LYS A 1 192 ? -19.018 5.582 20.838 1.00 91.06 192 LYS A O 1
ATOM 1521 N N . GLY A 1 193 ? -18.473 3.785 19.604 1.00 88.62 193 GLY A N 1
ATOM 1522 C CA . GLY A 1 193 ? -19.747 3.706 18.912 1.00 88.62 193 GLY A CA 1
ATOM 1523 C C . GLY A 1 193 ? -19.765 2.610 17.860 1.00 88.62 193 GLY A C 1
ATOM 1524 O O . GLY A 1 193 ? -18.714 2.200 17.359 1.00 88.62 193 GLY A O 1
ATOM 1525 N N . ILE A 1 194 ? -20.972 2.158 17.539 1.00 86.94 194 ILE A N 1
ATOM 1526 C CA . ILE A 1 194 ? -21.275 1.190 16.490 1.00 86.94 194 ILE A CA 1
ATOM 1527 C C . ILE A 1 194 ? -22.399 1.772 15.629 1.00 86.94 194 ILE A C 1
ATOM 1529 O O . ILE A 1 194 ? -23.464 2.099 16.147 1.00 86.94 194 ILE A O 1
ATOM 1533 N N . GLN A 1 195 ? -22.176 1.925 14.326 1.00 86.19 195 GLN A N 1
ATOM 1534 C CA . GLN A 1 195 ? -23.163 2.461 13.379 1.00 86.19 195 GLN A CA 1
ATOM 1535 C C . GLN A 1 195 ? -23.826 1.344 12.558 1.00 86.19 195 GLN A C 1
ATOM 1537 O O . GLN A 1 195 ? -23.209 0.311 12.283 1.00 86.19 195 GLN A O 1
ATOM 1542 N N . ALA A 1 196 ? -25.090 1.568 12.174 1.00 71.94 196 ALA A N 1
ATOM 1543 C CA . ALA A 1 196 ? -25.913 0.625 11.416 1.00 71.94 196 ALA A CA 1
ATOM 1544 C C . ALA A 1 196 ? -25.551 0.571 9.917 1.00 71.94 196 ALA A C 1
ATOM 1546 O O . ALA A 1 196 ? -25.147 1.569 9.318 1.00 71.94 196 ALA A O 1
ATOM 1547 N N . GLY A 1 197 ? -25.733 -0.610 9.318 1.00 71.56 197 GLY A N 1
ATOM 1548 C CA . GLY A 1 197 ? -25.241 -0.995 7.992 1.00 71.56 197 GLY A CA 1
ATOM 1549 C C . GLY A 1 197 ? -24.636 -2.400 8.074 1.00 71.56 197 GLY A C 1
ATOM 1550 O O . GLY A 1 197 ? -25.201 -3.268 8.738 1.00 71.56 197 GLY A O 1
ATOM 1551 N N . SER A 1 198 ? -23.453 -2.598 7.488 1.00 73.38 198 SER A N 1
ATOM 1552 C CA . SER A 1 198 ? -22.504 -3.547 8.095 1.00 73.38 198 SER A CA 1
ATOM 1553 C C . SER A 1 198 ? -21.950 -2.894 9.368 1.00 73.38 198 SER A C 1
ATOM 1555 O O . SER A 1 198 ? -21.880 -1.668 9.431 1.00 73.38 198 SER A O 1
ATOM 1557 N N . VAL A 1 199 ? -21.589 -3.674 10.385 1.00 88.31 199 VAL A N 1
ATOM 1558 C CA . VAL A 1 199 ? -21.116 -3.164 11.683 1.00 88.31 199 VAL A CA 1
ATOM 1559 C C . VAL A 1 199 ? -19.885 -2.271 11.481 1.00 88.31 199 VAL A C 1
ATOM 1561 O O . VAL A 1 199 ? -18.797 -2.765 11.179 1.00 88.31 199 VAL A O 1
ATOM 1564 N N . ILE A 1 200 ? -20.051 -0.953 11.649 1.00 92.75 200 ILE A N 1
ATOM 1565 C CA . ILE A 1 200 ? -18.941 0.011 11.667 1.00 92.75 200 ILE A CA 1
ATOM 1566 C C . ILE A 1 200 ? -18.675 0.403 13.110 1.00 92.75 200 ILE A C 1
ATOM 1568 O O . ILE A 1 200 ? -19.498 1.076 13.726 1.00 92.75 200 ILE A O 1
ATOM 1572 N N . MET A 1 201 ? -17.536 -0.019 13.648 1.00 93.81 201 MET A N 1
ATOM 1573 C CA . MET A 1 201 ? -17.208 0.145 15.060 1.00 93.81 201 MET A CA 1
ATOM 1574 C C . MET A 1 201 ? -15.961 1.005 15.240 1.00 93.81 201 MET A C 1
ATOM 1576 O O . MET A 1 201 ? -14.923 0.733 14.641 1.00 93.81 201 MET A O 1
ATOM 1580 N N . THR A 1 202 ? -16.040 1.997 16.124 1.00 94.81 202 THR A N 1
ATOM 1581 C CA . THR A 1 202 ? -14.888 2.804 16.539 1.00 94.81 202 THR A CA 1
ATOM 1582 C C . THR A 1 202 ? -14.452 2.399 17.941 1.00 94.81 202 THR A C 1
ATOM 1584 O O . THR A 1 202 ? -15.247 2.415 18.880 1.00 94.81 202 THR A O 1
ATOM 1587 N N . VAL A 1 203 ? -13.169 2.086 18.096 1.00 94.56 203 VAL A N 1
ATOM 1588 C CA . VAL A 1 203 ? -12.531 1.713 19.360 1.00 94.56 203 VAL A CA 1
ATOM 1589 C C . VAL A 1 203 ? -11.392 2.686 19.635 1.00 94.56 203 VAL A C 1
ATOM 1591 O O . VAL A 1 203 ? -10.541 2.898 18.779 1.00 94.56 203 VAL A O 1
ATOM 1594 N N . ALA A 1 204 ? -11.353 3.292 20.817 1.00 92.94 204 ALA A N 1
ATOM 1595 C CA . ALA A 1 204 ? -10.256 4.161 21.233 1.00 92.94 204 ALA A CA 1
ATOM 1596 C C . ALA A 1 204 ? -9.274 3.411 22.132 1.00 92.94 204 ALA A C 1
ATOM 1598 O O . ALA A 1 204 ? -9.697 2.649 22.995 1.00 92.94 204 ALA A O 1
ATOM 1599 N N . ILE A 1 205 ? -7.981 3.698 21.985 1.00 90.69 205 ILE A N 1
ATOM 1600 C CA . ILE A 1 205 ? -6.928 3.165 22.856 1.00 90.69 205 ILE A CA 1
ATOM 1601 C C . ILE A 1 205 ? -6.785 4.069 24.088 1.00 90.69 205 ILE A C 1
ATOM 1603 O O . ILE A 1 205 ? -6.466 5.266 23.990 1.00 90.69 205 ILE A O 1
ATOM 1607 N N . THR A 1 206 ? -7.049 3.509 25.263 1.00 81.19 206 THR A N 1
ATOM 1608 C CA . THR A 1 206 ? -7.216 4.247 26.520 1.00 81.19 206 THR A CA 1
ATOM 1609 C C . THR A 1 206 ? -6.096 4.085 27.525 1.00 81.19 206 THR A C 1
ATOM 1611 O O . THR A 1 206 ? -5.998 4.993 28.346 1.00 81.19 206 THR A O 1
ATOM 1614 N N . GLY A 1 207 ? -5.257 3.042 27.438 1.00 63.97 207 GLY A N 1
ATOM 1615 C CA . GLY A 1 207 ? -4.221 2.740 28.441 1.00 63.97 207 GLY A CA 1
ATOM 1616 C C . GLY A 1 207 ? -3.485 3.988 28.956 1.00 63.97 207 GLY A C 1
ATOM 1617 O O . GLY A 1 207 ? -3.219 4.896 28.158 1.00 63.97 207 GLY A O 1
ATOM 1618 N N . GLU A 1 208 ? -3.197 4.038 30.269 1.00 52.66 208 GLU A N 1
ATOM 1619 C CA . GLU A 1 208 ? -2.708 5.184 31.085 1.00 52.66 208 GLU A CA 1
ATOM 1620 C C . GLU A 1 208 ? -1.323 5.743 30.693 1.00 52.66 208 GLU A C 1
ATOM 1622 O O . GLU A 1 208 ? -0.457 6.045 31.512 1.00 52.66 208 GLU A O 1
ATOM 1627 N N . THR A 1 209 ? -1.066 5.881 29.407 1.00 50.41 209 THR A N 1
ATOM 1628 C CA . THR A 1 209 ? 0.261 6.095 28.860 1.00 50.41 209 THR A CA 1
ATOM 1629 C C . THR A 1 209 ? 0.287 7.345 27.988 1.00 50.41 209 THR A C 1
ATOM 1631 O O . THR A 1 209 ? -0.738 7.805 27.465 1.00 50.41 209 THR A O 1
ATOM 1634 N N . LYS A 1 210 ? 1.470 7.962 27.885 1.00 59.06 210 LYS A N 1
ATOM 1635 C CA . LYS A 1 210 ? 1.673 9.224 27.155 1.00 59.06 210 LYS A CA 1
ATOM 1636 C C . LYS A 1 210 ? 1.335 9.011 25.670 1.00 59.06 210 LYS A C 1
ATOM 1638 O O . LYS A 1 210 ? 1.343 7.885 25.182 1.00 59.06 210 LYS A O 1
ATOM 1643 N N . SER A 1 211 ? 1.075 10.076 24.903 1.00 60.50 211 SER A N 1
ATOM 1644 C CA . SER A 1 211 ? 0.701 9.960 23.473 1.00 60.50 211 SER A CA 1
ATOM 1645 C C . SER A 1 211 ? 1.673 9.105 22.637 1.00 60.50 211 SER A C 1
ATOM 1647 O O . SER A 1 211 ? 1.245 8.402 21.719 1.00 60.50 211 SER A O 1
ATOM 1649 N N . ASN A 1 212 ? 2.965 9.104 22.990 1.00 63.16 212 ASN A N 1
ATOM 1650 C CA . ASN A 1 212 ? 3.994 8.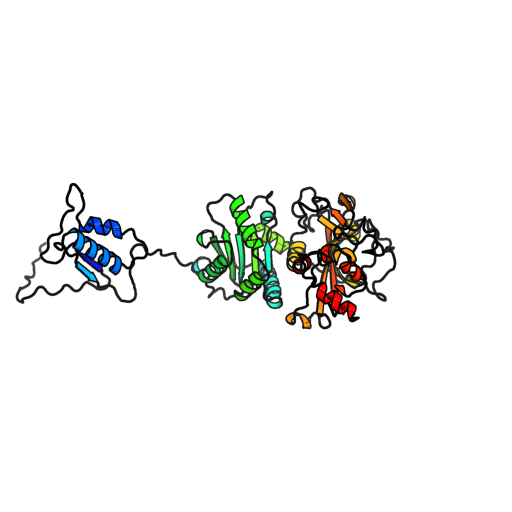261 22.374 1.00 63.16 212 ASN A CA 1
ATOM 1651 C C . ASN A 1 212 ? 3.727 6.756 22.530 1.00 63.16 212 ASN A C 1
ATOM 1653 O O . ASN A 1 212 ? 4.019 5.991 21.612 1.00 63.16 212 ASN A O 1
ATOM 1657 N N . ASP A 1 213 ? 3.138 6.331 23.641 1.00 78.75 213 ASP A N 1
ATOM 1658 C CA . ASP A 1 213 ? 2.879 4.923 23.933 1.00 78.75 213 ASP A CA 1
ATOM 1659 C C . ASP A 1 213 ? 1.640 4.426 23.176 1.00 78.75 213 ASP A C 1
ATOM 1661 O O . ASP A 1 213 ? 1.681 3.368 22.547 1.00 78.75 213 ASP A O 1
ATOM 1665 N N . LYS A 1 214 ? 0.579 5.243 23.096 1.00 85.94 214 LYS A N 1
ATOM 1666 C CA . LYS A 1 214 ? -0.605 4.954 22.259 1.00 85.94 214 LYS A CA 1
ATOM 1667 C C . LYS A 1 214 ? -0.246 4.862 20.780 1.00 85.94 214 LYS A C 1
ATOM 1669 O O . LYS A 1 214 ? -0.680 3.956 20.069 1.00 85.94 214 LYS A O 1
ATOM 1674 N N . LYS A 1 215 ? 0.618 5.767 20.320 1.00 87.38 215 LYS A N 1
ATOM 1675 C CA . LYS A 1 215 ? 1.184 5.713 18.973 1.00 87.38 215 LYS A CA 1
ATOM 1676 C C . LYS A 1 215 ? 1.979 4.439 18.746 1.00 87.38 215 LYS A C 1
ATOM 1678 O O . LYS A 1 215 ? 1.810 3.780 17.721 1.00 87.38 215 LYS A O 1
ATOM 1683 N N . ARG A 1 216 ? 2.835 4.073 19.702 1.00 86.31 216 ARG A N 1
ATOM 1684 C CA . ARG A 1 216 ? 3.619 2.845 19.625 1.00 86.31 216 ARG A CA 1
ATOM 1685 C C . ARG A 1 216 ? 2.725 1.608 19.581 1.00 86.31 216 ARG A C 1
ATOM 1687 O O . ARG A 1 216 ? 3.016 0.704 18.803 1.00 86.31 216 ARG A O 1
ATOM 1694 N N . CYS A 1 217 ? 1.636 1.593 20.343 1.00 88.81 217 CYS A N 1
ATOM 1695 C CA . CYS A 1 217 ? 0.628 0.540 20.303 1.00 88.81 217 CYS A CA 1
ATOM 1696 C C . CYS A 1 217 ? 0.032 0.395 18.892 1.00 88.81 217 CYS A C 1
ATOM 1698 O O . CYS A 1 217 ? 0.147 -0.675 18.296 1.00 88.81 217 CYS A O 1
ATOM 1700 N N . LEU A 1 218 ? -0.465 1.482 18.286 1.00 90.56 218 LEU A N 1
ATOM 1701 C CA . LEU A 1 218 ? -0.970 1.457 16.903 1.00 90.56 218 LEU A CA 1
ATOM 1702 C C . LEU A 1 218 ? 0.088 0.984 15.893 1.00 90.56 218 LEU A C 1
ATOM 1704 O O . LEU A 1 218 ? -0.223 0.225 14.980 1.00 90.56 218 LEU A O 1
ATOM 1708 N N . GLN A 1 219 ? 1.354 1.380 16.062 1.00 86.44 219 GLN A N 1
ATOM 1709 C CA . GLN A 1 219 ? 2.450 0.896 15.215 1.00 86.44 219 GLN A CA 1
ATOM 1710 C C . GLN A 1 219 ? 2.704 -0.610 15.368 1.00 86.44 219 GLN A C 1
ATOM 1712 O O . GLN A 1 219 ? 3.063 -1.260 14.388 1.00 86.44 219 GLN A O 1
ATOM 1717 N N . LEU A 1 220 ? 2.588 -1.161 16.579 1.00 88.06 220 LEU A N 1
ATOM 1718 C CA . LEU A 1 220 ? 2.758 -2.594 16.839 1.00 88.06 220 LEU A CA 1
ATOM 1719 C C . LEU A 1 220 ? 1.591 -3.397 16.262 1.00 88.06 220 LEU A C 1
ATOM 1721 O O . LEU A 1 220 ? 1.824 -4.404 15.594 1.00 88.06 220 LEU A O 1
ATOM 1725 N N . VAL A 1 221 ? 0.363 -2.905 16.438 1.00 90.56 221 VAL A N 1
ATOM 1726 C CA . VAL A 1 221 ? -0.835 -3.462 15.801 1.00 90.56 221 VAL A CA 1
ATOM 1727 C C . VAL A 1 221 ? -0.660 -3.463 14.280 1.00 90.56 221 VAL A C 1
ATOM 1729 O O . VAL A 1 221 ? -0.704 -4.526 13.671 1.00 90.56 221 VAL A O 1
ATOM 1732 N N . TYR A 1 222 ? -0.310 -2.323 13.668 1.00 89.25 222 TYR A N 1
ATOM 1733 C CA . TYR A 1 222 ? -0.071 -2.228 12.221 1.00 89.25 222 TYR A CA 1
ATOM 1734 C C . TYR A 1 222 ? 0.999 -3.213 11.719 1.00 89.25 222 TYR A C 1
ATOM 1736 O O . TYR A 1 222 ? 0.825 -3.862 10.690 1.00 89.25 222 TYR A O 1
ATOM 1744 N N . LYS A 1 223 ? 2.105 -3.371 12.457 1.00 82.31 223 LYS A N 1
ATOM 1745 C CA . LYS A 1 223 ? 3.183 -4.310 12.100 1.00 82.31 223 LYS A CA 1
ATOM 1746 C C . LYS A 1 223 ? 2.778 -5.783 12.184 1.00 82.31 223 LYS A C 1
ATOM 1748 O O . LYS A 1 223 ? 3.474 -6.610 11.602 1.00 82.31 223 LYS A O 1
ATOM 1753 N N . SER A 1 224 ? 1.694 -6.103 12.887 1.00 87.44 224 SER A N 1
ATOM 1754 C CA . SER A 1 224 ? 1.222 -7.480 13.066 1.00 87.44 224 SER A CA 1
ATOM 1755 C C . SER A 1 224 ? 0.423 -7.995 11.861 1.00 87.44 224 SER A C 1
ATOM 1757 O O . SER A 1 224 ? 0.278 -9.206 11.711 1.00 87.44 224 SER A O 1
ATOM 1759 N N . PHE A 1 225 ? -0.034 -7.112 10.959 1.00 83.56 225 PHE A N 1
ATOM 1760 C CA . PHE A 1 225 ? -0.844 -7.434 9.772 1.00 83.56 225 PHE A CA 1
ATOM 1761 C C . PHE A 1 225 ? -0.084 -8.181 8.665 1.00 83.56 225 PHE A C 1
ATOM 1763 O O . PHE A 1 225 ? 0.110 -7.688 7.552 1.00 83.56 225 PHE A O 1
ATOM 1770 N N . THR A 1 226 ? 0.314 -9.412 8.963 1.00 81.69 226 THR A N 1
ATOM 1771 C CA . THR A 1 226 ? 0.782 -10.394 7.981 1.00 81.69 226 THR A CA 1
ATOM 1772 C C . THR A 1 226 ? -0.372 -10.889 7.102 1.00 81.69 226 THR A C 1
ATOM 1774 O O . THR A 1 226 ? -1.541 -10.730 7.458 1.00 81.69 226 THR A O 1
ATOM 1777 N N . ASP A 1 227 ? -0.060 -11.526 5.968 1.00 75.75 227 ASP A N 1
ATOM 1778 C CA . ASP A 1 227 ? -1.080 -12.156 5.116 1.00 75.75 227 ASP A CA 1
ATOM 1779 C C . ASP A 1 227 ? -1.921 -13.183 5.890 1.00 75.75 227 ASP A C 1
ATOM 1781 O O . ASP A 1 227 ? -3.144 -13.148 5.799 1.00 75.75 227 ASP A O 1
ATOM 1785 N N . SER A 1 228 ? -1.275 -14.015 6.717 1.00 84.94 228 SER A N 1
ATOM 1786 C CA . SER A 1 228 ? -1.951 -15.011 7.561 1.00 84.94 228 SER A CA 1
ATOM 1787 C C . SER A 1 228 ? -2.923 -14.367 8.549 1.00 84.94 228 SER A C 1
ATOM 1789 O O . SER A 1 228 ? -4.028 -14.865 8.739 1.00 84.94 228 SER A O 1
ATOM 1791 N N . LEU A 1 229 ? -2.536 -13.250 9.175 1.00 88.50 229 LEU A N 1
ATOM 1792 C CA . LEU A 1 229 ? -3.425 -12.547 10.099 1.00 88.50 229 LEU A CA 1
ATOM 1793 C C . LEU A 1 229 ? -4.605 -11.906 9.360 1.00 88.50 229 LEU A C 1
ATOM 1795 O O . LEU A 1 229 ? -5.730 -11.945 9.848 1.00 88.50 229 LEU A O 1
ATOM 1799 N N . GLN A 1 230 ? -4.376 -11.345 8.171 1.00 87.19 230 GLN A N 1
ATOM 1800 C CA . GLN A 1 230 ? -5.460 -10.805 7.348 1.00 87.19 230 GLN A CA 1
ATOM 1801 C C . GLN A 1 230 ? -6.453 -11.892 6.914 1.00 87.19 230 GLN A C 1
ATOM 1803 O O . GLN A 1 230 ? -7.651 -11.623 6.905 1.00 87.19 230 GLN A O 1
ATOM 1808 N N . ASP A 1 231 ? -5.988 -13.112 6.627 1.00 87.62 231 ASP A N 1
ATOM 1809 C CA . ASP A 1 231 ? -6.866 -14.257 6.350 1.00 87.62 231 ASP A CA 1
ATOM 1810 C C . ASP A 1 231 ? -7.725 -14.627 7.570 1.00 87.62 231 ASP A C 1
ATOM 1812 O O . ASP A 1 231 ? -8.916 -14.912 7.439 1.00 87.62 231 ASP A O 1
ATOM 1816 N N . GLU A 1 232 ? -7.153 -14.604 8.778 1.00 93.88 232 GLU A N 1
ATOM 1817 C CA . GLU A 1 232 ? -7.909 -14.842 10.013 1.00 93.88 232 GLU A CA 1
ATOM 1818 C C . GLU A 1 232 ? -8.957 -13.758 10.276 1.00 93.88 232 GLU A C 1
ATOM 1820 O O . GLU A 1 232 ? -10.111 -14.073 10.564 1.00 93.88 232 GLU A O 1
ATOM 1825 N N . LEU A 1 233 ? -8.593 -12.486 10.110 1.00 95.19 233 LEU A N 1
ATOM 1826 C CA . LEU A 1 233 ? -9.528 -11.366 10.240 1.00 95.19 233 LEU A CA 1
ATOM 1827 C C . LEU A 1 233 ? -10.630 -11.411 9.173 1.00 95.19 233 LEU A C 1
ATOM 1829 O O . LEU A 1 233 ? -11.781 -11.068 9.445 1.00 95.19 233 LEU A O 1
ATOM 1833 N N . GLY A 1 234 ? -10.301 -11.894 7.975 1.00 93.50 234 GLY A N 1
ATOM 1834 C CA . GLY A 1 234 ? -11.268 -12.153 6.918 1.00 93.50 234 GLY A CA 1
ATOM 1835 C C . GLY A 1 234 ? -12.311 -13.206 7.302 1.00 93.50 234 GLY A C 1
ATOM 1836 O O . GLY A 1 234 ? -13.497 -13.025 7.019 1.00 93.50 234 GLY A O 1
ATOM 1837 N N . LYS A 1 235 ? -11.907 -14.268 8.019 1.00 94.81 235 LYS A N 1
ATOM 1838 C CA . LYS A 1 235 ? -12.827 -15.273 8.599 1.00 94.81 235 LYS A CA 1
ATOM 1839 C C . LYS A 1 235 ? -13.710 -14.685 9.699 1.00 94.81 235 LYS A C 1
ATOM 1841 O O . LYS A 1 235 ? -14.851 -15.107 9.847 1.00 94.81 235 LYS A O 1
ATOM 1846 N N . MET A 1 236 ? -13.221 -13.668 10.408 1.00 95.00 236 MET A N 1
ATOM 1847 C CA . MET A 1 236 ? -14.006 -12.857 11.350 1.00 95.00 236 MET A CA 1
ATOM 1848 C C . MET A 1 236 ? -14.916 -11.832 10.644 1.00 95.00 236 MET A C 1
ATOM 1850 O O . MET A 1 236 ? -15.367 -10.877 11.271 1.00 95.00 236 MET A O 1
ATOM 1854 N N . LYS A 1 237 ? -15.150 -11.980 9.330 1.00 95.12 237 LYS A N 1
ATOM 1855 C CA . LYS A 1 237 ? -15.939 -11.070 8.480 1.00 95.12 237 LYS A CA 1
ATOM 1856 C C . LYS A 1 237 ? -15.458 -9.618 8.500 1.00 95.12 237 LYS A C 1
ATOM 1858 O O . LYS A 1 237 ? -16.216 -8.704 8.181 1.00 95.12 237 LYS A O 1
ATOM 1863 N N . THR A 1 238 ? -14.204 -9.374 8.872 1.00 96.62 238 THR A N 1
ATOM 1864 C CA . THR A 1 238 ? -13.663 -8.016 8.890 1.00 96.62 238 THR A CA 1
ATOM 1865 C C . THR A 1 238 ? -13.299 -7.618 7.465 1.00 96.62 238 THR A C 1
ATOM 1867 O O . THR A 1 238 ? -12.435 -8.239 6.849 1.00 96.62 238 THR A O 1
ATOM 1870 N N . PHE A 1 239 ? -13.942 -6.575 6.942 1.00 94.56 239 PHE A N 1
ATOM 1871 C CA . PHE A 1 239 ? -13.679 -6.050 5.600 1.00 94.56 239 PHE A CA 1
ATOM 1872 C C . PHE A 1 239 ? -12.823 -4.778 5.613 1.00 94.56 239 PHE A C 1
ATOM 1874 O O . PHE A 1 239 ? -12.258 -4.407 4.584 1.00 94.56 239 PHE A O 1
ATOM 1881 N N . PHE A 1 240 ? -12.707 -4.097 6.755 1.00 95.06 240 PHE A N 1
ATOM 1882 C CA . PHE A 1 240 ? -11.955 -2.849 6.869 1.00 95.06 240 PHE A CA 1
ATOM 1883 C C . PHE A 1 240 ? -11.370 -2.653 8.264 1.00 95.06 240 PHE A C 1
ATOM 1885 O O . PHE A 1 240 ? -12.052 -2.901 9.258 1.00 95.06 240 PHE A O 1
ATOM 1892 N N . ILE A 1 241 ? -10.132 -2.157 8.333 1.00 95.62 241 ILE A N 1
ATOM 1893 C CA . ILE A 1 241 ? -9.519 -1.667 9.570 1.00 95.62 241 ILE A CA 1
ATOM 1894 C C . ILE A 1 241 ? -8.737 -0.387 9.277 1.00 95.62 241 ILE A C 1
ATOM 1896 O O . ILE A 1 241 ? -7.881 -0.365 8.394 1.00 95.62 241 ILE A O 1
ATOM 1900 N N . PHE A 1 242 ? -8.978 0.658 10.064 1.00 94.38 242 PHE A N 1
ATOM 1901 C CA . PHE A 1 242 ? -8.196 1.889 10.069 1.00 94.38 242 PHE A CA 1
ATOM 1902 C C . PHE A 1 242 ? -7.532 2.137 11.422 1.00 94.38 242 PHE A C 1
ATOM 1904 O O . PHE A 1 242 ? -8.149 1.923 12.462 1.00 94.38 242 PHE A O 1
ATOM 1911 N N . MET A 1 243 ? -6.293 2.629 11.398 1.00 94.00 243 MET A N 1
ATOM 1912 C CA . MET A 1 243 ? -5.490 2.977 12.573 1.00 94.00 243 MET A CA 1
ATOM 1913 C C . MET A 1 243 ? -5.041 4.437 12.510 1.00 94.00 243 MET A C 1
ATOM 1915 O O . MET A 1 243 ? -4.263 4.794 11.628 1.00 94.00 243 MET A O 1
ATOM 1919 N N . GLY A 1 244 ? -5.440 5.266 13.474 1.00 91.69 244 GLY A N 1
ATOM 1920 C CA . GLY A 1 244 ? -4.976 6.655 13.579 1.00 91.69 244 GLY A CA 1
ATOM 1921 C C . GLY A 1 244 ? -6.095 7.635 13.905 1.00 91.69 244 GLY A C 1
ATOM 1922 O O . GLY A 1 244 ? -7.103 7.206 14.454 1.00 91.69 244 GLY A O 1
ATOM 1923 N N . PRO A 1 245 ? -5.933 8.938 13.624 1.00 91.50 245 PRO A N 1
ATOM 1924 C CA . PRO A 1 245 ? -6.969 9.919 13.920 1.00 91.50 245 PRO A CA 1
ATOM 1925 C C . PRO A 1 245 ? -8.179 9.850 12.980 1.00 91.50 245 PRO A C 1
ATOM 1927 O O . PRO A 1 245 ? -8.023 9.651 11.776 1.00 91.50 245 PRO A O 1
ATOM 1930 N N . GLU A 1 246 ? -9.387 10.079 13.507 1.00 89.38 246 GLU A N 1
ATOM 1931 C CA . GLU A 1 246 ? -10.627 10.041 12.708 1.00 89.38 246 GLU A CA 1
ATOM 1932 C C . GLU A 1 246 ? -10.650 11.089 11.582 1.00 89.38 246 GLU A C 1
ATOM 1934 O O . GLU A 1 246 ? -11.057 10.789 10.461 1.00 89.38 246 GLU A O 1
ATOM 1939 N N . GLU A 1 247 ? -10.119 12.289 11.828 1.00 87.44 247 GLU A N 1
ATOM 1940 C CA . GLU A 1 247 ? -9.978 13.330 10.801 1.00 87.44 247 GLU A CA 1
ATOM 1941 C C . GLU A 1 247 ? -9.142 12.867 9.600 1.00 87.44 247 GLU A C 1
ATOM 1943 O O . GLU A 1 247 ? -9.423 13.233 8.455 1.00 87.44 247 GLU A O 1
ATOM 1948 N N . SER A 1 248 ? -8.118 12.047 9.842 1.00 84.38 248 SER A N 1
ATOM 1949 C CA . SER A 1 248 ? -7.251 11.513 8.792 1.00 84.38 248 SER A CA 1
ATOM 1950 C C . SER A 1 248 ? -8.005 10.487 7.943 1.00 84.38 248 SER A C 1
ATOM 1952 O O . SER A 1 248 ? -7.850 10.479 6.723 1.00 84.38 248 SER A O 1
ATOM 1954 N N . LEU A 1 249 ? -8.902 9.695 8.545 1.00 87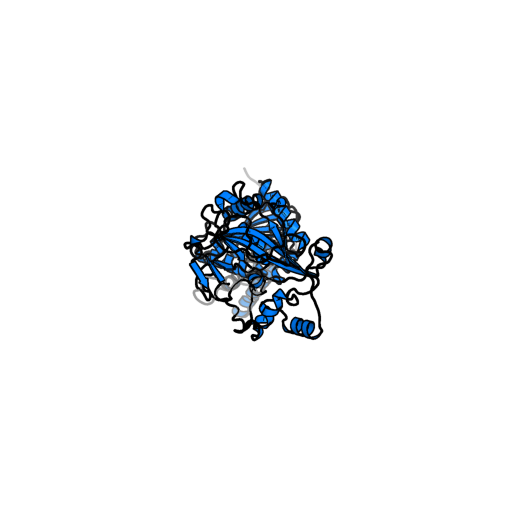.56 249 LEU A N 1
ATOM 1955 C CA . LEU A 1 249 ? -9.798 8.815 7.793 1.00 87.56 249 LEU A CA 1
ATOM 1956 C C . LEU A 1 249 ? -10.773 9.606 6.912 1.00 87.56 249 LEU A C 1
ATOM 1958 O O . LEU A 1 249 ? -10.925 9.273 5.739 1.00 87.56 249 LEU A O 1
ATOM 1962 N N . LEU A 1 250 ? -11.382 10.676 7.431 1.00 85.31 250 LEU A N 1
ATOM 1963 C CA . LEU A 1 250 ? -12.284 11.529 6.643 1.00 85.31 250 LEU A CA 1
ATOM 1964 C C . LEU A 1 250 ? -11.569 12.139 5.426 1.00 85.31 250 LEU A C 1
ATOM 1966 O O . LEU A 1 250 ? -12.126 12.188 4.326 1.00 85.31 250 LEU A O 1
ATOM 1970 N N . LYS A 1 251 ? -10.306 12.559 5.590 1.00 79.00 251 LYS A N 1
ATOM 1971 C CA . LYS A 1 251 ? -9.465 13.022 4.472 1.00 79.00 251 LYS A CA 1
ATOM 1972 C C . LYS A 1 251 ? -9.234 11.911 3.446 1.00 79.00 251 LYS A C 1
ATOM 1974 O O . LYS A 1 251 ? -9.450 12.149 2.261 1.00 79.00 251 LYS A O 1
ATOM 1979 N N . ILE A 1 252 ? -8.870 10.703 3.888 1.00 76.44 252 ILE A N 1
ATOM 1980 C CA . ILE A 1 252 ? -8.674 9.532 3.012 1.00 76.44 252 ILE A CA 1
ATOM 1981 C C . ILE A 1 252 ? -9.939 9.227 2.204 1.00 76.44 252 ILE A C 1
ATOM 1983 O O . ILE A 1 252 ? -9.860 9.019 0.993 1.00 76.44 252 ILE A O 1
ATOM 1987 N N . GLN A 1 253 ? -11.105 9.222 2.850 1.00 80.62 253 GLN A N 1
ATOM 1988 C CA . GLN A 1 253 ? -12.389 8.967 2.194 1.00 80.62 253 GLN A CA 1
ATOM 1989 C C . GLN A 1 253 ? -12.678 10.023 1.119 1.00 80.62 253 GLN A C 1
ATOM 1991 O O . GLN A 1 253 ? -12.987 9.680 -0.022 1.00 80.62 253 GLN A O 1
ATOM 1996 N N . LYS A 1 254 ? -12.464 11.303 1.440 1.00 76.19 254 LYS A N 1
ATOM 1997 C CA . LYS A 1 254 ? -12.606 12.414 0.490 1.00 76.19 254 LYS A CA 1
ATOM 1998 C C . LYS A 1 254 ? -11.616 12.331 -0.678 1.00 76.19 254 LYS A C 1
ATOM 2000 O O . LYS A 1 254 ? -11.959 12.713 -1.794 1.00 76.19 254 LYS A O 1
ATOM 2005 N N . TYR A 1 255 ? -10.389 11.862 -0.450 1.00 68.75 255 TYR A N 1
ATOM 2006 C CA . TYR A 1 255 ? -9.404 11.668 -1.519 1.00 68.75 255 TYR A CA 1
ATOM 2007 C C . TYR A 1 255 ? -9.728 10.460 -2.399 1.00 68.75 255 TYR A C 1
ATOM 2009 O O . TYR A 1 255 ? -9.561 10.541 -3.613 1.00 68.75 255 TYR A O 1
ATOM 2017 N N . GLN A 1 256 ? -10.274 9.377 -1.839 1.00 68.94 256 GLN A N 1
ATOM 2018 C CA . GLN A 1 256 ? -10.783 8.253 -2.633 1.00 68.94 256 GLN A CA 1
ATOM 2019 C C . GLN A 1 256 ? -11.884 8.672 -3.606 1.00 68.94 256 GLN A C 1
ATOM 2021 O O . GLN A 1 256 ? -11.944 8.167 -4.725 1.00 68.94 256 GLN A O 1
ATOM 2026 N N . GLU A 1 257 ? -12.752 9.597 -3.200 1.00 66.94 257 GLU A N 1
ATOM 2027 C CA . GLU A 1 257 ? -13.761 10.175 -4.090 1.00 66.94 257 GLU A CA 1
ATOM 2028 C C . GLU A 1 257 ? -13.155 11.021 -5.212 1.00 66.94 257 GLU A C 1
ATOM 2030 O O . GLU A 1 257 ? -13.870 11.380 -6.137 1.00 66.94 257 GLU A O 1
ATOM 2035 N N . LYS A 1 258 ? -11.859 11.344 -5.160 1.00 64.00 258 LYS A N 1
ATOM 2036 C CA . LYS A 1 258 ? -11.146 12.096 -6.198 1.00 64.00 258 LYS A CA 1
ATOM 2037 C C . LYS A 1 258 ? -10.236 11.237 -7.073 1.00 64.00 258 LYS A C 1
ATOM 2039 O O . LYS A 1 258 ? -9.746 11.735 -8.083 1.00 64.00 258 LYS A O 1
ATOM 2044 N N . LEU A 1 259 ? -9.995 9.975 -6.711 1.00 70.81 259 LEU A N 1
ATOM 2045 C CA . LEU A 1 259 ? -9.175 9.073 -7.515 1.00 70.81 259 LEU A CA 1
ATOM 2046 C C . LEU A 1 259 ? -10.002 8.557 -8.698 1.00 70.81 259 LEU A C 1
ATOM 2048 O O . LEU A 1 259 ? -10.686 7.537 -8.608 1.00 70.81 259 LEU A O 1
ATOM 2052 N N . TYR A 1 260 ? -9.939 9.278 -9.812 1.00 78.69 260 TYR A N 1
ATOM 2053 C CA . TYR A 1 260 ? -10.607 8.902 -11.053 1.00 78.69 260 TYR A CA 1
ATOM 2054 C C . TYR A 1 260 ? -9.604 8.315 -12.042 1.00 78.69 260 TYR A C 1
ATOM 2056 O O . TYR A 1 260 ? -8.470 8.780 -12.159 1.00 78.69 260 TYR A O 1
ATOM 2064 N N . LEU A 1 261 ? -10.025 7.291 -12.782 1.00 86.69 261 LEU A N 1
ATOM 2065 C CA . LEU A 1 261 ? -9.298 6.870 -13.975 1.00 86.69 261 LEU A CA 1
ATOM 2066 C C . LEU A 1 261 ? -9.488 7.913 -15.080 1.00 86.69 261 LEU A C 1
ATOM 2068 O O . LEU A 1 261 ? -10.525 8.569 -15.148 1.00 86.69 261 LEU A O 1
ATOM 2072 N N . HIS A 1 262 ? -8.517 8.000 -15.987 1.00 90.38 262 HIS A N 1
ATOM 2073 C CA . HIS A 1 262 ? -8.591 8.821 -17.195 1.00 90.38 262 HIS A CA 1
ATOM 2074 C C . HIS A 1 262 ? -8.425 7.943 -18.448 1.00 90.38 262 HIS A C 1
ATOM 2076 O O . HIS A 1 262 ? -7.349 7.914 -19.053 1.00 90.38 262 HIS A O 1
ATOM 2082 N N . PRO A 1 263 ? -9.460 7.170 -18.837 1.00 91.31 263 PRO A N 1
ATOM 2083 C CA . PRO A 1 263 ? -9.299 6.057 -19.773 1.00 91.31 263 PRO A CA 1
ATOM 2084 C C . PRO A 1 263 ? -8.751 6.436 -21.154 1.00 91.31 263 PRO A C 1
ATOM 2086 O O . PRO A 1 263 ? -8.069 5.623 -21.773 1.00 91.31 263 PRO A O 1
ATOM 2089 N N . GLU A 1 264 ? -8.982 7.664 -21.626 1.00 92.50 264 GLU A N 1
ATOM 2090 C CA . GLU A 1 264 ? -8.474 8.154 -22.920 1.00 92.50 264 GLU A CA 1
ATOM 2091 C C . GLU A 1 264 ? -6.937 8.173 -23.021 1.00 92.50 264 GLU A C 1
ATOM 2093 O O . GLU A 1 264 ? -6.364 8.054 -24.110 1.00 92.50 264 GLU A O 1
ATOM 2098 N N . PHE A 1 265 ? -6.241 8.253 -21.884 1.00 92.81 265 PHE A N 1
ATOM 2099 C CA . PHE A 1 265 ? -4.779 8.223 -21.825 1.00 92.81 265 PHE A CA 1
ATOM 2100 C C . PHE A 1 265 ? -4.215 6.827 -21.538 1.00 92.81 265 PHE A C 1
ATOM 2102 O O . PHE A 1 265 ? -3.000 6.674 -21.365 1.00 92.81 265 PHE A O 1
ATOM 2109 N N . ASN A 1 266 ? -5.066 5.797 -21.481 1.00 95.81 266 ASN A N 1
ATOM 2110 C CA . ASN A 1 266 ? -4.603 4.423 -21.332 1.00 95.81 266 ASN A CA 1
ATOM 2111 C C . ASN A 1 266 ? -3.818 4.002 -22.574 1.00 95.81 266 ASN A C 1
ATOM 2113 O O . ASN A 1 266 ? -4.147 4.376 -23.702 1.00 95.81 266 ASN A O 1
ATOM 2117 N N . ARG A 1 267 ? -2.760 3.223 -22.366 1.00 96.19 267 ARG A N 1
ATOM 2118 C CA . ARG A 1 267 ? -1.850 2.779 -23.428 1.00 96.19 267 ARG A CA 1
ATOM 2119 C C . ARG A 1 267 ? -1.503 1.316 -23.230 1.00 96.19 267 ARG A C 1
ATOM 2121 O O . ARG A 1 267 ? -1.480 0.831 -22.100 1.00 96.19 267 ARG A O 1
ATOM 2128 N N . VAL A 1 268 ? -1.221 0.620 -24.319 1.00 96.62 268 VAL A N 1
ATOM 2129 C CA . VAL A 1 268 ? -0.676 -0.737 -24.303 1.00 96.62 268 VAL A CA 1
ATOM 2130 C C . VAL A 1 268 ? 0.619 -0.714 -25.097 1.00 96.62 268 VAL A C 1
ATOM 2132 O O . VAL A 1 268 ? 0.619 -0.688 -26.329 1.00 96.62 268 VAL A O 1
ATOM 2135 N N . TYR A 1 269 ? 1.725 -0.705 -24.362 1.00 96.56 269 TYR A N 1
ATOM 2136 C CA . TYR A 1 269 ? 3.054 -0.532 -24.922 1.00 96.56 269 TYR A CA 1
ATOM 2137 C C . TYR A 1 269 ? 3.558 -1.861 -25.489 1.00 96.56 269 TYR A C 1
ATOM 2139 O O . TYR A 1 269 ? 4.140 -2.691 -24.788 1.00 96.56 269 TYR A O 1
ATOM 2147 N N . VAL A 1 270 ? 3.310 -2.074 -26.779 1.00 94.62 270 VAL A N 1
ATOM 2148 C CA . VAL A 1 270 ? 3.723 -3.262 -27.534 1.00 94.62 270 VAL A CA 1
ATOM 2149 C C . VAL A 1 270 ? 4.040 -2.873 -28.974 1.00 94.62 270 VAL A C 1
ATOM 2151 O O . VAL A 1 270 ? 3.442 -1.945 -29.523 1.00 94.62 270 VAL A O 1
ATOM 2154 N N . ARG A 1 271 ? 4.983 -3.584 -29.605 1.00 90.31 271 ARG A N 1
ATOM 2155 C CA . ARG A 1 271 ? 5.280 -3.399 -31.032 1.00 90.31 271 ARG A CA 1
ATOM 2156 C C . ARG A 1 271 ? 4.001 -3.563 -31.858 1.00 90.31 271 ARG A C 1
ATOM 2158 O O . ARG A 1 271 ? 3.254 -4.512 -31.651 1.00 90.31 271 ARG A O 1
ATOM 2165 N N . GLY A 1 272 ? 3.767 -2.636 -32.785 1.00 89.88 272 GLY A N 1
ATOM 2166 C CA . GLY A 1 272 ? 2.541 -2.588 -33.590 1.00 89.88 272 GLY A CA 1
ATOM 2167 C C . GLY A 1 272 ? 1.383 -1.808 -32.954 1.00 89.88 272 GLY A C 1
ATOM 2168 O O . GLY A 1 272 ? 0.360 -1.633 -33.609 1.00 89.88 272 GLY A O 1
ATOM 2169 N N . ARG A 1 273 ? 1.537 -1.307 -31.720 1.00 92.56 273 ARG A N 1
ATOM 2170 C CA . ARG A 1 273 ? 0.590 -0.388 -31.071 1.00 92.56 273 ARG A CA 1
ATOM 2171 C C . ARG A 1 273 ? 1.321 0.838 -30.510 1.00 92.56 273 ARG A C 1
ATOM 2173 O O . ARG A 1 273 ? 2.025 1.497 -31.266 1.00 92.56 273 ARG A O 1
ATOM 2180 N N . ASP A 1 274 ? 1.168 1.152 -29.220 1.00 94.25 274 ASP A N 1
ATOM 2181 C CA . ASP A 1 274 ? 1.730 2.332 -28.559 1.00 94.25 274 ASP A CA 1
ATOM 2182 C C . ASP A 1 274 ? 3.252 2.154 -28.386 1.00 94.25 274 ASP A C 1
ATOM 2184 O O . ASP A 1 274 ? 3.741 1.920 -27.288 1.00 94.25 274 ASP A O 1
ATOM 2188 N N . PHE A 1 275 ? 4.014 2.170 -29.479 1.00 96.00 275 PHE A N 1
ATOM 2189 C CA . PHE A 1 275 ? 5.440 1.848 -29.504 1.00 96.00 275 PHE A CA 1
ATOM 2190 C C . PHE A 1 275 ? 6.254 2.911 -30.234 1.00 96.00 275 PHE A C 1
ATOM 2192 O O . PHE A 1 275 ? 5.861 3.402 -31.290 1.00 96.00 275 PHE A O 1
ATOM 2199 N N . TRP A 1 276 ? 7.437 3.202 -29.697 1.00 96.00 276 TRP A N 1
ATOM 2200 C CA . TRP A 1 276 ? 8.460 4.020 -30.343 1.00 96.00 276 TRP A CA 1
ATOM 2201 C C . TRP A 1 276 ? 9.858 3.511 -29.981 1.00 96.00 276 TRP A C 1
ATOM 2203 O O . TRP A 1 276 ? 10.041 2.779 -29.005 1.00 96.00 276 TRP A O 1
ATOM 2213 N N . GLN A 1 277 ? 10.852 3.902 -30.779 1.00 94.12 277 GLN A N 1
ATOM 2214 C CA . GLN A 1 277 ? 12.263 3.609 -30.530 1.00 94.12 277 GLN A CA 1
ATOM 2215 C C . GLN A 1 277 ? 12.987 4.850 -30.009 1.00 94.12 277 GLN A C 1
ATOM 2217 O O . GLN A 1 277 ? 12.698 5.965 -30.436 1.00 94.12 277 GLN A O 1
ATOM 2222 N N . GLY A 1 278 ? 13.947 4.644 -29.106 1.00 94.88 278 GLY A N 1
ATOM 2223 C CA . GLY A 1 278 ? 14.698 5.731 -28.486 1.00 94.88 278 GLY A CA 1
ATOM 2224 C C . GLY A 1 278 ? 13.839 6.617 -27.580 1.00 94.88 278 GLY A C 1
ATOM 2225 O O . GLY A 1 278 ? 12.778 6.213 -27.092 1.00 94.88 278 GLY A O 1
ATOM 2226 N N . ALA A 1 279 ? 14.336 7.821 -27.310 1.00 96.38 279 ALA A N 1
ATOM 2227 C CA . ALA A 1 279 ? 13.621 8.804 -26.509 1.00 96.38 279 ALA A CA 1
ATOM 2228 C C . ALA A 1 279 ? 12.416 9.354 -27.289 1.00 96.38 279 ALA A C 1
ATOM 2230 O O . ALA A 1 279 ? 12.537 9.700 -28.464 1.00 96.38 279 ALA A O 1
ATOM 2231 N N . LEU A 1 280 ? 11.260 9.453 -26.631 1.00 96.00 280 LEU A N 1
ATOM 2232 C CA . LEU A 1 280 ? 10.047 9.993 -27.238 1.00 96.00 280 LEU A CA 1
ATOM 2233 C C . LEU A 1 280 ? 10.248 11.459 -27.641 1.00 96.00 280 LEU A C 1
ATOM 2235 O O . LEU A 1 280 ? 10.640 12.279 -26.811 1.00 96.00 280 LEU A O 1
ATOM 2239 N N . SER A 1 281 ? 9.909 11.782 -28.888 1.00 92.50 281 SER A N 1
ATOM 2240 C CA . SER A 1 281 ? 9.987 13.134 -29.449 1.00 92.50 281 SER A CA 1
ATOM 2241 C C . SER A 1 281 ? 8.628 13.555 -30.017 1.00 92.50 281 SER A C 1
ATOM 2243 O O . SER A 1 281 ? 8.408 13.555 -31.223 1.00 92.50 281 SER A O 1
ATOM 2245 N N . ASP A 1 282 ? 7.684 13.860 -29.125 1.00 93.31 282 ASP A N 1
ATOM 2246 C CA . ASP A 1 282 ? 6.313 14.291 -29.455 1.00 93.31 282 ASP A CA 1
ATOM 2247 C C . ASP A 1 282 ? 6.078 15.793 -29.185 1.00 93.31 282 ASP A C 1
ATOM 2249 O O . ASP A 1 282 ? 4.941 16.257 -29.148 1.00 93.31 282 ASP A O 1
ATOM 2253 N N . GLY A 1 283 ? 7.154 16.546 -28.933 1.00 90.88 283 GLY A N 1
ATOM 2254 C CA . GLY A 1 283 ? 7.111 17.974 -28.614 1.00 90.88 283 GLY A CA 1
ATOM 2255 C C . GLY A 1 283 ? 6.681 18.320 -27.182 1.00 90.88 283 GLY A C 1
ATOM 2256 O O . GLY A 1 283 ? 6.751 19.491 -26.816 1.00 90.88 283 GLY A O 1
ATOM 2257 N N . LYS A 1 284 ? 6.280 17.354 -26.339 1.00 91.06 284 LYS A N 1
ATOM 2258 C CA . LYS A 1 284 ? 5.901 17.643 -24.944 1.00 91.06 284 LYS A CA 1
ATOM 2259 C C . LYS A 1 284 ? 7.115 17.667 -24.012 1.00 91.06 284 LYS A C 1
ATOM 2261 O O . LYS A 1 284 ? 7.935 16.745 -24.001 1.00 91.06 284 LYS A O 1
ATOM 2266 N N . GLY A 1 285 ? 7.184 18.683 -23.150 1.00 91.19 285 GLY A N 1
ATOM 2267 C CA . GLY A 1 285 ? 8.244 18.826 -22.154 1.00 91.19 285 GLY A CA 1
ATOM 2268 C C . GLY A 1 285 ? 8.153 17.764 -21.057 1.00 91.19 285 GLY A C 1
ATOM 2269 O O . GLY A 1 285 ? 7.213 17.752 -20.264 1.00 91.19 285 GLY A O 1
ATOM 2270 N N . ARG A 1 286 ? 9.151 16.876 -20.986 1.00 92.50 286 ARG A N 1
ATOM 2271 C CA . ARG A 1 286 ? 9.237 15.808 -19.972 1.00 92.50 286 ARG A CA 1
ATOM 2272 C C . ARG A 1 286 ? 10.433 15.915 -19.036 1.00 92.50 286 ARG A C 1
ATOM 2274 O O . ARG A 1 286 ? 10.619 15.001 -18.260 1.00 92.50 286 ARG A O 1
ATOM 2281 N N . GLY A 1 287 ? 11.265 16.954 -19.106 1.00 92.88 287 GLY A N 1
ATOM 2282 C CA . GLY A 1 287 ? 12.417 17.147 -18.201 1.00 92.88 287 GLY A CA 1
ATOM 2283 C C . GLY A 1 287 ? 13.575 16.145 -18.354 1.00 92.88 287 GLY A C 1
ATOM 2284 O O . GLY A 1 287 ? 14.728 16.496 -18.127 1.00 92.88 287 GLY A O 1
ATOM 2285 N N . SER A 1 288 ? 13.296 14.921 -18.795 1.00 93.88 288 SER A N 1
ATOM 2286 C CA . SER A 1 288 ? 14.245 13.851 -19.081 1.00 93.88 288 SER A CA 1
ATOM 2287 C C . SER A 1 288 ? 13.784 13.034 -20.295 1.00 93.88 288 SER A C 1
ATOM 2289 O O . SER A 1 288 ? 12.590 13.041 -20.621 1.00 93.88 288 SER A O 1
ATOM 2291 N N . PRO A 1 289 ? 14.691 12.283 -20.951 1.00 95.81 289 PRO A N 1
ATOM 2292 C CA . PRO A 1 289 ? 14.303 11.296 -21.954 1.00 95.81 289 PRO A CA 1
ATOM 2293 C C . PRO A 1 289 ? 13.248 10.323 -21.415 1.00 95.81 289 PRO A C 1
ATOM 2295 O O . PRO A 1 289 ? 13.340 9.871 -20.273 1.00 95.81 289 PRO A O 1
ATOM 2298 N N . TYR A 1 290 ? 12.257 9.998 -22.248 1.00 96.38 290 TYR A N 1
ATOM 2299 C CA . TYR A 1 290 ? 11.211 9.025 -21.939 1.00 96.38 290 TYR A CA 1
ATOM 2300 C C . TYR A 1 290 ? 11.231 7.897 -22.967 1.00 96.38 290 TYR A C 1
ATOM 2302 O O . TYR A 1 290 ? 10.992 8.116 -24.155 1.00 96.38 290 TYR A O 1
ATOM 2310 N N . TYR A 1 291 ? 11.533 6.692 -22.503 1.00 96.88 291 TYR A N 1
ATOM 2311 C CA . TYR A 1 291 ? 11.639 5.504 -23.342 1.00 96.88 291 TYR A CA 1
ATOM 2312 C C . TYR A 1 291 ? 10.361 4.675 -23.261 1.00 96.88 291 TYR A C 1
ATOM 2314 O O . TYR A 1 291 ? 9.697 4.653 -22.224 1.00 96.88 291 TYR A O 1
ATOM 2322 N N . CYS A 1 292 ? 10.023 3.995 -24.357 1.00 96.94 292 CYS A N 1
ATOM 2323 C CA . CYS A 1 292 ? 8.821 3.172 -24.440 1.00 96.94 292 CYS A CA 1
ATOM 2324 C C . CYS A 1 292 ? 8.854 2.054 -23.386 1.00 96.94 292 CYS A C 1
ATOM 2326 O O . CYS A 1 292 ? 9.737 1.196 -23.461 1.00 96.94 292 CYS A O 1
ATOM 2328 N N . PRO A 1 293 ? 7.897 2.000 -22.440 1.00 96.44 293 PRO A N 1
ATOM 2329 C CA . PRO A 1 293 ? 7.832 0.942 -21.435 1.00 96.44 293 PRO A CA 1
ATOM 2330 C C . PRO A 1 293 ? 7.178 -0.314 -22.029 1.00 96.44 293 PRO A C 1
ATOM 2332 O O . PRO A 1 293 ? 6.093 -0.729 -21.625 1.00 96.44 293 PRO A O 1
ATOM 2335 N N . VAL A 1 294 ? 7.825 -0.889 -23.046 1.00 95.00 294 VAL A N 1
ATOM 2336 C CA . VAL A 1 294 ? 7.347 -2.075 -23.770 1.00 95.00 294 VAL A CA 1
ATOM 2337 C C . VAL A 1 294 ? 7.058 -3.207 -22.786 1.00 95.00 294 VAL A C 1
ATOM 2339 O O . VAL A 1 294 ? 7.851 -3.464 -21.887 1.00 95.00 294 VAL A O 1
ATOM 2342 N N . GLY A 1 295 ? 5.920 -3.879 -22.952 1.00 94.62 295 GLY A N 1
ATOM 2343 C CA . GLY A 1 295 ? 5.495 -4.954 -22.055 1.00 94.62 295 GLY A CA 1
ATOM 2344 C C . GLY A 1 295 ? 4.498 -4.542 -20.975 1.00 94.62 295 GLY A C 1
ATOM 2345 O O . GLY A 1 295 ? 4.088 -5.383 -20.179 1.00 94.62 295 GLY A O 1
ATOM 2346 N N . TRP A 1 296 ? 4.078 -3.277 -20.957 1.00 97.38 296 TRP A N 1
ATOM 2347 C CA . TRP A 1 296 ? 3.208 -2.742 -19.912 1.00 97.38 296 TRP A CA 1
ATOM 2348 C C . TRP A 1 296 ? 1.921 -2.134 -20.473 1.00 97.38 296 TRP A C 1
ATOM 2350 O O . TRP A 1 296 ? 1.896 -1.530 -21.547 1.00 97.38 296 TRP A O 1
ATOM 2360 N N . LYS A 1 297 ? 0.839 -2.261 -19.705 1.00 96.50 297 LYS A N 1
ATOM 2361 C CA . LYS A 1 297 ? -0.443 -1.581 -19.911 1.00 96.50 297 LYS A CA 1
ATOM 2362 C C . LYS A 1 297 ? -0.557 -0.443 -18.907 1.00 96.50 297 LYS A C 1
ATOM 2364 O O . LYS A 1 297 ? -0.455 -0.665 -17.703 1.00 96.50 297 LYS A O 1
ATOM 2369 N N . ARG A 1 298 ? -0.765 0.772 -19.399 1.00 97.19 298 ARG A N 1
ATOM 2370 C CA . ARG A 1 298 ? -0.956 1.966 -18.576 1.00 97.19 298 ARG A CA 1
ATOM 2371 C C . ARG A 1 298 ? -2.430 2.201 -18.313 1.00 97.19 298 ARG A C 1
ATOM 2373 O O . ARG A 1 298 ? -3.214 2.333 -19.253 1.00 97.19 298 ARG A O 1
ATOM 2380 N N . TRP A 1 299 ? -2.755 2.340 -17.037 1.00 95.50 299 TRP A N 1
ATOM 2381 C CA . TRP A 1 299 ? -4.023 2.841 -16.533 1.00 95.50 299 TRP A CA 1
ATOM 2382 C C . TRP A 1 299 ? -3.797 4.234 -15.973 1.00 95.50 299 TRP A C 1
ATOM 2384 O O . TRP A 1 299 ? -3.063 4.419 -15.007 1.00 95.50 299 TRP A O 1
ATOM 2394 N N . SER A 1 300 ? -4.382 5.226 -16.618 1.00 95.38 300 SER A N 1
ATOM 2395 C CA . SER A 1 300 ? -4.132 6.630 -16.304 1.00 95.38 300 SER A CA 1
ATOM 2396 C C . SER A 1 300 ? -4.982 7.076 -15.137 1.00 95.38 300 SER A C 1
ATOM 2398 O O . SER A 1 300 ? -6.162 6.728 -15.075 1.00 95.38 300 SER A O 1
ATOM 2400 N N . PHE A 1 301 ? -4.422 7.925 -14.286 1.00 92.00 301 PHE A N 1
ATOM 2401 C CA . PHE A 1 301 ? -5.196 8.657 -13.296 1.00 92.00 301 PHE A CA 1
ATOM 2402 C C . PHE A 1 301 ? -5.517 10.055 -13.806 1.00 92.00 301 PHE A C 1
ATOM 2404 O O . PHE A 1 301 ? -4.697 10.706 -14.456 1.00 92.00 301 PHE A O 1
ATOM 2411 N N . TYR A 1 302 ? -6.728 10.507 -13.514 1.00 86.38 302 TYR A N 1
ATOM 2412 C CA . TYR A 1 302 ? -7.093 11.903 -13.639 1.00 86.38 302 TYR A CA 1
ATOM 2413 C C . TYR A 1 302 ? -6.441 12.663 -12.484 1.00 86.38 302 TYR A C 1
ATOM 2415 O O . TYR A 1 302 ? -6.628 12.315 -11.319 1.00 86.38 302 TYR A O 1
ATOM 2423 N N . VAL A 1 303 ? -5.659 13.689 -12.820 1.00 84.38 303 VAL A N 1
ATOM 2424 C CA . VAL A 1 303 ? -4.932 14.511 -11.841 1.00 84.38 303 VAL A CA 1
ATOM 2425 C C . VAL A 1 303 ? -5.457 15.945 -11.843 1.00 84.38 303 VAL A C 1
ATOM 2427 O O . VAL A 1 303 ? -5.725 16.508 -10.786 1.00 84.38 303 VAL A O 1
ATOM 2430 N N . THR A 1 304 ? -5.593 16.557 -13.024 1.00 83.31 304 THR A N 1
ATOM 2431 C CA . THR A 1 304 ? -6.112 17.922 -13.198 1.00 83.31 304 THR A CA 1
ATOM 2432 C C . THR A 1 304 ? -6.458 18.198 -14.665 1.00 83.31 304 THR A C 1
ATOM 2434 O O . THR A 1 304 ? -5.789 17.673 -15.553 1.00 83.31 304 THR A O 1
ATOM 2437 N N . ASP A 1 305 ? -7.428 19.084 -14.911 1.00 79.69 305 ASP A N 1
ATOM 2438 C CA . ASP A 1 305 ? -7.783 19.589 -16.248 1.00 79.69 305 ASP A CA 1
ATOM 2439 C C . ASP A 1 305 ? -6.622 20.305 -16.962 1.00 79.69 305 ASP A C 1
ATOM 2441 O O . ASP A 1 305 ? -6.559 20.341 -18.187 1.00 79.69 305 ASP A O 1
ATOM 2445 N N . ARG A 1 306 ? -5.669 20.871 -16.206 1.00 84.88 306 ARG A N 1
ATOM 2446 C CA . ARG A 1 306 ? -4.521 21.630 -16.742 1.00 84.88 306 ARG A CA 1
ATOM 2447 C C . ARG A 1 306 ? -3.223 20.827 -16.666 1.00 84.88 306 ARG A C 1
ATOM 2449 O O . ARG A 1 306 ? -2.181 21.344 -16.269 1.00 84.88 306 ARG A O 1
ATOM 2456 N N . PHE A 1 307 ? -3.299 19.537 -17.002 1.00 88.31 307 PHE A N 1
ATOM 2457 C CA . PHE A 1 307 ? -2.199 18.580 -16.840 1.00 88.31 307 PHE A CA 1
ATOM 2458 C C . PHE A 1 307 ? -0.915 19.011 -17.561 1.00 88.31 307 PHE A C 1
ATOM 2460 O O . PHE A 1 307 ? 0.139 19.090 -16.931 1.00 88.31 307 PHE A O 1
ATOM 2467 N N . ASP A 1 308 ? -0.999 19.304 -18.863 1.00 88.81 308 ASP A N 1
ATOM 2468 C CA . ASP A 1 308 ? 0.177 19.659 -19.666 1.00 88.81 308 ASP A CA 1
ATOM 2469 C C . ASP A 1 308 ? 0.782 21.004 -19.221 1.00 88.81 308 ASP A C 1
ATOM 2471 O O . ASP A 1 308 ? 2.001 21.120 -19.185 1.00 88.81 308 ASP A O 1
ATOM 2475 N N . GLU A 1 309 ? -0.032 21.986 -18.808 1.00 88.12 309 GLU A N 1
ATOM 2476 C CA . GLU A 1 309 ? 0.449 23.261 -18.243 1.00 88.12 309 GLU A CA 1
ATOM 2477 C C . GLU A 1 309 ? 1.198 23.028 -16.923 1.00 88.12 309 GLU A C 1
ATOM 2479 O O . GLU A 1 309 ? 2.332 23.477 -16.758 1.00 88.12 309 GLU A O 1
ATOM 2484 N N . LYS A 1 310 ? 0.583 22.286 -15.992 1.00 89.06 310 LYS A N 1
ATOM 2485 C CA . LYS A 1 310 ? 1.117 22.074 -14.640 1.00 89.06 310 LYS A CA 1
ATOM 2486 C C . LYS A 1 310 ? 2.392 21.231 -14.631 1.00 89.06 310 LYS A C 1
ATOM 2488 O O . LYS A 1 310 ? 3.298 21.500 -13.846 1.00 89.06 310 LYS A O 1
ATOM 2493 N N . PHE A 1 311 ? 2.452 20.196 -15.467 1.00 93.25 311 PHE A N 1
ATOM 2494 C CA . PHE A 1 311 ? 3.532 19.205 -15.449 1.00 93.25 311 PHE A CA 1
ATOM 2495 C C . PHE A 1 311 ? 4.495 19.332 -16.633 1.00 93.25 311 PHE A C 1
ATOM 2497 O O . PHE A 1 311 ? 5.295 18.422 -16.879 1.00 93.25 311 PHE A O 1
ATOM 2504 N N . ASN A 1 312 ? 4.455 20.451 -17.362 1.00 9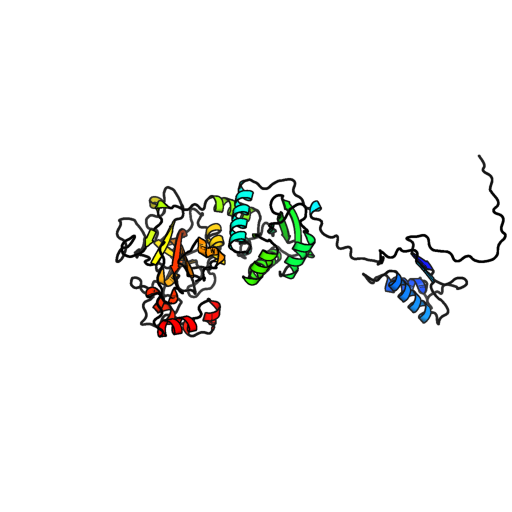4.75 312 ASN A N 1
ATOM 2505 C CA . ASN A 1 312 ? 5.436 20.735 -18.399 1.00 94.75 312 ASN A CA 1
ATOM 2506 C C . ASN A 1 312 ? 6.855 20.706 -17.809 1.00 94.75 312 ASN A C 1
ATOM 2508 O O . ASN A 1 312 ? 7.154 21.382 -16.827 1.00 94.75 312 ASN A O 1
ATOM 2512 N N . GLY A 1 313 ? 7.735 19.902 -18.400 1.00 96.25 313 GLY A N 1
ATOM 2513 C CA . GLY A 1 313 ? 9.114 19.746 -17.934 1.00 96.25 313 GLY A CA 1
ATOM 2514 C C . GLY A 1 313 ? 9.288 18.819 -16.726 1.00 96.25 313 GLY A C 1
ATOM 2515 O O . GLY A 1 313 ? 10.420 18.630 -16.289 1.00 96.25 313 GLY A O 1
ATOM 2516 N N . TRP A 1 314 ? 8.223 18.201 -16.204 1.00 97.56 314 TRP A N 1
ATOM 2517 C CA . TRP A 1 314 ? 8.339 17.208 -15.132 1.00 97.56 314 TRP A CA 1
ATOM 2518 C C . TRP A 1 314 ? 8.734 15.837 -15.680 1.00 97.56 314 TRP A C 1
ATOM 2520 O O . TRP A 1 314 ? 8.123 15.336 -16.633 1.00 97.56 314 TRP A O 1
ATOM 2530 N N . CYS A 1 315 ? 9.707 15.209 -15.022 1.00 97.88 315 CYS A N 1
ATOM 2531 C CA . CYS A 1 315 ? 10.256 13.901 -15.368 1.00 97.88 315 CYS A CA 1
ATOM 2532 C C . CYS A 1 315 ? 9.242 12.781 -15.166 1.00 97.88 315 CYS A C 1
ATOM 2534 O O . CYS A 1 315 ? 8.514 12.787 -14.178 1.00 97.88 315 CYS A O 1
ATOM 2536 N N . ILE A 1 316 ? 9.218 11.803 -16.076 1.00 97.81 316 ILE A N 1
ATOM 2537 C CA . ILE A 1 316 ? 8.476 10.549 -15.885 1.00 97.81 316 ILE A CA 1
ATOM 2538 C C . ILE A 1 316 ? 9.397 9.544 -15.199 1.00 97.81 316 ILE A C 1
ATOM 2540 O O . ILE A 1 316 ? 10.526 9.329 -15.638 1.00 97.81 316 ILE A O 1
ATOM 2544 N N . CYS A 1 317 ? 8.902 8.911 -14.143 1.00 97.88 317 CYS A N 1
ATOM 2545 C CA . CYS A 1 317 ? 9.610 7.858 -13.428 1.00 97.88 317 CYS A CA 1
ATOM 2546 C C . CYS A 1 317 ? 8.637 6.807 -12.888 1.00 97.88 317 CYS A C 1
ATOM 2548 O O . CYS A 1 317 ? 7.420 6.986 -12.911 1.00 97.88 317 CYS A O 1
ATOM 2550 N N . TYR A 1 318 ? 9.187 5.728 -12.347 1.00 98.50 318 TYR A N 1
ATOM 2551 C CA . TYR A 1 318 ? 8.447 4.594 -11.827 1.00 98.50 318 TYR A CA 1
ATOM 2552 C C . TYR A 1 318 ? 8.818 4.308 -10.375 1.00 98.50 318 TYR A C 1
ATOM 2554 O O . TYR A 1 318 ? 9.978 4.445 -9.975 1.00 98.50 318 TYR A O 1
ATOM 2562 N N . HIS A 1 319 ? 7.826 3.878 -9.602 1.00 97.50 319 HIS A N 1
ATOM 2563 C CA . HIS A 1 319 ? 7.989 3.408 -8.232 1.00 97.50 319 HIS A CA 1
ATOM 2564 C C . HIS A 1 319 ? 7.396 2.002 -8.098 1.00 97.50 319 HIS A C 1
ATOM 2566 O O . HIS A 1 319 ? 6.184 1.807 -8.231 1.00 97.50 319 HIS A O 1
ATOM 2572 N N . GLY A 1 320 ? 8.257 1.015 -7.850 1.00 95.44 320 GLY A N 1
ATOM 2573 C CA . GLY A 1 320 ? 7.832 -0.337 -7.495 1.00 95.44 320 GLY A CA 1
ATOM 2574 C C . GLY A 1 320 ? 7.388 -0.398 -6.036 1.00 95.44 320 GLY A C 1
ATOM 2575 O O . GLY A 1 320 ? 7.992 0.238 -5.175 1.00 95.44 320 GLY A O 1
ATOM 2576 N N . THR A 1 321 ? 6.334 -1.163 -5.755 1.00 91.75 321 THR A N 1
ATOM 2577 C CA . THR A 1 321 ? 5.903 -1.447 -4.381 1.00 91.75 321 THR A CA 1
ATOM 2578 C C . THR A 1 321 ? 5.223 -2.818 -4.282 1.00 91.75 321 THR A C 1
ATOM 2580 O O . THR A 1 321 ? 5.062 -3.530 -5.275 1.00 91.75 321 THR A O 1
ATOM 2583 N N . LYS A 1 322 ? 4.825 -3.208 -3.068 1.00 86.31 322 LYS A N 1
ATOM 2584 C CA . LYS A 1 322 ? 4.029 -4.420 -2.821 1.00 86.31 322 LYS A CA 1
ATOM 2585 C C . LYS A 1 322 ? 2.545 -4.150 -3.051 1.00 86.31 322 LYS A C 1
ATOM 2587 O O . LYS A 1 322 ? 2.063 -3.054 -2.768 1.00 86.31 322 LYS A O 1
ATOM 2592 N N . PHE A 1 323 ? 1.777 -5.153 -3.473 1.00 84.19 323 PHE A N 1
ATOM 2593 C CA . PHE A 1 323 ? 0.318 -5.048 -3.638 1.00 84.19 323 PHE A CA 1
ATOM 2594 C C . PHE A 1 323 ? -0.378 -4.559 -2.368 1.00 84.19 323 PHE A C 1
ATOM 2596 O O . PHE A 1 323 ? -1.251 -3.700 -2.452 1.00 84.19 323 PHE A O 1
ATOM 2603 N N . ALA A 1 324 ? 0.075 -5.017 -1.197 1.00 76.00 324 ALA A N 1
ATOM 2604 C CA . ALA A 1 324 ? -0.481 -4.607 0.093 1.00 76.00 324 ALA A CA 1
ATOM 2605 C C . ALA A 1 324 ? -0.368 -3.093 0.371 1.00 76.00 324 ALA A C 1
ATOM 2607 O O . ALA A 1 324 ? -1.138 -2.561 1.166 1.00 76.00 324 ALA A O 1
ATOM 2608 N N . TYR A 1 325 ? 0.568 -2.385 -0.273 1.00 80.25 325 TYR A N 1
ATOM 2609 C CA . TYR A 1 325 ? 0.776 -0.949 -0.064 1.00 80.25 325 TYR A CA 1
ATOM 2610 C C . TYR A 1 325 ? 0.187 -0.074 -1.170 1.00 80.25 325 TYR A C 1
ATOM 2612 O O . TYR A 1 325 ? 0.053 1.127 -0.955 1.00 80.25 325 TYR A O 1
ATOM 2620 N N . GLY A 1 326 ? -0.183 -0.640 -2.324 1.00 83.00 326 GLY A N 1
ATOM 2621 C CA . GLY A 1 326 ? -0.589 0.125 -3.508 1.00 83.00 326 GLY A CA 1
ATOM 2622 C C . GLY A 1 326 ? -1.718 1.109 -3.230 1.00 83.00 326 GLY A C 1
ATOM 2623 O O . GLY A 1 326 ? -1.567 2.304 -3.467 1.00 83.00 326 GLY A O 1
ATOM 2624 N N . ILE A 1 327 ? -2.816 0.627 -2.642 1.00 75.44 327 ILE A N 1
ATOM 2625 C CA . ILE A 1 327 ? -3.948 1.487 -2.275 1.00 75.44 327 ILE A CA 1
ATOM 2626 C C . ILE A 1 327 ? -3.527 2.524 -1.234 1.00 75.44 327 ILE A C 1
ATOM 2628 O O . ILE A 1 327 ? -3.805 3.702 -1.413 1.00 75.44 327 ILE A O 1
ATOM 2632 N N . SER A 1 328 ? -2.801 2.133 -0.184 1.00 70.94 328 SER A N 1
ATOM 2633 C CA . SER A 1 328 ? -2.347 3.090 0.833 1.00 70.94 328 SER A CA 1
ATOM 2634 C C . SER A 1 328 ? -1.487 4.210 0.235 1.00 70.94 328 SER A C 1
ATOM 2636 O O . SER A 1 328 ? -1.680 5.370 0.584 1.00 70.94 328 SER A O 1
ATOM 2638 N N . ILE A 1 329 ? -0.602 3.893 -0.714 1.00 84.00 329 ILE A N 1
ATOM 2639 C CA . ILE A 1 329 ? 0.228 4.883 -1.411 1.00 84.00 329 ILE A CA 1
ATOM 2640 C C . ILE A 1 329 ? -0.623 5.801 -2.290 1.00 84.00 329 ILE A C 1
ATOM 2642 O O . ILE A 1 329 ? -0.412 7.008 -2.289 1.00 84.00 329 ILE A O 1
ATOM 2646 N N . LEU A 1 330 ? -1.602 5.265 -3.020 1.00 81.75 330 LEU A N 1
ATOM 2647 C CA . LEU A 1 330 ? -2.488 6.087 -3.851 1.00 81.75 330 LEU A CA 1
ATOM 2648 C C . LEU A 1 330 ? -3.345 7.052 -3.022 1.00 81.75 330 LEU A C 1
ATOM 2650 O O . LEU A 1 330 ? -3.659 8.139 -3.494 1.00 81.75 330 LEU A O 1
ATOM 2654 N N . LEU A 1 331 ? -3.710 6.666 -1.797 1.00 72.19 331 LEU A N 1
ATOM 2655 C CA . LEU A 1 331 ? -4.571 7.473 -0.930 1.00 72.19 331 LEU A CA 1
ATOM 2656 C C . LEU A 1 331 ? -3.813 8.452 -0.042 1.00 72.19 331 LEU A C 1
ATOM 2658 O O . LEU A 1 331 ? -4.329 9.529 0.241 1.00 72.19 331 LEU A O 1
ATOM 2662 N N . ASN A 1 332 ? -2.623 8.070 0.418 1.00 69.56 332 ASN A N 1
ATOM 2663 C CA . ASN A 1 332 ? -1.862 8.844 1.396 1.00 69.56 332 ASN A CA 1
ATOM 2664 C C . ASN A 1 332 ? -0.613 9.498 0.796 1.00 69.56 332 ASN A C 1
ATOM 2666 O O . ASN A 1 332 ? -0.081 10.430 1.388 1.00 69.56 332 ASN A O 1
ATOM 2670 N N . GLY A 1 333 ? -0.134 9.026 -0.355 1.00 83.12 333 GLY A N 1
ATOM 2671 C CA . GLY A 1 333 ? 1.138 9.429 -0.944 1.00 83.12 333 GLY A CA 1
ATOM 2672 C C . GLY A 1 333 ? 2.308 8.520 -0.562 1.00 83.12 333 GLY A C 1
ATOM 2673 O O . GLY A 1 333 ? 2.149 7.436 0.006 1.00 83.12 333 GLY A O 1
ATOM 2674 N N . LEU A 1 334 ? 3.523 8.952 -0.900 1.00 87.69 334 LEU A N 1
ATOM 2675 C CA . LEU A 1 334 ? 4.738 8.155 -0.715 1.00 87.69 334 LEU A CA 1
ATOM 2676 C C . LEU A 1 334 ? 5.403 8.435 0.626 1.00 87.69 334 LEU A C 1
ATOM 2678 O O . LEU A 1 334 ? 5.690 9.579 0.979 1.00 87.69 334 LEU A O 1
ATOM 2682 N N . LYS A 1 335 ? 5.730 7.362 1.348 1.00 83.69 335 LYS A N 1
ATOM 2683 C CA . LYS A 1 335 ? 6.549 7.441 2.554 1.00 83.69 335 LYS A CA 1
ATOM 2684 C C . LYS A 1 335 ? 8.038 7.463 2.180 1.00 83.69 335 LYS A C 1
ATOM 2686 O O . LYS A 1 335 ? 8.507 6.513 1.552 1.00 83.69 335 LYS A O 1
ATOM 2691 N N . PRO A 1 336 ? 8.807 8.476 2.607 1.00 84.31 336 PRO A N 1
ATOM 2692 C CA . PRO A 1 336 ? 10.244 8.501 2.412 1.00 84.31 336 PRO A CA 1
ATOM 2693 C C . PRO A 1 336 ? 10.976 7.377 3.134 1.00 84.31 336 PRO A C 1
ATOM 2695 O O . PRO A 1 336 ? 10.664 6.998 4.266 1.00 84.31 336 PRO A O 1
ATOM 2698 N N . ALA A 1 337 ? 12.039 6.919 2.496 1.00 82.56 337 ALA A N 1
ATOM 2699 C CA . ALA A 1 337 ? 13.086 6.144 3.123 1.00 82.56 337 ALA A CA 1
ATOM 2700 C C . ALA A 1 337 ? 13.903 7.047 4.066 1.00 82.56 337 ALA A C 1
ATOM 2702 O O . ALA A 1 337 ? 14.324 8.129 3.667 1.00 82.56 337 ALA A O 1
ATOM 2703 N N . TYR A 1 338 ? 14.156 6.605 5.305 1.00 68.38 338 TYR A N 1
ATOM 2704 C CA . TYR A 1 338 ? 14.949 7.365 6.293 1.00 68.38 338 TYR A CA 1
ATOM 2705 C C . TYR A 1 338 ? 16.415 6.915 6.379 1.00 68.38 338 TYR A C 1
ATOM 2707 O O . TYR A 1 338 ? 17.293 7.720 6.680 1.00 68.38 338 TYR A O 1
ATOM 2715 N N . ARG A 1 339 ? 16.692 5.627 6.134 1.00 63.69 339 ARG A N 1
ATOM 2716 C CA . ARG A 1 339 ? 18.038 5.031 6.148 1.00 63.69 339 ARG A CA 1
ATOM 2717 C C . ARG A 1 339 ? 18.162 4.024 5.009 1.00 63.69 339 ARG A C 1
ATOM 2719 O O . ARG A 1 339 ? 17.773 2.874 5.165 1.00 63.69 339 ARG A O 1
ATOM 2726 N N . HIS A 1 340 ? 18.666 4.481 3.871 1.00 71.88 340 HIS A N 1
ATOM 2727 C CA . HIS A 1 340 ? 18.920 3.665 2.683 1.00 71.88 340 HIS A CA 1
ATOM 2728 C C . HIS A 1 340 ? 20.295 3.997 2.095 1.00 71.88 340 HIS A C 1
ATOM 2730 O O . HIS A 1 340 ? 20.909 4.987 2.499 1.00 71.88 340 HIS A O 1
ATOM 2736 N N . GLU A 1 341 ? 20.762 3.168 1.157 1.00 75.62 341 GLU A N 1
ATOM 2737 C CA . GLU A 1 341 ? 22.115 3.196 0.571 1.00 75.62 341 GLU A CA 1
ATOM 2738 C C . GLU A 1 341 ? 22.524 4.586 0.054 1.00 75.62 341 GLU A C 1
ATOM 2740 O O . GLU A 1 341 ? 23.686 4.971 0.168 1.00 75.62 341 GLU A O 1
ATOM 2745 N N . HIS A 1 342 ? 21.563 5.400 -0.401 1.00 82.69 342 HIS A N 1
ATOM 2746 C CA . HIS A 1 342 ? 21.822 6.742 -0.938 1.00 82.69 342 HIS A CA 1
ATOM 2747 C C . HIS A 1 342 ? 21.273 7.900 -0.088 1.00 82.69 342 HIS A C 1
ATOM 2749 O O . HIS A 1 342 ? 21.373 9.075 -0.476 1.00 82.69 342 HIS A O 1
ATOM 2755 N N . GLY A 1 343 ? 20.802 7.600 1.125 1.00 83.44 343 GLY A N 1
ATOM 2756 C CA . GLY A 1 343 ? 20.304 8.563 2.106 1.00 83.44 343 GLY A CA 1
ATOM 2757 C C . GLY A 1 343 ? 18.779 8.633 2.189 1.00 83.44 343 GLY A C 1
ATOM 2758 O O . GLY A 1 343 ? 18.066 7.757 1.702 1.00 83.44 343 GLY A O 1
ATOM 2759 N N . ALA A 1 344 ? 18.271 9.665 2.862 1.00 85.81 344 ALA A N 1
ATOM 2760 C CA . ALA A 1 344 ? 16.835 9.849 3.035 1.00 85.81 344 ALA A CA 1
ATOM 2761 C C . ALA A 1 344 ? 16.182 10.498 1.804 1.00 85.81 344 ALA A C 1
ATOM 2763 O O . ALA A 1 344 ? 16.740 11.452 1.250 1.00 85.81 344 ALA A O 1
ATOM 2764 N N . GLY A 1 345 ? 15.008 10.000 1.414 1.00 91.44 345 GLY A N 1
ATOM 2765 C CA . GLY A 1 345 ? 14.228 10.519 0.289 1.00 91.44 345 GLY A CA 1
ATOM 2766 C C . GLY A 1 345 ? 13.204 9.523 -0.253 1.00 91.44 345 GLY A C 1
ATOM 2767 O O . GLY A 1 345 ? 13.029 8.433 0.295 1.00 91.44 345 GLY A O 1
ATOM 2768 N N . ILE A 1 346 ? 12.526 9.892 -1.337 1.00 93.69 346 ILE A N 1
ATOM 2769 C CA . ILE A 1 346 ? 11.688 8.965 -2.112 1.00 93.69 346 ILE A CA 1
ATOM 2770 C C . ILE A 1 346 ? 12.519 8.389 -3.251 1.00 93.69 346 ILE A C 1
ATOM 2772 O O . ILE A 1 346 ? 13.176 9.132 -3.972 1.00 93.69 346 ILE A O 1
ATOM 2776 N N . TYR A 1 347 ? 12.469 7.071 -3.408 1.00 94.94 347 TYR A N 1
ATOM 2777 C CA . TYR A 1 347 ? 13.236 6.350 -4.414 1.00 94.94 347 TYR A CA 1
ATOM 2778 C C . TYR A 1 347 ? 12.348 6.025 -5.612 1.00 94.94 347 TYR A C 1
ATOM 2780 O O . TYR A 1 347 ? 11.307 5.373 -5.472 1.00 94.94 347 TYR A O 1
ATOM 2788 N N . VAL A 1 348 ? 12.763 6.501 -6.781 1.00 97.25 348 VAL A N 1
ATOM 2789 C CA . VAL A 1 348 ? 12.116 6.262 -8.077 1.00 97.25 348 VAL A CA 1
ATOM 2790 C C . VAL A 1 348 ? 13.174 6.000 -9.140 1.00 97.25 348 VAL A C 1
ATOM 2792 O O . VAL A 1 348 ? 14.368 6.172 -8.902 1.00 97.25 348 VAL A O 1
ATOM 2795 N N . THR A 1 349 ? 12.749 5.580 -10.324 1.00 98.19 349 THR A N 1
ATOM 2796 C CA . THR A 1 349 ? 13.662 5.304 -11.436 1.00 98.19 349 THR A CA 1
ATOM 2797 C C . THR A 1 349 ? 13.054 5.700 -12.779 1.00 98.19 349 THR A C 1
ATOM 2799 O O . THR A 1 349 ? 11.851 5.532 -12.967 1.00 98.19 349 THR A O 1
ATOM 2802 N N . PRO A 1 350 ? 13.841 6.193 -13.748 1.00 97.81 350 PRO A N 1
ATOM 2803 C CA . PRO A 1 350 ? 13.367 6.387 -15.117 1.00 97.81 350 PRO A CA 1
ATOM 2804 C C . PRO A 1 350 ? 13.203 5.059 -15.881 1.00 97.81 350 PRO A C 1
ATOM 2806 O O . PRO A 1 350 ? 12.611 5.048 -16.958 1.00 97.81 350 PRO A O 1
ATOM 2809 N N . SER A 1 351 ? 13.709 3.940 -15.347 1.00 97.81 351 SER A N 1
ATOM 2810 C CA . SER A 1 351 ? 13.635 2.621 -15.979 1.00 97.81 351 SER A CA 1
ATOM 2811 C C . SER A 1 351 ? 12.530 1.772 -15.362 1.00 97.81 351 SER A C 1
ATOM 2813 O O . SER A 1 351 ? 12.623 1.323 -14.217 1.00 97.81 351 SER A O 1
ATOM 2815 N N . ILE A 1 352 ? 11.501 1.470 -16.152 1.00 97.62 352 ILE A N 1
ATOM 2816 C CA . ILE A 1 352 ? 10.480 0.510 -15.726 1.00 97.62 352 ILE A CA 1
ATOM 2817 C C . ILE A 1 352 ? 11.063 -0.900 -15.563 1.00 97.62 352 ILE A C 1
ATOM 2819 O O . ILE A 1 352 ? 10.618 -1.651 -14.698 1.00 97.62 352 ILE A O 1
ATOM 2823 N N . ASN A 1 353 ? 12.102 -1.242 -16.334 1.00 96.12 353 ASN A N 1
ATOM 2824 C CA . ASN A 1 353 ? 12.783 -2.529 -16.231 1.00 96.12 353 ASN A CA 1
ATOM 2825 C C . ASN A 1 353 ? 13.453 -2.675 -14.863 1.00 96.12 353 ASN A C 1
ATOM 2827 O O . ASN A 1 353 ? 13.251 -3.695 -14.205 1.00 96.12 353 ASN A O 1
ATOM 2831 N N . TYR A 1 354 ? 14.151 -1.638 -14.389 1.00 96.44 354 TYR A N 1
ATOM 2832 C CA . TYR A 1 354 ? 14.718 -1.609 -13.039 1.00 96.44 354 TYR A CA 1
ATOM 2833 C C . TYR A 1 354 ? 13.628 -1.644 -11.958 1.00 96.44 354 TYR A C 1
ATOM 2835 O O . TYR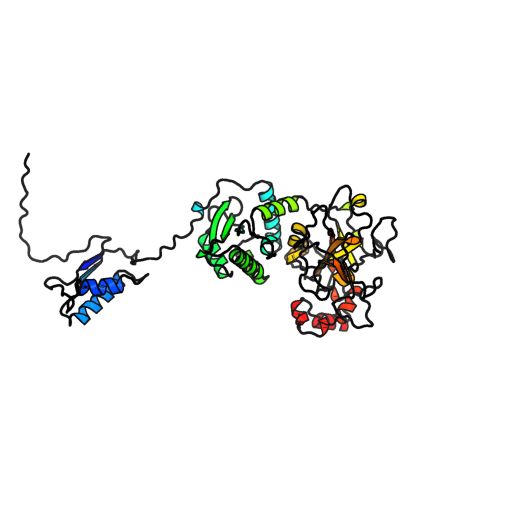 A 1 354 ? 13.686 -2.481 -11.055 1.00 96.44 354 TYR A O 1
ATOM 2843 N N . ALA A 1 355 ? 12.581 -0.816 -12.093 1.00 96.81 355 ALA A N 1
ATOM 2844 C CA . ALA A 1 355 ? 11.448 -0.797 -11.159 1.00 96.81 355 ALA A CA 1
ATOM 2845 C C . ALA A 1 355 ? 10.746 -2.158 -11.047 1.00 96.81 355 ALA A C 1
ATOM 2847 O O . ALA A 1 355 ? 10.196 -2.478 -9.997 1.00 96.81 355 ALA A O 1
ATOM 2848 N N . SER A 1 356 ? 10.769 -2.956 -12.119 1.00 94.75 356 SER A N 1
ATOM 2849 C CA . SER A 1 356 ? 10.123 -4.265 -12.184 1.00 94.75 356 SER A CA 1
ATOM 2850 C C . SER A 1 356 ? 10.860 -5.374 -11.436 1.00 94.75 356 SER A C 1
ATOM 2852 O O . SER A 1 356 ? 10.319 -6.469 -11.302 1.00 94.75 356 SER A O 1
ATOM 2854 N N . HIS A 1 357 ? 12.080 -5.141 -10.945 1.00 92.94 357 HIS A N 1
ATOM 2855 C CA . HIS A 1 357 ? 12.765 -6.158 -10.155 1.00 92.94 357 HIS A CA 1
ATOM 2856 C C . HIS A 1 357 ? 11.954 -6.474 -8.884 1.00 92.94 357 HIS A C 1
ATOM 2858 O O . HIS A 1 357 ? 11.527 -5.532 -8.210 1.00 92.94 357 HIS A O 1
ATOM 2864 N N . PRO A 1 358 ? 11.775 -7.746 -8.473 1.00 88.75 358 PRO A N 1
ATOM 2865 C CA . PRO A 1 358 ? 10.835 -8.056 -7.390 1.00 88.75 358 PRO A CA 1
ATOM 2866 C C . PRO A 1 358 ? 11.258 -7.597 -5.988 1.00 88.75 358 PRO A C 1
ATOM 2868 O O . PRO A 1 358 ? 10.459 -7.620 -5.056 1.00 88.75 358 PRO A O 1
ATOM 2871 N N . ARG A 1 359 ? 12.489 -7.083 -5.842 1.00 86.50 359 ARG A N 1
ATOM 2872 C CA . ARG A 1 359 ? 12.878 -6.262 -4.676 1.00 86.50 359 ARG A CA 1
ATOM 2873 C C . ARG A 1 359 ? 11.982 -5.027 -4.526 1.00 86.50 359 ARG A C 1
ATOM 2875 O O . ARG A 1 359 ? 11.685 -4.636 -3.400 1.00 86.50 359 ARG A O 1
ATOM 2882 N N . TYR A 1 360 ? 11.617 -4.402 -5.642 1.00 90.56 360 TYR A N 1
ATOM 2883 C CA . TYR A 1 360 ? 10.846 -3.164 -5.684 1.00 90.56 360 TYR A CA 1
ATOM 2884 C C . TYR A 1 360 ? 9.379 -3.445 -6.008 1.00 90.56 360 TYR A C 1
ATOM 2886 O O . TYR A 1 360 ? 8.515 -3.031 -5.245 1.00 90.56 360 TYR A O 1
ATOM 2894 N N . ALA A 1 361 ? 9.092 -4.172 -7.091 1.00 93.12 361 ALA A N 1
ATOM 2895 C CA . ALA A 1 361 ? 7.730 -4.448 -7.548 1.00 93.12 361 ALA A CA 1
ATOM 2896 C C . ALA A 1 361 ? 7.348 -5.915 -7.344 1.00 93.12 361 ALA A C 1
ATOM 2898 O O . ALA A 1 361 ? 7.825 -6.795 -8.058 1.00 93.12 361 ALA A O 1
ATOM 2899 N N . GLU A 1 3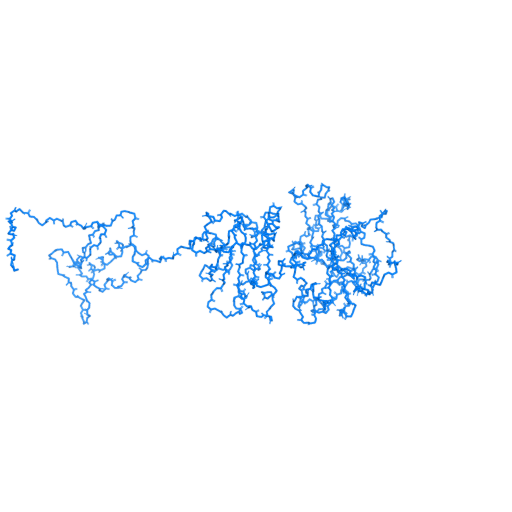62 ? 6.459 -6.182 -6.393 1.00 90.94 362 GLU A N 1
ATOM 2900 C CA . GLU A 1 362 ? 6.025 -7.546 -6.081 1.00 90.94 362 GLU A CA 1
ATOM 2901 C C . GLU A 1 362 ? 5.412 -8.245 -7.307 1.00 90.94 362 GLU A C 1
ATOM 2903 O O . GLU A 1 362 ? 4.602 -7.666 -8.030 1.00 90.94 362 GLU A O 1
ATOM 2908 N N . VAL A 1 363 ? 5.782 -9.509 -7.520 1.00 91.19 363 VAL A N 1
ATOM 2909 C CA . VAL A 1 363 ? 5.161 -10.396 -8.510 1.00 91.19 363 VAL A CA 1
ATOM 2910 C C . VAL A 1 363 ? 4.161 -11.282 -7.780 1.00 91.19 363 VAL A C 1
ATOM 2912 O O . VAL A 1 363 ? 4.526 -11.941 -6.809 1.00 91.19 363 VAL A O 1
ATOM 2915 N N . LYS A 1 364 ? 2.911 -11.329 -8.247 1.00 89.44 364 LYS A N 1
ATOM 2916 C CA . LYS A 1 364 ? 1.886 -12.215 -7.682 1.00 89.44 364 LYS A CA 1
ATOM 2917 C C . LYS A 1 364 ? 1.355 -13.182 -8.719 1.00 89.44 364 LYS A C 1
ATOM 2919 O O . LYS A 1 364 ? 1.088 -12.800 -9.855 1.00 89.44 364 LYS A O 1
ATOM 2924 N N . GLN A 1 365 ? 1.153 -14.426 -8.298 1.00 90.69 365 GLN A N 1
ATOM 2925 C CA . GLN A 1 365 ? 0.312 -15.350 -9.043 1.00 90.69 365 GLN A CA 1
ATOM 2926 C C . GLN A 1 365 ? -1.141 -14.880 -8.932 1.00 90.69 365 GLN A C 1
ATOM 2928 O O . GLN A 1 365 ? -1.595 -14.494 -7.852 1.00 90.69 365 GLN A O 1
ATOM 2933 N N . ILE A 1 366 ? -1.858 -14.885 -10.048 1.00 89.81 366 ILE A N 1
ATOM 2934 C CA . ILE A 1 366 ? -3.265 -14.501 -10.100 1.00 89.81 366 ILE A CA 1
ATOM 2935 C C . ILE A 1 366 ? -4.087 -15.616 -9.433 1.00 89.81 366 ILE A C 1
ATOM 2937 O O . ILE A 1 366 ? -4.054 -16.759 -9.903 1.00 89.81 366 ILE A O 1
ATOM 2941 N N . PRO A 1 367 ? -4.833 -15.325 -8.348 1.00 84.19 367 PRO A N 1
ATOM 2942 C CA . PRO A 1 367 ? -5.665 -16.330 -7.699 1.00 84.19 367 PRO A CA 1
ATOM 2943 C C . PRO A 1 367 ? -6.775 -16.821 -8.629 1.00 84.19 367 PRO A C 1
ATOM 2945 O O . PRO A 1 367 ? -7.283 -16.072 -9.467 1.00 84.19 367 PRO A O 1
ATOM 2948 N N . SER A 1 368 ? -7.215 -18.065 -8.434 1.00 80.06 368 SER A N 1
ATOM 2949 C CA . SER A 1 368 ? -8.305 -18.664 -9.215 1.00 80.06 368 SER A CA 1
ATOM 2950 C C . SER A 1 368 ? -9.593 -17.829 -9.186 1.00 80.06 368 SER A C 1
ATOM 2952 O O . SER A 1 368 ? -10.287 -17.755 -10.198 1.00 80.06 368 SER A O 1
ATOM 2954 N N . SER A 1 369 ? -9.870 -17.124 -8.083 1.00 78.25 369 SER A N 1
ATOM 2955 C CA . SER A 1 369 ? -11.018 -16.215 -7.945 1.00 78.25 369 SER A CA 1
ATOM 2956 C C . SER A 1 369 ? -11.005 -15.031 -8.923 1.00 78.25 369 SER A C 1
ATOM 2958 O O . SER A 1 369 ? -12.062 -14.495 -9.243 1.00 78.25 369 SER A O 1
ATOM 2960 N N . PHE A 1 370 ? -9.839 -14.644 -9.450 1.00 81.50 370 PHE A N 1
ATOM 2961 C CA . PHE A 1 370 ? -9.681 -13.517 -10.376 1.00 81.50 370 PHE A CA 1
ATOM 2962 C C . PHE A 1 370 ? -9.569 -13.937 -11.849 1.00 81.50 370 PHE A C 1
ATOM 2964 O O . PHE A 1 370 ? -9.370 -13.085 -12.718 1.00 81.50 370 PHE A O 1
ATOM 2971 N N . ARG A 1 371 ? -9.744 -15.227 -12.164 1.00 79.25 371 ARG A N 1
ATOM 2972 C CA . ARG A 1 371 ? -9.655 -15.750 -13.541 1.00 79.25 371 ARG A CA 1
ATOM 2973 C C . ARG A 1 371 ? -10.699 -15.164 -14.489 1.00 79.25 371 ARG A C 1
ATOM 2975 O O . ARG A 1 371 ? -10.444 -15.072 -15.681 1.00 79.25 371 ARG A O 1
ATOM 2982 N N . ASN A 1 372 ? -11.842 -14.704 -13.981 1.00 78.94 372 ASN A N 1
ATOM 2983 C CA . ASN A 1 372 ? -12.833 -14.012 -14.812 1.00 78.94 372 ASN A CA 1
ATOM 2984 C C . ASN A 1 372 ? -12.325 -12.654 -15.323 1.00 78.94 372 ASN A C 1
ATOM 2986 O O . ASN A 1 372 ? -12.692 -12.244 -16.424 1.00 78.94 372 ASN A O 1
ATOM 2990 N N . THR A 1 373 ? -11.471 -11.987 -14.541 1.00 80.88 373 THR A N 1
ATOM 2991 C CA . THR A 1 373 ? -10.873 -10.686 -14.872 1.00 80.88 373 THR A CA 1
ATOM 2992 C C . THR A 1 373 ? -9.596 -10.851 -15.690 1.00 80.88 373 THR A C 1
ATOM 2994 O O . THR A 1 373 ? -9.408 -10.150 -16.677 1.00 80.88 373 THR A O 1
ATOM 2997 N N . PHE A 1 374 ? -8.734 -11.798 -15.313 1.00 84.62 374 PHE A N 1
ATOM 2998 C CA . PHE A 1 374 ? -7.466 -12.080 -15.990 1.00 84.62 374 PHE A CA 1
ATOM 2999 C C . PHE A 1 374 ? -7.495 -13.486 -16.598 1.00 84.62 374 PHE A C 1
ATOM 3001 O O . PHE A 1 374 ? -6.900 -14.424 -16.070 1.00 84.62 374 PHE A O 1
ATOM 3008 N N . LYS A 1 375 ? -8.233 -13.643 -17.701 1.00 81.31 375 LYS A N 1
ATOM 3009 C CA . LYS A 1 375 ? -8.555 -14.961 -18.278 1.00 81.31 375 LYS A CA 1
ATOM 3010 C C . LYS A 1 375 ? -7.328 -15.742 -18.722 1.00 81.31 375 LYS A C 1
ATOM 3012 O O . LYS A 1 375 ? -7.213 -16.926 -18.417 1.00 81.31 375 LYS A O 1
ATOM 3017 N N . LEU A 1 376 ? -6.422 -15.076 -19.432 1.00 85.50 376 LEU A N 1
ATOM 3018 C CA . LEU A 1 376 ? -5.234 -15.709 -20.000 1.00 85.50 376 LEU A CA 1
ATOM 3019 C C . LEU A 1 376 ? -4.007 -15.605 -19.083 1.00 85.50 376 LEU A C 1
ATOM 3021 O O . LEU A 1 376 ? -2.980 -16.203 -19.390 1.00 85.50 376 LEU A O 1
ATOM 3025 N N . GLY A 1 377 ? -4.099 -14.839 -17.988 1.00 91.00 377 GLY A N 1
ATOM 3026 C CA . GLY A 1 377 ? -2.978 -14.487 -17.117 1.00 91.00 377 GLY A CA 1
ATOM 3027 C C . GLY A 1 377 ? -2.797 -15.415 -15.928 1.00 91.00 377 GLY A C 1
ATOM 3028 O O . GLY A 1 377 ? -3.748 -15.694 -15.202 1.00 91.00 377 GLY A O 1
ATOM 3029 N N . ASP A 1 378 ? -1.547 -15.804 -15.686 1.00 92.62 378 ASP A N 1
ATOM 3030 C CA . ASP A 1 378 ? -1.143 -16.577 -14.510 1.00 92.62 378 ASP A CA 1
ATOM 3031 C C . ASP A 1 378 ? -0.417 -15.715 -13.476 1.00 92.62 378 ASP A C 1
ATOM 3033 O O . ASP A 1 378 ? -0.528 -15.972 -12.278 1.00 92.62 378 ASP A O 1
ATOM 3037 N N . TYR A 1 379 ? 0.285 -14.669 -13.916 1.00 93.81 379 TYR A N 1
ATOM 3038 C CA . TYR A 1 379 ? 1.000 -13.744 -13.042 1.00 93.81 379 TYR A CA 1
ATOM 3039 C C . TYR A 1 379 ? 0.667 -12.292 -13.364 1.00 93.81 379 TYR A C 1
ATOM 3041 O O . TYR A 1 379 ? 0.385 -11.930 -14.506 1.00 93.81 379 TYR A O 1
ATOM 3049 N N . ILE A 1 380 ? 0.727 -11.455 -12.332 1.00 94.19 380 ILE A N 1
ATOM 3050 C CA . ILE A 1 380 ? 0.526 -10.014 -12.407 1.00 94.19 380 ILE A CA 1
ATOM 3051 C C . ILE A 1 380 ? 1.623 -9.282 -11.636 1.00 94.19 380 ILE A C 1
ATOM 3053 O O . ILE A 1 380 ? 2.070 -9.705 -10.568 1.00 94.19 380 ILE A O 1
ATOM 3057 N N . GLN A 1 381 ? 2.032 -8.145 -12.182 1.00 94.81 381 GLN A N 1
ATOM 3058 C CA . GLN A 1 381 ? 2.926 -7.194 -11.546 1.00 94.81 381 GLN A CA 1
ATOM 3059 C C . GLN A 1 381 ? 2.454 -5.775 -11.859 1.00 94.81 381 GLN A C 1
ATOM 3061 O O . GLN A 1 381 ? 1.899 -5.526 -12.933 1.00 94.81 381 GLN A O 1
ATOM 3066 N N . TYR A 1 382 ? 2.692 -4.836 -10.944 1.00 95.81 382 TYR A N 1
ATOM 3067 C CA . TYR A 1 382 ? 2.465 -3.423 -11.222 1.00 95.81 382 TYR A CA 1
ATOM 3068 C C . TYR A 1 382 ? 3.589 -2.531 -10.699 1.00 95.81 382 TYR A C 1
ATOM 3070 O O . TYR A 1 382 ? 4.298 -2.882 -9.756 1.00 95.81 382 TYR A O 1
ATOM 3078 N N . VAL A 1 383 ? 3.701 -1.348 -11.298 1.00 97.69 383 VAL A N 1
ATOM 3079 C CA . VAL A 1 383 ? 4.462 -0.215 -10.764 1.00 97.69 383 VAL A CA 1
ATOM 3080 C C . VAL A 1 383 ? 3.632 1.058 -10.879 1.00 97.69 383 VAL A C 1
ATOM 3082 O O . VAL A 1 383 ? 2.754 1.167 -11.739 1.00 97.69 383 VAL A O 1
ATOM 3085 N N . LEU A 1 384 ? 3.899 2.030 -10.016 1.00 97.56 384 LEU A N 1
ATOM 3086 C CA . LEU A 1 384 ? 3.303 3.358 -10.122 1.00 97.56 384 LEU A CA 1
ATOM 3087 C C . LEU A 1 384 ? 4.101 4.181 -11.132 1.00 97.56 384 LEU A C 1
ATOM 3089 O O . LEU A 1 384 ? 5.326 4.233 -11.042 1.00 97.56 384 LEU A O 1
ATOM 3093 N N . GLU A 1 385 ? 3.418 4.816 -12.079 1.00 97.81 385 GLU A N 1
ATOM 3094 C CA . GLU A 1 385 ? 3.995 5.849 -12.936 1.00 97.81 385 GLU A CA 1
ATOM 3095 C C . GLU A 1 385 ? 3.798 7.206 -12.261 1.00 97.81 385 GLU A C 1
ATOM 3097 O O . GLU A 1 385 ? 2.674 7.583 -11.919 1.00 97.81 385 GLU A O 1
ATOM 3102 N N . CYS A 1 386 ? 4.885 7.952 -12.098 1.00 97.25 386 CYS A N 1
ATOM 3103 C CA . CYS A 1 386 ? 4.880 9.250 -11.444 1.00 97.25 386 CYS A CA 1
ATOM 3104 C C . CYS A 1 386 ? 5.464 10.348 -12.339 1.00 97.25 386 CYS A C 1
ATOM 3106 O O . CYS A 1 386 ? 6.313 10.095 -13.198 1.00 97.25 386 CYS A O 1
ATOM 3108 N N . ARG A 1 387 ? 5.055 11.591 -12.065 1.00 96.31 387 ARG A N 1
ATOM 3109 C CA . ARG A 1 387 ? 5.733 12.812 -12.508 1.00 96.31 387 ARG A CA 1
ATOM 3110 C C . ARG A 1 387 ? 6.512 13.412 -11.351 1.00 96.31 387 ARG A C 1
ATOM 3112 O O . ARG A 1 387 ? 5.957 13.557 -10.267 1.00 96.31 387 ARG A O 1
ATOM 3119 N N . VAL A 1 388 ? 7.761 13.793 -11.593 1.00 97.00 388 VAL A N 1
ATOM 3120 C CA . VAL A 1 388 ? 8.647 14.418 -10.602 1.00 97.00 388 VAL A CA 1
ATOM 3121 C C . VAL A 1 388 ? 9.105 15.781 -11.091 1.00 97.00 388 VAL A C 1
ATOM 3123 O O . VAL A 1 388 ? 9.549 15.920 -12.234 1.00 97.00 388 VAL A O 1
ATOM 3126 N N . HIS A 1 389 ? 9.050 16.775 -10.208 1.00 95.62 389 HIS A N 1
ATOM 3127 C CA . HIS A 1 389 ? 9.607 18.086 -10.496 1.00 95.62 389 HIS A CA 1
ATOM 3128 C C . HIS A 1 389 ? 11.145 17.988 -10.562 1.00 95.62 389 HIS A C 1
ATOM 3130 O O . HIS A 1 389 ? 11.762 17.513 -9.604 1.00 95.62 389 HIS A O 1
ATOM 3136 N N . PRO A 1 390 ? 11.809 18.453 -11.639 1.00 94.62 390 PRO A N 1
ATOM 3137 C CA . PRO A 1 390 ? 13.251 18.258 -11.825 1.00 94.62 390 PRO A CA 1
ATOM 3138 C C . PRO A 1 390 ? 14.089 18.845 -10.679 1.00 94.62 390 PRO A C 1
ATOM 3140 O O . PRO A 1 390 ? 15.025 18.202 -10.213 1.00 94.62 390 PRO A O 1
ATOM 3143 N N . ASN A 1 391 ? 13.699 20.008 -10.141 1.00 93.69 391 ASN A N 1
ATOM 3144 C CA . ASN A 1 391 ? 14.391 20.643 -9.005 1.00 93.69 391 ASN A CA 1
ATOM 3145 C C . ASN A 1 391 ? 14.286 19.864 -7.682 1.00 93.69 391 ASN A C 1
ATOM 3147 O O . ASN A 1 391 ? 14.987 20.189 -6.727 1.00 93.69 391 ASN A O 1
ATOM 3151 N N . SER A 1 392 ? 13.408 18.866 -7.599 1.00 95.00 392 SER A N 1
ATOM 3152 C CA . SER A 1 392 ? 13.257 18.025 -6.411 1.00 95.00 392 SER A CA 1
ATOM 3153 C C . SER A 1 392 ? 14.100 16.751 -6.488 1.00 95.00 392 SER A C 1
ATOM 3155 O O . SER A 1 392 ? 14.185 16.017 -5.505 1.00 95.00 392 SER A O 1
ATOM 3157 N N . ILE A 1 393 ? 14.753 16.474 -7.623 1.00 96.44 393 ILE A N 1
ATOM 3158 C CA . ILE A 1 393 ? 15.681 15.349 -7.762 1.00 96.44 393 ILE A CA 1
ATOM 3159 C C . ILE A 1 393 ? 16.987 15.716 -7.052 1.00 96.44 393 ILE A C 1
ATOM 3161 O O . ILE A 1 393 ? 17.815 16.463 -7.566 1.00 96.44 393 ILE A O 1
ATOM 3165 N N . LYS A 1 394 ? 17.183 15.171 -5.852 1.00 94.62 394 LYS A N 1
ATOM 3166 C CA . LYS A 1 394 ? 18.362 15.433 -5.019 1.00 94.62 394 LYS A CA 1
ATOM 3167 C C . LYS A 1 394 ? 19.599 14.710 -5.535 1.00 94.62 394 LYS A C 1
ATOM 3169 O O . LYS A 1 394 ? 20.710 15.222 -5.424 1.00 94.62 394 LYS A O 1
ATOM 3174 N N . LYS A 1 395 ? 19.416 13.477 -6.016 1.00 95.19 395 LYS A N 1
ATOM 3175 C CA . LYS A 1 395 ? 20.498 12.621 -6.509 1.00 95.19 395 LYS A CA 1
ATOM 3176 C C . LYS A 1 395 ? 20.020 11.740 -7.655 1.00 95.19 395 LYS A C 1
ATOM 3178 O O . LYS A 1 395 ? 18.902 11.234 -7.615 1.00 95.19 395 LYS A O 1
ATOM 3183 N N . ILE A 1 396 ? 20.919 11.514 -8.605 1.00 96.56 396 ILE A N 1
ATOM 3184 C CA . ILE A 1 396 ? 20.844 10.468 -9.625 1.00 96.56 396 ILE A CA 1
ATOM 3185 C C . ILE A 1 396 ? 22.089 9.610 -9.422 1.00 96.56 396 ILE A C 1
ATOM 3187 O O . ILE A 1 396 ? 23.198 10.144 -9.445 1.00 96.56 396 ILE A O 1
ATOM 3191 N N . VAL A 1 397 ? 21.900 8.328 -9.125 1.00 95.19 397 VAL A N 1
ATOM 3192 C CA . VAL A 1 397 ? 22.963 7.439 -8.643 1.00 95.19 397 VAL A CA 1
ATOM 3193 C C . VAL A 1 397 ? 22.848 6.036 -9.232 1.00 95.19 397 VAL A C 1
ATOM 3195 O O . VAL A 1 397 ? 21.857 5.686 -9.884 1.00 95.19 397 VAL A O 1
ATOM 3198 N N . LEU A 1 398 ? 23.908 5.260 -8.993 1.00 94.62 398 LEU A N 1
ATOM 3199 C CA . LEU A 1 398 ? 24.018 3.848 -9.330 1.00 94.62 398 LEU A CA 1
ATOM 3200 C C . LEU A 1 398 ? 22.860 3.039 -8.745 1.00 94.62 398 LEU A C 1
ATOM 3202 O O . LEU A 1 398 ? 22.365 3.319 -7.658 1.00 94.62 398 LEU A O 1
ATOM 3206 N N . GLU A 1 399 ? 22.452 2.022 -9.488 1.00 92.62 399 GLU A N 1
ATOM 3207 C CA . GLU A 1 399 ? 21.548 0.978 -9.024 1.00 92.62 399 GLU A CA 1
ATOM 3208 C C . GLU A 1 399 ? 22.024 0.283 -7.727 1.00 92.62 399 GLU A C 1
ATOM 3210 O O . GLU A 1 399 ? 23.217 0.151 -7.462 1.00 92.62 399 GLU A O 1
ATOM 3215 N N . THR A 1 400 ? 21.080 -0.188 -6.909 1.00 89.50 400 THR A N 1
ATOM 3216 C CA . THR A 1 400 ? 21.343 -0.787 -5.587 1.00 89.50 400 THR A CA 1
ATOM 3217 C C . THR A 1 400 ? 21.252 -2.315 -5.575 1.00 89.50 400 THR A C 1
ATOM 3219 O O . THR A 1 400 ? 21.352 -2.936 -4.514 1.00 89.50 400 THR A O 1
ATOM 3222 N N . LEU A 1 401 ? 21.040 -2.959 -6.727 1.00 87.56 401 LEU A N 1
ATOM 3223 C CA . LEU A 1 401 ? 21.003 -4.418 -6.898 1.00 87.56 401 LEU A CA 1
ATOM 3224 C C . LEU A 1 401 ? 22.383 -5.023 -7.202 1.00 87.56 401 LEU A C 1
ATOM 3226 O O . LEU A 1 401 ? 22.483 -6.253 -7.288 1.00 87.56 401 LEU A O 1
ATOM 3230 N N . ARG A 1 402 ? 23.432 -4.186 -7.289 1.00 86.31 402 ARG A N 1
ATOM 3231 C CA . ARG A 1 402 ? 24.849 -4.526 -7.534 1.00 86.31 402 ARG A CA 1
ATOM 3232 C C . ARG A 1 402 ? 24.963 -5.587 -8.614 1.00 86.31 402 ARG A C 1
ATOM 3234 O O . ARG A 1 402 ? 25.445 -6.699 -8.384 1.00 86.31 402 ARG A O 1
ATOM 3241 N N . CYS A 1 403 ? 24.407 -5.255 -9.767 1.00 85.06 403 CYS A N 1
ATOM 3242 C CA . CYS A 1 403 ? 24.453 -6.110 -10.935 1.00 85.06 403 CYS A CA 1
ATOM 3243 C C . CYS A 1 403 ? 25.914 -6.328 -11.352 1.00 85.06 403 CYS A C 1
ATOM 3245 O O . CYS A 1 403 ? 26.751 -5.435 -11.210 1.00 85.06 403 CYS A O 1
ATOM 3247 N N . LYS A 1 404 ? 26.243 -7.517 -11.868 1.00 81.81 404 LYS A N 1
ATOM 3248 C CA . LYS A 1 404 ? 27.595 -7.805 -12.380 1.00 81.81 404 LYS A CA 1
ATOM 3249 C C . LYS A 1 404 ? 28.002 -6.748 -13.416 1.00 81.81 404 LYS A C 1
ATOM 3251 O O . LYS A 1 404 ? 27.200 -6.398 -14.277 1.00 81.81 404 LYS A O 1
ATOM 3256 N N . ASN A 1 405 ? 29.253 -6.279 -13.361 1.00 72.94 405 ASN A N 1
ATOM 3257 C CA . ASN A 1 405 ? 29.748 -5.110 -14.115 1.00 72.94 405 ASN A CA 1
ATOM 3258 C C . ASN A 1 405 ? 29.498 -5.141 -15.638 1.00 72.94 405 ASN A C 1
ATOM 3260 O O . ASN A 1 405 ? 29.524 -4.100 -16.283 1.00 72.94 405 ASN A O 1
ATOM 3264 N N . ASN A 1 406 ? 29.283 -6.315 -16.233 1.00 82.62 406 ASN A N 1
ATOM 3265 C CA . ASN A 1 406 ? 29.028 -6.492 -17.663 1.00 82.62 406 ASN A CA 1
ATOM 3266 C C . ASN A 1 406 ? 27.536 -6.586 -18.035 1.00 82.62 406 ASN A C 1
ATOM 3268 O O . ASN A 1 406 ? 27.219 -6.770 -19.209 1.00 82.62 406 ASN A O 1
ATOM 3272 N N . VAL A 1 407 ? 26.620 -6.501 -17.068 1.00 90.62 407 VAL A N 1
ATOM 3273 C CA . VAL A 1 407 ? 25.183 -6.669 -17.300 1.00 90.62 407 VAL A CA 1
ATOM 3274 C C . VAL A 1 407 ? 24.477 -5.321 -17.304 1.00 90.62 407 VAL A C 1
ATOM 3276 O O . VAL A 1 407 ? 24.466 -4.572 -16.324 1.00 90.62 407 VAL A O 1
ATOM 3279 N N . ARG A 1 408 ? 23.828 -5.035 -18.431 1.00 92.19 408 ARG A N 1
ATOM 3280 C CA . ARG A 1 408 ? 23.008 -3.844 -18.614 1.00 92.19 408 ARG A CA 1
ATOM 3281 C C . ARG A 1 408 ? 21.573 -4.105 -18.157 1.00 92.19 408 ARG A C 1
ATOM 3283 O O . ARG A 1 408 ? 20.939 -5.027 -18.659 1.00 92.19 408 ARG A O 1
ATOM 3290 N N . ILE A 1 409 ? 21.063 -3.287 -17.233 1.00 94.75 409 ILE A N 1
ATOM 3291 C CA . ILE A 1 409 ? 19.687 -3.413 -16.716 1.00 94.75 409 ILE A CA 1
ATOM 3292 C C . ILE A 1 409 ? 18.665 -2.838 -17.703 1.00 94.75 409 ILE A C 1
ATOM 3294 O O . ILE A 1 409 ? 17.634 -3.453 -17.976 1.00 94.75 409 ILE A O 1
ATOM 3298 N N . ASP A 1 410 ? 18.947 -1.653 -18.243 1.00 95.06 410 ASP A N 1
ATOM 3299 C CA . ASP A 1 410 ? 18.088 -0.971 -19.208 1.00 95.06 410 ASP A CA 1
ATOM 3300 C C . ASP A 1 410 ? 18.896 -0.613 -20.458 1.00 95.06 410 ASP A C 1
ATOM 3302 O O . ASP A 1 410 ? 19.943 0.023 -20.335 1.00 95.06 410 ASP A O 1
ATOM 3306 N N . PRO A 1 411 ? 18.452 -0.975 -21.672 1.00 93.69 411 PRO A N 1
ATOM 3307 C CA . PRO A 1 411 ? 19.219 -0.697 -22.883 1.00 93.69 411 PRO A CA 1
ATOM 3308 C C . PRO A 1 411 ? 19.408 0.803 -23.159 1.00 93.69 411 PRO A C 1
ATOM 3310 O O . PRO A 1 411 ? 20.339 1.166 -23.870 1.00 93.69 411 PRO A O 1
ATOM 3313 N N . ASN A 1 412 ? 18.563 1.677 -22.602 1.00 95.62 412 ASN A N 1
ATOM 3314 C CA . ASN A 1 412 ? 18.583 3.113 -22.875 1.00 95.62 412 ASN A CA 1
ATOM 3315 C C 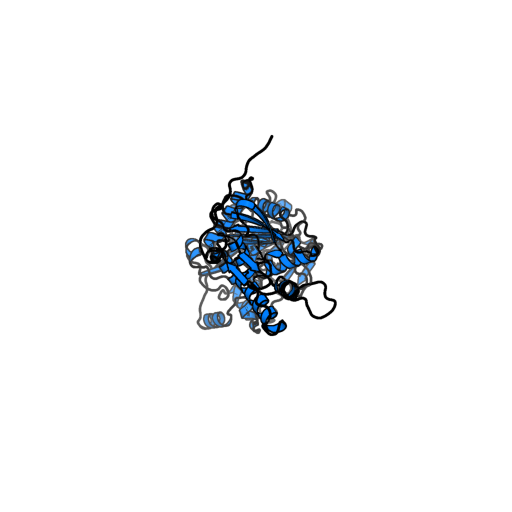. ASN A 1 412 ? 19.133 3.962 -21.715 1.00 95.62 412 ASN A C 1
ATOM 3317 O O . ASN A 1 412 ? 19.326 5.168 -21.882 1.00 95.62 412 ASN A O 1
ATOM 3321 N N . ILE A 1 413 ? 19.341 3.378 -20.528 1.00 95.69 413 ILE A N 1
ATOM 3322 C CA . ILE A 1 413 ? 19.735 4.114 -19.316 1.00 95.69 413 ILE A CA 1
ATOM 3323 C C . ILE A 1 413 ? 20.936 3.430 -18.659 1.00 95.69 413 ILE A C 1
ATOM 3325 O O . ILE A 1 413 ? 20.899 2.234 -18.381 1.00 95.69 413 ILE A O 1
ATOM 3329 N N . GLU A 1 414 ? 22.001 4.201 -18.426 1.00 95.50 414 GLU A N 1
ATOM 3330 C CA . GLU A 1 414 ? 23.224 3.753 -17.743 1.00 95.50 414 GLU A CA 1
ATOM 3331 C C . GLU A 1 414 ? 22.931 3.305 -16.307 1.00 95.50 414 GLU A C 1
ATOM 3333 O O . GLU A 1 414 ? 22.143 3.953 -15.612 1.00 95.50 414 GLU A O 1
ATOM 3338 N N . ASN A 1 415 ? 23.589 2.235 -15.844 1.00 95.75 415 ASN A N 1
ATOM 3339 C CA . ASN A 1 415 ? 23.356 1.680 -14.506 1.00 95.75 415 ASN A CA 1
ATOM 3340 C C . ASN A 1 415 ? 23.647 2.719 -13.403 1.00 95.75 415 ASN A C 1
ATOM 3342 O O . ASN A 1 415 ? 22.954 2.750 -12.388 1.00 95.75 415 ASN A O 1
ATOM 3346 N N . GLU A 1 416 ? 24.604 3.623 -13.637 1.00 95.44 416 GLU A N 1
ATOM 3347 C CA . GLU A 1 416 ? 25.013 4.749 -12.782 1.00 95.44 416 GLU A CA 1
ATOM 3348 C C . GLU A 1 416 ? 23.927 5.829 -12.630 1.00 95.44 416 GLU A C 1
ATOM 3350 O O . GLU A 1 416 ? 24.104 6.791 -11.880 1.00 95.44 416 GLU A O 1
ATOM 3355 N N . ARG A 1 417 ? 22.821 5.715 -13.378 1.00 96.38 417 ARG A N 1
ATOM 3356 C CA . ARG A 1 417 ? 21.756 6.724 -13.464 1.00 96.38 417 ARG A CA 1
ATOM 3357 C C . ARG A 1 417 ? 20.354 6.170 -13.214 1.00 96.38 417 ARG A C 1
ATOM 3359 O O . ARG A 1 417 ? 19.371 6.879 -13.459 1.00 96.38 417 ARG A O 1
ATOM 3366 N N . LEU A 1 418 ? 20.249 4.921 -12.761 1.00 96.06 418 LEU A N 1
ATOM 3367 C CA . LEU A 1 418 ? 18.970 4.229 -12.611 1.00 96.06 418 LEU A CA 1
ATOM 3368 C C . LEU A 1 418 ? 18.215 4.607 -11.343 1.00 96.06 418 LEU A C 1
ATOM 3370 O O . LEU A 1 418 ? 16.990 4.515 -11.350 1.00 96.06 418 LEU A O 1
ATOM 3374 N N . GLU A 1 419 ? 18.885 5.039 -10.279 1.00 95.88 419 GLU A N 1
ATOM 3375 C CA . GLU A 1 419 ? 18.221 5.315 -9.009 1.00 95.88 419 GLU A CA 1
ATOM 3376 C C . GLU A 1 419 ? 18.161 6.819 -8.737 1.00 95.88 419 GLU A C 1
ATOM 3378 O O . GLU A 1 419 ? 19.175 7.518 -8.715 1.00 95.88 419 GLU A O 1
ATOM 3383 N N . TRP A 1 420 ? 16.946 7.345 -8.588 1.00 97.12 420 TRP A N 1
ATOM 3384 C CA . TRP A 1 420 ? 16.696 8.755 -8.310 1.00 97.12 420 TRP A CA 1
ATOM 3385 C C . TRP A 1 420 ? 16.175 8.912 -6.889 1.00 97.12 420 TRP A C 1
ATOM 3387 O O . TRP A 1 420 ? 15.211 8.254 -6.492 1.00 97.12 420 TRP A O 1
ATOM 3397 N N . VAL A 1 421 ? 16.791 9.825 -6.139 1.00 96.06 421 VAL A N 1
ATOM 3398 C CA . VAL A 1 421 ? 16.374 10.175 -4.779 1.00 96.06 421 VAL A CA 1
ATOM 3399 C C . VAL A 1 421 ? 15.717 11.546 -4.815 1.00 96.06 421 VAL A C 1
ATOM 3401 O O . VAL A 1 421 ? 16.377 12.546 -5.101 1.00 96.06 421 VAL A O 1
ATOM 3404 N N . ILE A 1 422 ? 14.422 11.591 -4.520 1.00 95.69 422 ILE A N 1
ATOM 3405 C CA . ILE A 1 422 ? 13.629 12.820 -4.498 1.00 95.69 422 ILE A CA 1
ATOM 3406 C C . ILE A 1 422 ? 13.670 13.414 -3.091 1.00 95.69 422 ILE A C 1
ATOM 3408 O O . ILE A 1 422 ? 13.492 12.692 -2.101 1.00 95.69 422 ILE A O 1
ATOM 3412 N N . ASP A 1 423 ? 13.926 14.719 -3.005 1.00 90.81 423 ASP A N 1
ATOM 3413 C CA . ASP A 1 423 ? 13.852 15.462 -1.752 1.00 90.81 423 ASP A CA 1
ATOM 3414 C C . ASP A 1 423 ? 12.406 15.505 -1.258 1.00 90.81 423 ASP A C 1
ATOM 3416 O O . ASP A 1 423 ? 11.451 15.662 -2.017 1.00 90.81 423 ASP A O 1
ATOM 3420 N N . THR A 1 424 ? 12.251 15.344 0.045 1.00 82.06 424 THR A N 1
ATOM 3421 C CA . THR A 1 424 ? 10.952 15.301 0.705 1.00 82.06 424 THR A CA 1
ATOM 3422 C C . THR A 1 424 ? 10.678 16.591 1.451 1.00 82.06 424 THR A C 1
ATOM 3424 O O . THR A 1 424 ? 9.620 16.722 2.053 1.00 82.06 424 THR A O 1
ATOM 3427 N N . TYR A 1 425 ? 11.623 17.539 1.454 1.00 81.94 425 TYR A N 1
ATOM 3428 C CA . TYR A 1 425 ? 11.531 18.806 2.174 1.00 81.94 425 TYR A CA 1
ATOM 3429 C C . TYR A 1 425 ? 11.156 18.603 3.649 1.00 81.94 425 TYR A C 1
ATOM 3431 O O . TYR A 1 425 ? 10.351 19.336 4.216 1.00 81.94 425 TYR A O 1
ATOM 3439 N N . LYS A 1 426 ? 11.737 17.562 4.267 1.00 77.88 426 LYS A N 1
ATOM 3440 C CA . LYS A 1 426 ? 11.465 17.103 5.644 1.00 77.88 426 LYS A CA 1
ATOM 3441 C C . LYS A 1 426 ? 10.041 16.578 5.884 1.00 77.88 426 LYS A C 1
ATOM 3443 O O . LYS A 1 426 ? 9.718 16.249 7.023 1.00 77.88 426 LYS A O 1
ATOM 3448 N N . LYS A 1 427 ? 9.217 16.431 4.842 1.00 73.31 427 LYS A N 1
ATOM 3449 C CA . LYS A 1 427 ? 7.931 15.735 4.930 1.00 73.31 427 LYS A CA 1
ATOM 3450 C C . LYS A 1 427 ? 8.168 14.248 5.171 1.00 73.31 427 LYS A C 1
ATOM 3452 O O . LYS A 1 427 ? 9.120 13.657 4.655 1.00 73.31 427 LYS A O 1
ATOM 3457 N N . THR A 1 428 ? 7.288 13.653 5.959 1.00 69.69 428 THR A N 1
ATOM 3458 C CA . THR A 1 428 ? 7.327 12.242 6.369 1.00 69.69 428 THR A CA 1
ATOM 3459 C C . THR A 1 428 ? 6.360 11.368 5.590 1.00 69.69 428 THR A C 1
ATOM 3461 O O . THR A 1 428 ? 6.520 10.149 5.555 1.00 69.69 428 THR A O 1
ATOM 3464 N N . ILE A 1 429 ? 5.416 12.005 4.903 1.00 77.38 429 ILE A N 1
ATOM 3465 C CA . ILE A 1 429 ? 4.697 11.485 3.749 1.00 77.38 429 ILE A CA 1
ATOM 3466 C C . ILE A 1 429 ? 4.632 12.602 2.710 1.00 77.38 429 ILE A C 1
ATOM 3468 O O . ILE A 1 429 ? 4.422 13.766 3.049 1.00 77.38 429 ILE A O 1
ATOM 3472 N N . VAL A 1 430 ? 4.834 12.243 1.448 1.00 83.12 430 VAL A N 1
ATOM 3473 C CA . VAL A 1 430 ? 4.656 13.140 0.311 1.00 83.12 430 VAL A CA 1
ATOM 3474 C C . VAL A 1 430 ? 3.323 12.818 -0.347 1.00 83.12 430 VAL A C 1
ATOM 3476 O O . VAL A 1 430 ? 3.217 11.856 -1.107 1.00 83.12 430 VAL A O 1
ATOM 3479 N N . ASP A 1 431 ? 2.310 13.606 0.010 1.00 78.06 431 ASP A N 1
ATOM 3480 C CA . ASP A 1 431 ? 0.946 13.515 -0.517 1.00 78.06 431 ASP A CA 1
ATOM 3481 C C . ASP A 1 431 ? 0.932 13.899 -2.003 1.00 78.06 431 ASP A C 1
ATOM 3483 O O . ASP A 1 431 ? 1.445 14.949 -2.392 1.00 78.06 431 ASP A O 1
ATOM 3487 N N . PHE A 1 432 ? 0.342 13.054 -2.846 1.00 83.81 432 PHE A N 1
ATOM 3488 C CA . PHE A 1 432 ? 0.201 13.327 -4.277 1.00 83.81 432 PHE A CA 1
ATOM 3489 C C . PHE A 1 432 ? -0.791 14.456 -4.585 1.00 83.81 432 PHE A C 1
ATOM 3491 O O . PHE A 1 432 ? -0.748 15.022 -5.675 1.00 83.81 432 PHE A O 1
ATOM 3498 N N . ASN A 1 433 ? -1.678 14.785 -3.644 1.00 71.31 433 ASN A N 1
ATOM 3499 C CA . ASN A 1 433 ? -2.683 15.836 -3.791 1.00 71.31 433 ASN A CA 1
ATOM 3500 C C . ASN A 1 433 ? -2.196 17.209 -3.317 1.00 71.31 433 ASN A C 1
ATOM 3502 O O . ASN A 1 433 ? -2.892 18.203 -3.533 1.00 71.31 433 ASN A O 1
ATOM 3506 N N . ASP A 1 434 ? -1.029 17.276 -2.674 1.00 74.31 434 ASP A N 1
ATOM 3507 C CA . ASP A 1 434 ? -0.417 18.541 -2.286 1.00 74.31 434 ASP A CA 1
ATOM 3508 C C . ASP A 1 434 ? -0.064 19.344 -3.558 1.00 74.31 434 ASP A C 1
ATOM 3510 O O . ASP A 1 434 ? 0.651 18.832 -4.427 1.00 74.31 434 ASP A O 1
ATOM 3514 N N . PRO A 1 435 ? -0.564 20.587 -3.723 1.00 72.19 435 PRO A N 1
ATOM 3515 C CA . PRO A 1 435 ? -0.218 21.432 -4.864 1.00 72.19 435 PRO A CA 1
ATOM 3516 C C . PRO A 1 435 ? 1.291 21.619 -5.046 1.00 72.19 435 PRO A C 1
ATOM 3518 O O . PRO A 1 435 ? 1.742 21.687 -6.188 1.00 72.19 435 PRO A O 1
ATOM 3521 N N . GLU A 1 436 ? 2.038 21.604 -3.939 1.00 79.25 436 GLU A N 1
ATOM 3522 C CA . GLU A 1 436 ? 3.493 21.763 -3.866 1.00 79.25 436 GLU A CA 1
ATOM 3523 C C . GLU A 1 436 ? 4.220 20.412 -3.754 1.00 79.25 436 GLU A C 1
ATOM 3525 O O . GLU A 1 436 ? 5.366 20.331 -3.297 1.00 79.25 436 GLU A O 1
ATOM 3530 N N . SER A 1 437 ? 3.547 19.308 -4.094 1.00 87.00 437 SER A N 1
ATOM 3531 C CA . SER A 1 437 ? 4.166 17.989 -4.035 1.00 87.00 437 SER A CA 1
ATOM 3532 C C . SER A 1 437 ? 5.308 17.879 -5.051 1.00 87.00 437 SER A C 1
ATOM 3534 O O . SER A 1 437 ? 5.089 18.146 -6.231 1.00 87.00 437 SER A O 1
ATOM 3536 N N . PRO A 1 438 ? 6.515 17.426 -4.658 1.00 92.56 438 PRO A N 1
ATOM 3537 C CA . PRO A 1 438 ? 7.622 17.216 -5.596 1.00 92.56 438 PRO A CA 1
ATOM 3538 C C . PRO A 1 438 ? 7.385 16.051 -6.565 1.00 92.56 438 PRO A C 1
ATOM 3540 O O . PRO A 1 438 ? 8.136 15.879 -7.528 1.00 92.56 438 PRO A O 1
ATOM 3543 N N . ILE A 1 439 ? 6.385 15.213 -6.282 1.00 94.75 439 ILE A N 1
ATOM 3544 C CA . ILE A 1 439 ? 6.051 14.016 -7.042 1.00 94.75 439 ILE A CA 1
ATOM 3545 C C . ILE A 1 439 ? 4.541 13.783 -7.023 1.00 94.75 439 ILE A C 1
ATOM 3547 O O . ILE A 1 439 ? 3.896 13.931 -5.993 1.00 94.75 439 ILE A O 1
ATOM 3551 N N . VAL A 1 440 ? 3.977 13.360 -8.149 1.00 92.69 440 VAL A N 1
ATOM 3552 C CA . VAL A 1 440 ? 2.568 12.961 -8.262 1.00 92.69 440 VAL A CA 1
ATOM 3553 C C . VAL A 1 440 ? 2.464 11.630 -8.995 1.00 92.69 440 VAL A C 1
ATOM 3555 O O . VAL A 1 440 ? 3.206 11.391 -9.945 1.00 92.69 440 VAL A O 1
ATOM 3558 N N . CYS A 1 441 ? 1.550 10.759 -8.574 1.00 94.12 441 CYS A N 1
ATOM 3559 C CA . CYS A 1 441 ? 1.248 9.521 -9.288 1.00 94.12 441 CYS A CA 1
ATOM 3560 C C . CYS A 1 441 ? 0.250 9.799 -10.419 1.00 94.12 441 CYS A C 1
ATOM 3562 O O . CYS A 1 441 ? -0.862 10.262 -10.173 1.00 94.12 441 CYS A O 1
ATOM 3564 N N . THR A 1 442 ? 0.648 9.532 -11.661 1.00 94.75 442 THR A N 1
ATOM 3565 C CA . THR A 1 442 ? -0.136 9.836 -12.870 1.00 94.75 442 THR A CA 1
ATOM 3566 C C . THR A 1 442 ? -0.733 8.601 -13.526 1.00 94.75 442 THR A C 1
ATOM 3568 O O . THR A 1 442 ? -1.567 8.716 -14.430 1.00 94.75 442 THR A O 1
ATOM 3571 N N . GLY A 1 443 ? -0.327 7.414 -13.088 1.00 95.44 443 GLY A N 1
ATOM 3572 C CA . GLY A 1 443 ? -0.905 6.178 -13.572 1.00 95.44 443 GLY A CA 1
ATOM 3573 C C . GLY A 1 443 ? -0.354 4.937 -12.895 1.00 95.44 443 GLY A C 1
ATOM 3574 O O . GLY A 1 443 ? 0.564 4.968 -12.078 1.00 95.44 443 GLY A O 1
ATOM 3575 N N . LEU A 1 444 ? -0.937 3.818 -13.289 1.00 95.75 444 LEU A N 1
ATOM 3576 C CA . LEU A 1 444 ? -0.569 2.479 -12.885 1.00 95.75 444 LEU A CA 1
ATOM 3577 C C . LEU A 1 444 ? -0.116 1.710 -14.123 1.00 95.75 444 LEU A C 1
ATOM 3579 O O . LEU A 1 444 ? -0.866 1.577 -15.091 1.00 95.75 444 LEU A O 1
ATOM 3583 N N . MET A 1 445 ? 1.102 1.188 -14.086 1.00 97.81 445 MET A N 1
ATOM 3584 C CA . MET A 1 445 ? 1.621 0.306 -15.123 1.00 97.81 445 MET A CA 1
ATOM 3585 C C . MET A 1 445 ? 1.390 -1.126 -14.665 1.00 97.81 445 MET A C 1
ATOM 3587 O O . MET A 1 445 ? 1.907 -1.518 -13.624 1.00 97.81 445 MET A O 1
ATOM 3591 N N . ILE A 1 446 ? 0.628 -1.905 -15.427 1.00 96.25 446 ILE A N 1
ATOM 3592 C CA . ILE A 1 446 ? 0.338 -3.312 -15.140 1.00 96.25 446 ILE A CA 1
ATOM 3593 C C . ILE A 1 446 ? 0.962 -4.191 -16.220 1.00 96.25 446 ILE A C 1
ATOM 3595 O O . ILE A 1 446 ? 0.845 -3.900 -17.411 1.00 96.25 446 ILE A O 1
ATOM 3599 N N . ARG A 1 447 ? 1.575 -5.292 -15.795 1.00 95.12 447 ARG A N 1
ATOM 3600 C CA . ARG A 1 447 ? 2.035 -6.378 -16.657 1.00 95.12 447 ARG A CA 1
ATOM 3601 C C . ARG A 1 447 ? 1.376 -7.677 -16.209 1.00 95.12 447 ARG A C 1
ATOM 3603 O O . ARG A 1 447 ? 1.456 -8.034 -15.035 1.00 95.12 447 ARG A O 1
ATOM 3610 N N . VAL A 1 448 ? 0.727 -8.359 -17.147 1.00 95.50 448 VAL A N 1
ATOM 3611 C CA . VAL A 1 448 ? 0.114 -9.679 -16.951 1.00 95.50 448 VAL A CA 1
ATOM 3612 C C . VAL A 1 448 ? 0.843 -10.671 -17.847 1.00 95.50 448 VAL A C 1
ATOM 3614 O O . VAL A 1 448 ? 1.141 -10.350 -18.997 1.00 95.50 448 VAL A O 1
ATOM 3617 N N . THR A 1 449 ? 1.167 -11.851 -17.329 1.00 95.38 449 THR A N 1
ATOM 3618 C CA . THR A 1 449 ? 1.980 -12.843 -18.042 1.00 95.38 449 THR A CA 1
ATOM 3619 C C . THR A 1 449 ? 1.455 -14.266 -17.879 1.00 95.38 449 THR A C 1
ATOM 3621 O O . THR A 1 449 ? 0.797 -14.591 -16.889 1.00 95.38 449 THR A O 1
ATOM 3624 N N . GLN A 1 450 ? 1.753 -15.119 -18.864 1.00 94.12 450 GLN A N 1
ATOM 3625 C CA . GLN A 1 450 ? 1.380 -16.545 -18.873 1.00 94.12 450 GLN A CA 1
ATOM 3626 C C . GLN A 1 450 ? 2.218 -17.405 -17.919 1.00 94.12 450 GLN A C 1
ATOM 3628 O O . GLN A 1 450 ? 1.809 -18.489 -17.541 1.00 94.12 450 GLN A O 1
ATOM 3633 N N . ASP A 1 451 ? 3.403 -16.940 -17.537 1.00 92.00 451 ASP A N 1
ATOM 3634 C CA . ASP A 1 451 ? 4.240 -17.565 -16.513 1.00 92.00 451 ASP A CA 1
ATOM 3635 C C . ASP A 1 451 ? 4.963 -16.442 -15.754 1.00 92.00 451 ASP A C 1
ATOM 3637 O O . ASP A 1 451 ? 4.726 -15.253 -15.990 1.00 92.00 451 ASP A O 1
ATOM 3641 N N . HIS A 1 452 ? 5.838 -16.785 -14.821 1.00 92.31 452 HIS A N 1
ATOM 3642 C CA . HIS A 1 452 ? 6.545 -15.825 -14.003 1.00 92.31 452 HIS A CA 1
ATOM 3643 C C . HIS A 1 452 ? 7.331 -14.827 -14.885 1.00 92.31 452 HIS A C 1
ATOM 3645 O O . HIS A 1 452 ? 8.121 -15.249 -15.738 1.00 92.31 452 HIS A O 1
ATOM 3651 N N . PRO A 1 453 ? 7.183 -13.503 -14.678 1.00 93.25 453 PRO A N 1
ATOM 3652 C CA . PRO A 1 453 ? 7.791 -12.470 -15.524 1.00 93.25 453 PRO A CA 1
ATOM 3653 C C . PRO A 1 453 ? 9.324 -12.500 -15.530 1.00 93.25 453 PRO A C 1
ATOM 3655 O O . PRO A 1 453 ? 9.938 -12.011 -16.465 1.00 93.25 453 PRO A O 1
ATOM 3658 N N . GLY A 1 454 ? 9.959 -13.141 -14.546 1.00 90.50 454 GLY A N 1
ATOM 3659 C CA . GLY A 1 454 ? 11.406 -13.399 -14.558 1.00 90.50 454 GLY A CA 1
ATOM 3660 C C . GLY A 1 454 ? 11.903 -14.242 -15.743 1.00 90.50 454 GLY A C 1
ATOM 3661 O O . GLY A 1 454 ? 13.098 -14.268 -16.001 1.00 90.50 454 GLY A O 1
ATOM 3662 N N . LEU A 1 455 ? 11.009 -14.916 -16.473 1.00 91.62 455 LEU A N 1
ATOM 3663 C CA . LEU A 1 455 ? 11.338 -15.634 -17.709 1.00 91.62 455 LEU A CA 1
ATOM 3664 C C . LEU A 1 455 ? 11.311 -14.733 -18.957 1.00 91.62 455 LEU A C 1
ATOM 3666 O O . LEU A 1 455 ? 11.674 -15.186 -20.041 1.00 91.62 455 LEU A O 1
ATOM 3670 N N . LEU A 1 456 ? 10.876 -13.475 -18.831 1.00 92.88 456 LEU A N 1
ATOM 3671 C CA . LEU A 1 456 ? 10.864 -12.524 -19.939 1.00 92.88 456 LEU A CA 1
ATOM 3672 C C . LEU A 1 456 ? 12.296 -12.114 -20.330 1.00 92.88 456 LEU A C 1
ATOM 3674 O O . LEU A 1 456 ? 13.165 -12.021 -19.455 1.00 92.88 456 LEU A O 1
ATOM 3678 N N . PRO A 1 457 ? 12.564 -11.823 -21.617 1.00 90.12 457 PRO A N 1
ATOM 3679 C CA . PRO A 1 457 ? 13.879 -11.365 -22.068 1.00 90.12 457 PRO A CA 1
ATOM 3680 C C . PRO A 1 457 ? 14.394 -10.131 -21.310 1.00 90.12 457 PRO A C 1
ATOM 3682 O O . PRO A 1 457 ? 15.556 -10.088 -20.911 1.00 90.12 457 PRO A O 1
ATOM 3685 N N . GLU A 1 458 ? 13.532 -9.151 -21.039 1.00 89.88 458 GLU A N 1
ATOM 3686 C CA . GLU A 1 458 ? 13.880 -7.925 -20.308 1.00 89.88 458 GLU A CA 1
ATOM 3687 C C . GLU A 1 458 ? 14.142 -8.138 -18.808 1.00 89.88 458 GLU A C 1
ATOM 3689 O O . GLU A 1 458 ? 14.626 -7.234 -18.129 1.00 89.88 458 GLU A O 1
ATOM 3694 N N . SER A 1 459 ? 13.833 -9.323 -18.279 1.00 91.25 459 SER A N 1
ATOM 3695 C CA . SER A 1 459 ? 14.031 -9.688 -16.874 1.00 91.25 459 SER A CA 1
ATOM 3696 C C . SER A 1 459 ? 15.221 -10.629 -16.663 1.00 91.25 459 SER A C 1
ATOM 3698 O O . SER A 1 459 ? 15.544 -10.957 -15.526 1.00 91.25 459 SER A O 1
ATOM 3700 N N . GLN A 1 460 ? 15.940 -11.010 -17.725 1.00 88.06 460 GLN A N 1
ATOM 3701 C CA . GLN A 1 460 ? 17.108 -11.901 -17.634 1.00 88.06 460 GLN A CA 1
ATOM 3702 C C . GLN A 1 460 ? 18.234 -11.336 -16.756 1.00 88.06 460 GLN A C 1
ATOM 3704 O O . GLN A 1 460 ? 18.964 -12.087 -16.112 1.00 88.06 460 GLN A O 1
ATOM 3709 N N . TRP A 1 461 ? 18.361 -10.011 -16.663 1.00 89.62 461 TRP A N 1
ATOM 3710 C CA . TRP A 1 461 ? 19.354 -9.381 -15.791 1.00 89.62 461 TRP A CA 1
ATOM 3711 C C . TRP A 1 461 ? 19.090 -9.642 -14.298 1.00 89.62 461 TRP A C 1
ATOM 3713 O O . TRP A 1 461 ? 20.016 -9.519 -13.498 1.00 89.62 461 TRP A O 1
ATOM 3723 N N . TRP A 1 462 ? 17.871 -10.047 -13.902 1.00 88.75 462 TRP A N 1
ATOM 3724 C CA . TRP A 1 462 ? 17.539 -10.340 -12.501 1.00 88.75 462 TRP A CA 1
ATOM 3725 C C . TRP A 1 462 ? 18.490 -11.382 -11.911 1.00 88.75 462 TRP A C 1
ATOM 3727 O O . TRP A 1 462 ? 18.942 -11.199 -10.785 1.00 88.75 462 TRP A O 1
ATOM 3737 N N . PHE A 1 463 ? 18.874 -12.393 -12.702 1.00 84.12 463 PHE A N 1
ATOM 3738 C CA . PHE A 1 463 ? 19.786 -13.484 -12.325 1.00 84.12 463 PHE A CA 1
ATOM 3739 C C . PHE A 1 463 ? 21.254 -13.056 -12.163 1.00 84.12 463 PHE A C 1
ATOM 3741 O O . PHE A 1 463 ? 22.084 -13.845 -11.710 1.00 84.12 463 PHE A O 1
ATOM 3748 N N . ALA A 1 464 ? 21.592 -11.822 -12.541 1.00 85.38 464 ALA A N 1
ATOM 3749 C CA . ALA A 1 464 ? 22.924 -11.247 -12.385 1.00 85.38 464 ALA A CA 1
ATOM 3750 C C . ALA A 1 464 ? 23.018 -10.234 -11.231 1.00 85.38 464 ALA A C 1
ATOM 3752 O O . ALA A 1 464 ? 24.090 -9.668 -11.014 1.00 85.38 464 ALA A O 1
ATOM 3753 N N . SER A 1 465 ? 21.927 -10.005 -10.493 1.00 83.88 465 SER A N 1
ATOM 3754 C CA . SER A 1 465 ? 21.925 -9.155 -9.298 1.00 83.88 465 SER A CA 1
ATOM 3755 C C . SER A 1 465 ? 22.548 -9.871 -8.094 1.00 83.88 465 SER A C 1
ATOM 3757 O O . SER A 1 465 ? 22.380 -11.082 -7.932 1.00 83.88 465 SER A O 1
ATOM 3759 N N . HIS A 1 466 ? 23.209 -9.133 -7.194 1.00 70.31 466 HIS A N 1
ATOM 3760 C CA . HIS A 1 466 ? 23.850 -9.715 -6.002 1.00 70.31 466 HIS A CA 1
ATOM 3761 C C . HIS A 1 466 ? 22.857 -10.419 -5.066 1.00 70.31 466 HIS A C 1
ATOM 3763 O O . HIS A 1 466 ? 23.241 -11.213 -4.206 1.00 70.31 466 HIS A O 1
ATOM 3769 N N . LEU A 1 467 ? 21.565 -10.088 -5.169 1.00 62.47 467 LEU A N 1
ATOM 3770 C CA . LEU A 1 467 ? 20.533 -10.707 -4.346 1.00 62.47 467 LEU A CA 1
ATOM 3771 C C . LEU A 1 467 ? 20.396 -12.201 -4.650 1.00 62.47 467 LEU A C 1
ATOM 3773 O O . LEU A 1 467 ? 20.033 -12.940 -3.739 1.00 62.47 467 LEU A O 1
ATOM 3777 N N . CYS A 1 468 ? 20.789 -12.639 -5.852 1.00 55.53 468 CYS A N 1
ATOM 3778 C CA . CYS A 1 468 ? 20.792 -14.037 -6.289 1.00 55.53 468 CYS A CA 1
ATOM 3779 C C . CYS A 1 468 ? 21.773 -14.940 -5.531 1.00 55.53 468 CYS A C 1
ATOM 3781 O O . CYS A 1 468 ? 21.648 -16.159 -5.605 1.00 55.53 468 CYS A O 1
ATOM 3783 N N . GLU A 1 469 ? 22.744 -14.363 -4.822 1.00 53.75 469 GLU A N 1
ATOM 3784 C CA . GLU A 1 469 ? 23.792 -15.104 -4.106 1.00 53.75 469 GLU A CA 1
ATOM 3785 C C . GLU A 1 469 ? 23.512 -15.205 -2.594 1.00 53.75 469 GLU A C 1
ATOM 3787 O O . GLU A 1 469 ? 24.285 -15.811 -1.857 1.00 53.75 469 GLU A O 1
ATOM 3792 N N . SER A 1 470 ? 22.399 -14.639 -2.109 1.00 51.00 470 SER A N 1
ATOM 3793 C CA . SER A 1 470 ? 22.051 -14.614 -0.681 1.00 51.00 470 SER A CA 1
ATOM 3794 C C . SER A 1 470 ? 20.771 -15.401 -0.380 1.00 51.00 470 SER A C 1
ATOM 3796 O O . SER A 1 470 ? 19.802 -15.333 -1.134 1.00 51.00 470 SER A O 1
ATOM 3798 N N . GLU A 1 471 ? 20.698 -16.055 0.786 1.00 51.69 471 GLU A N 1
ATOM 3799 C CA . GLU A 1 471 ? 19.485 -16.720 1.316 1.00 51.69 471 GLU A CA 1
ATOM 3800 C C . GLU A 1 471 ? 18.249 -15.786 1.417 1.00 51.69 471 GLU A C 1
ATOM 3802 O O . GLU A 1 471 ? 17.130 -16.228 1.680 1.00 51.69 471 GLU A O 1
ATOM 3807 N N . ASN A 1 472 ? 18.414 -14.479 1.175 1.00 48.72 472 ASN A N 1
ATOM 3808 C CA . ASN A 1 472 ? 17.350 -13.476 1.202 1.00 48.72 472 ASN A CA 1
ATOM 3809 C C . ASN A 1 472 ? 16.382 -13.530 0.001 1.00 48.72 472 ASN A C 1
ATOM 3811 O O . ASN A 1 472 ? 15.344 -12.868 0.064 1.00 48.72 472 ASN A O 1
ATOM 3815 N N . CYS A 1 473 ? 16.646 -14.316 -1.053 1.00 49.88 473 CYS A N 1
ATOM 3816 C CA . CYS A 1 473 ? 15.715 -14.477 -2.185 1.00 49.88 473 CYS A CA 1
ATOM 3817 C C . CYS A 1 473 ? 14.333 -15.001 -1.773 1.00 49.88 473 CYS A C 1
ATOM 3819 O O . CYS A 1 473 ? 13.317 -14.491 -2.253 1.00 49.88 473 CYS A O 1
ATOM 3821 N N . CYS A 1 474 ? 14.274 -15.925 -0.807 1.00 45.72 474 CYS A N 1
ATOM 3822 C CA . CYS A 1 474 ? 13.010 -16.471 -0.304 1.00 45.72 474 CYS A CA 1
ATOM 3823 C C . CYS A 1 474 ? 12.117 -15.397 0.347 1.00 45.72 474 CYS A C 1
ATOM 3825 O O . CYS A 1 474 ? 10.897 -15.522 0.343 1.00 45.72 474 CYS A O 1
ATOM 3827 N N . LYS A 1 475 ? 12.693 -14.298 0.861 1.00 46.91 475 LYS A N 1
ATOM 3828 C CA . LYS A 1 475 ? 11.936 -13.199 1.494 1.00 46.91 475 LYS A CA 1
ATOM 3829 C C . LYS A 1 475 ? 11.352 -12.194 0.491 1.00 46.91 475 LYS A C 1
ATOM 3831 O O . LYS A 1 475 ? 10.477 -11.415 0.866 1.00 46.91 475 LYS A O 1
ATOM 3836 N N . ALA A 1 476 ? 11.820 -12.198 -0.760 1.00 50.06 476 ALA A N 1
ATOM 3837 C CA . ALA A 1 476 ? 11.328 -11.328 -1.834 1.00 50.06 476 ALA A CA 1
ATOM 3838 C C . ALA A 1 476 ? 10.276 -12.007 -2.734 1.00 50.06 476 ALA A C 1
ATOM 3840 O O . ALA A 1 476 ? 9.842 -11.409 -3.715 1.00 50.06 476 ALA A O 1
ATOM 3841 N N . GLY A 1 477 ? 9.876 -13.247 -2.423 1.00 54.78 477 GLY A N 1
ATOM 3842 C CA . GLY A 1 477 ? 8.905 -14.004 -3.221 1.00 54.78 477 GLY A CA 1
ATOM 3843 C C . GLY A 1 477 ? 9.453 -14.524 -4.554 1.00 54.78 477 GLY A C 1
ATOM 3844 O O . GLY A 1 477 ? 8.671 -14.940 -5.403 1.00 54.78 477 GLY A O 1
ATOM 3845 N N . ILE A 1 478 ? 10.779 -14.507 -4.755 1.00 63.50 478 ILE A N 1
ATOM 3846 C CA . ILE A 1 478 ? 11.416 -15.041 -5.963 1.00 63.50 478 ILE A CA 1
ATOM 3847 C C . ILE A 1 478 ? 12.086 -16.374 -5.633 1.00 63.50 478 ILE A C 1
ATOM 3849 O O . ILE A 1 478 ? 13.170 -16.413 -5.048 1.00 63.50 478 ILE A O 1
ATOM 3853 N N . GLU A 1 479 ? 11.495 -17.477 -6.085 1.00 70.56 479 GLU A N 1
ATOM 3854 C CA . GLU A 1 479 ? 12.187 -18.768 -6.121 1.00 70.56 479 GLU A CA 1
ATOM 3855 C C . GLU A 1 479 ? 13.089 -18.842 -7.359 1.00 70.56 479 GLU A C 1
ATOM 3857 O O . GLU A 1 479 ? 12.790 -19.512 -8.350 1.00 70.56 479 GLU A O 1
ATOM 3862 N N . LEU A 1 480 ? 14.214 -18.117 -7.320 1.00 70.50 480 LEU A N 1
ATOM 3863 C CA . LEU A 1 480 ? 15.174 -18.076 -8.431 1.00 70.50 480 LEU A CA 1
ATOM 3864 C C . LEU A 1 480 ? 15.637 -19.472 -8.854 1.00 70.50 480 LEU A C 1
ATOM 3866 O O . LEU A 1 480 ? 15.852 -19.700 -10.036 1.00 70.50 480 LEU A O 1
ATOM 3870 N N . SER A 1 481 ? 15.741 -20.426 -7.927 1.00 72.88 481 SER A N 1
ATOM 3871 C CA . SER A 1 481 ? 16.089 -21.817 -8.239 1.00 72.88 481 SER A CA 1
ATOM 3872 C C . SER A 1 481 ? 15.073 -22.484 -9.179 1.00 72.88 481 SER A C 1
ATOM 3874 O O . SER A 1 481 ? 15.469 -23.192 -10.109 1.00 72.88 481 SER A O 1
ATOM 3876 N N . ILE A 1 482 ? 13.772 -22.226 -8.991 1.00 81.31 482 ILE A N 1
ATOM 3877 C CA . ILE A 1 482 ? 12.713 -22.689 -9.896 1.00 81.31 482 ILE A CA 1
ATOM 3878 C C . ILE A 1 482 ? 12.838 -21.994 -11.249 1.00 81.31 482 ILE A C 1
ATOM 3880 O O . ILE A 1 482 ? 12.796 -22.665 -12.281 1.00 81.31 482 ILE A O 1
ATOM 3884 N N . LEU A 1 483 ? 13.021 -20.673 -11.261 1.00 84.12 483 LEU A N 1
ATOM 3885 C CA . LEU A 1 483 ? 13.118 -19.910 -12.507 1.00 84.12 483 LEU A CA 1
ATOM 3886 C C . LEU A 1 483 ? 14.348 -20.304 -13.332 1.00 84.12 483 LEU A C 1
ATOM 3888 O O . LEU A 1 483 ? 14.225 -20.532 -14.531 1.00 84.12 483 LEU A O 1
ATOM 3892 N N . THR A 1 484 ? 15.502 -20.493 -12.692 1.00 82.81 484 THR A N 1
ATOM 3893 C CA . THR A 1 484 ? 16.728 -20.987 -13.332 1.00 82.81 484 THR A CA 1
ATOM 3894 C C . THR A 1 484 ? 16.501 -22.359 -13.956 1.00 82.81 484 THR A C 1
ATOM 3896 O O . THR A 1 484 ? 16.881 -22.589 -15.102 1.00 82.81 484 THR A O 1
ATOM 3899 N N . ARG A 1 485 ? 15.815 -23.270 -13.250 1.00 85.88 485 ARG A N 1
ATOM 3900 C CA . ARG A 1 485 ? 15.472 -24.592 -13.793 1.00 85.88 485 ARG A CA 1
ATOM 3901 C C . ARG A 1 485 ? 14.526 -24.489 -14.992 1.00 85.88 485 ARG A C 1
ATOM 3903 O O . ARG A 1 485 ? 14.685 -25.238 -15.953 1.00 85.88 485 ARG A O 1
ATOM 3910 N N . LYS A 1 486 ? 13.545 -23.582 -14.948 1.00 88.62 486 LYS A N 1
ATOM 3911 C CA . LYS A 1 486 ? 12.640 -23.311 -16.076 1.00 88.62 486 LYS A CA 1
ATOM 3912 C C . LYS A 1 486 ? 13.409 -22.778 -17.292 1.00 88.62 486 LYS A C 1
ATOM 3914 O O . LYS A 1 486 ? 13.210 -23.301 -18.389 1.00 88.62 486 LYS A O 1
ATOM 3919 N N . LEU A 1 487 ? 14.334 -21.833 -17.098 1.00 84.56 487 LEU A N 1
ATOM 3920 C CA . LEU A 1 487 ? 15.194 -21.297 -18.163 1.00 84.56 487 LEU A CA 1
ATOM 3921 C C . LEU A 1 487 ? 16.095 -22.369 -18.781 1.00 84.56 487 LEU A C 1
ATOM 3923 O O . LEU A 1 487 ? 16.150 -22.488 -20.000 1.00 84.56 487 LEU A O 1
ATOM 3927 N N . GLN A 1 488 ? 16.734 -23.208 -17.960 1.00 87.44 488 GLN A N 1
ATOM 3928 C CA . GLN A 1 488 ? 17.567 -24.322 -18.438 1.00 87.44 488 GLN A CA 1
ATOM 3929 C C . GLN A 1 488 ? 16.784 -25.338 -19.284 1.00 87.44 488 GLN A C 1
ATOM 3931 O O . GLN A 1 488 ? 17.362 -26.011 -20.131 1.00 87.44 488 GLN A O 1
ATOM 3936 N N . ARG A 1 489 ? 15.468 -25.444 -19.070 1.00 91.56 489 ARG A N 1
ATOM 3937 C CA . ARG A 1 489 ? 14.555 -26.289 -19.856 1.00 91.56 489 ARG A CA 1
ATOM 3938 C C . ARG A 1 489 ? 13.981 -25.588 -21.094 1.00 91.56 489 ARG A C 1
ATOM 3940 O O . ARG A 1 489 ? 13.150 -26.178 -21.772 1.00 91.56 489 ARG A O 1
ATOM 3947 N N . GLY A 1 490 ? 14.377 -24.345 -21.371 1.00 88.00 490 GLY A N 1
ATOM 3948 C CA . GLY A 1 490 ? 13.866 -23.560 -22.497 1.00 88.00 490 GLY A CA 1
ATOM 3949 C C . GLY A 1 490 ? 12.448 -23.020 -22.296 1.00 88.00 490 GLY A C 1
ATOM 3950 O O . GLY A 1 490 ? 11.774 -22.714 -23.275 1.00 88.00 490 GLY A O 1
ATOM 3951 N N . SER A 1 491 ? 11.973 -22.912 -21.048 1.00 89.75 491 SER A N 1
ATOM 3952 C CA . SER A 1 491 ? 10.655 -22.321 -20.772 1.00 89.75 491 SER A CA 1
ATOM 3953 C C . SER A 1 491 ? 10.659 -20.842 -21.155 1.00 89.75 491 SER A C 1
ATOM 3955 O O . SER A 1 491 ? 11.592 -20.115 -20.813 1.00 89.75 491 SER A O 1
ATOM 3957 N N . THR A 1 492 ? 9.599 -20.391 -21.818 1.00 87.69 492 THR A N 1
ATOM 3958 C CA . THR A 1 492 ? 9.400 -18.990 -22.195 1.00 87.69 492 THR A CA 1
ATOM 3959 C C . THR A 1 492 ? 8.205 -18.404 -21.456 1.00 87.69 492 THR A C 1
ATOM 3961 O O . THR A 1 492 ? 7.374 -19.121 -20.901 1.00 87.69 492 THR A O 1
ATOM 3964 N N . CYS A 1 493 ? 8.126 -17.078 -21.431 1.00 92.44 493 CYS A N 1
ATOM 3965 C CA . CYS A 1 493 ? 6.994 -16.352 -20.883 1.00 92.44 493 CYS A CA 1
ATOM 3966 C C . CYS A 1 493 ? 6.538 -15.306 -21.894 1.00 92.44 493 CYS A C 1
ATOM 3968 O O . CYS A 1 493 ? 7.366 -14.666 -22.544 1.00 92.44 493 CYS A O 1
ATOM 3970 N N . SER A 1 494 ? 5.223 -15.152 -22.021 1.00 92.69 494 SER A N 1
ATOM 3971 C CA . SER A 1 494 ? 4.606 -14.153 -22.887 1.00 92.69 494 SER A CA 1
ATOM 3972 C C . SER A 1 494 ? 3.778 -13.179 -22.066 1.00 92.69 494 SER A C 1
ATOM 3974 O O . SER A 1 494 ? 3.136 -13.554 -21.078 1.00 92.69 494 SER A O 1
ATOM 3976 N N . ILE A 1 495 ? 3.792 -11.923 -22.504 1.00 93.62 495 ILE A N 1
ATOM 3977 C CA . ILE A 1 495 ? 2.974 -10.848 -21.948 1.00 93.62 495 ILE A CA 1
ATOM 3978 C C . ILE A 1 495 ? 1.591 -10.908 -22.582 1.00 93.62 495 ILE A C 1
ATOM 3980 O O . ILE A 1 495 ? 1.445 -11.148 -23.781 1.00 93.62 495 ILE A O 1
ATOM 3984 N N . ILE A 1 496 ? 0.584 -10.677 -21.757 1.00 92.56 496 ILE A N 1
ATOM 3985 C CA . ILE A 1 496 ? -0.818 -10.685 -22.134 1.00 92.56 496 ILE A CA 1
ATOM 3986 C C . ILE A 1 496 ? -1.320 -9.247 -22.115 1.00 92.56 496 ILE A C 1
ATOM 3988 O O . ILE A 1 496 ? -1.115 -8.509 -21.150 1.00 92.56 496 ILE A O 1
ATOM 3992 N N . TYR A 1 497 ? -1.966 -8.857 -23.208 1.00 85.69 497 TYR A N 1
ATOM 3993 C CA . TYR A 1 497 ? -2.358 -7.475 -23.476 1.00 85.69 497 TYR A CA 1
ATOM 3994 C C . TYR A 1 497 ? -3.874 -7.271 -23.601 1.00 85.69 497 TYR A C 1
ATOM 3996 O O . TYR A 1 497 ? -4.294 -6.144 -23.887 1.00 85.69 497 TYR A O 1
ATOM 4004 N N . ASP A 1 498 ? -4.664 -8.336 -23.424 1.00 68.62 498 ASP A N 1
ATOM 4005 C CA . ASP A 1 498 ? -6.117 -8.342 -23.628 1.00 68.62 498 ASP A CA 1
ATOM 4006 C C . ASP A 1 498 ? -6.901 -7.430 -22.657 1.00 68.62 498 ASP A C 1
ATOM 4008 O O . ASP A 1 498 ? -6.360 -6.960 -21.617 1.00 68.62 498 ASP A O 1
#

pLDDT: mean 83.66, std 13.95, range [33.66, 98.5]

Secondary structure (DSSP, 8-state):
------PPPP---S----PPPTT-EEEESS-TTPPPPBPSSS-SSBHHHHHHHHHTT-TTEEHHHHHHHHHHHHHHHTTTS---EEEE---TT---EET--------GGGGB-SSPPPHHHHHHHHHHHHHHHHHSS-EEEE-HHHH-TTSPPS--EEEEEEEEETTT--HHHHHHHHHHTTT--GGGEEEEEEETTEEEEEEEE--SS-HHHHHHHHHHHHHH--HHHHHHHHHTTEEEEEEE-HHHHHHHHHHHTT-EE-GGG-EE-STTSS--SSB--SS---SS--B--TT-EEEEEE--TTHHHHTTTPEEEEEE--HHHHHHHHHH-BPPBSS-TT-SBEEEBS-HHHHTSTTTS-EEEPPGGGTTTSSS-SEEEEEEEEEE-GGGEEEEE--SS---TT--SBTTB-GGGSEEEE--TT-SSB-TT-TT-SEEEEEEEEEEESS-GGGSGGGGGGGGSGGGGSGGGGGGT--HHHHHHHHHTT----EE--

Radius of gyration: 35.36 Å; chains: 1; bounding box: 85×56×107 Å

Organism: NCBI:txid392032

InterPro domains:
  IPR011600 Peptidase C14, caspase domain [PF00656] (23-85)
  IPR029030 Caspase-like domain superfamily [SSF52129] (13-87)